Protein AF-0000000066927768 (afdb_homodimer)

pLDDT: mean 78.34, std 24.13, range [21.66, 97.5]

Radius of gyration: 28.86 Å; Cα contacts (8 Å, |Δi|>4): 308; chains: 2; bounding box: 52×84×64 Å

Foldseek 3Di:
DPPPLPQADDVRPHGLLVVLVVVLVVLVVVLVVVLVVCVVPPVPCNVVSPLSVQLSVLSVVCSVVLDLVSLVSQLVVLVVLQVVLVVVLVVLVCCVPPPVQVVVVVVCVVVVHDDRDCDPVSVVVSVVSNVVSVVSNVVSVVSNVSSVSSSVSSVVVVVVVVVVVVVCCCCVVVPVPPPPDDDPPPDDPPPDDDPPPPPD/DPPPLPQADDVRPHGLLRVLVVVLVVLVVVLVVVQVVCVVPPVPCNVVSPLSVQLSVLSVVCSVVLDLVSLVSQLVVLVVLQVVLVVVLVVLVCCVPPPVQVVVVVVCVVVVHDDRDCDPVSVVVSVVSNVVSVVSNVVSVVSNVSSVSSSVSSVVVVVVVVVVVVVCCCCVVPPVPPPPDDDPPPDDPPPDDDPPPPPD

Structure (mmCIF, N/CA/C/O backbone):
data_AF-0000000066927768-model_v1
#
loop_
_entity.id
_entity.type
_entity.pdbx_description
1 polymer '7TM GPCR serpentine receptor class x (Srx) domain-containing protein'
#
loop_
_atom_site.group_PDB
_atom_site.id
_atom_site.type_symbol
_atom_site.label_atom_id
_atom_site.label_alt_id
_atom_site.label_comp_id
_atom_site.label_asym_id
_atom_site.label_entity_id
_atom_site.label_seq_id
_atom_site.pdbx_PDB_ins_code
_atom_site.Cartn_x
_atom_site.Cartn_y
_atom_site.Cartn_z
_atom_site.occupancy
_atom_site.B_iso_or_equiv
_atom_site.auth_seq_id
_atom_site.auth_comp_id
_atom_site.auth_asym_id
_atom_site.auth_atom_id
_atom_site.pdbx_PDB_model_num
ATOM 1 N N . MET A 1 1 ? 6.59 29.375 17.359 1 27.66 1 MET A N 1
ATOM 2 C CA . MET A 1 1 ? 7.684 28.984 16.484 1 27.66 1 MET A CA 1
ATOM 3 C C . MET A 1 1 ? 7.207 28.875 15.031 1 27.66 1 MET A C 1
ATOM 5 O O . MET A 1 1 ? 6.133 28.328 14.766 1 27.66 1 MET A O 1
ATOM 9 N N . ALA A 1 2 ? 7.621 29.719 14.086 1 33.47 2 ALA A N 1
ATOM 10 C CA . ALA A 1 2 ? 7.383 29.734 12.648 1 33.47 2 ALA A CA 1
ATOM 11 C C . ALA A 1 2 ? 7.355 28.328 12.07 1 33.47 2 ALA A C 1
ATOM 13 O O . ALA A 1 2 ? 8.195 27.484 12.422 1 33.47 2 ALA A O 1
ATOM 14 N N . ALA A 1 3 ? 6.34 27.703 11.891 1 43 3 ALA A N 1
ATOM 15 C CA . ALA A 1 3 ? 6.262 26.438 11.172 1 43 3 ALA A CA 1
ATOM 16 C C . ALA A 1 3 ? 7.359 26.344 10.117 1 43 3 ALA A C 1
ATOM 18 O O . ALA A 1 3 ? 7.379 27.109 9.156 1 43 3 ALA A O 1
ATOM 19 N N . GLN A 1 4 ? 8.648 26.125 10.508 1 44.78 4 GLN A N 1
ATOM 20 C CA . GLN A 1 4 ? 9.828 26.047 9.656 1 44.78 4 GLN A CA 1
ATOM 21 C C . GLN A 1 4 ? 9.555 25.172 8.43 1 44.78 4 GLN A C 1
ATOM 23 O O . GLN A 1 4 ? 9.023 24.062 8.547 1 44.78 4 GLN A O 1
ATOM 28 N N . LEU A 1 5 ? 9.453 25.797 7.258 1 56.09 5 LEU A N 1
ATOM 29 C CA . LEU A 1 5 ? 9.367 25.25 5.906 1 56.09 5 LEU A CA 1
ATOM 30 C C . LEU A 1 5 ? 10.375 24.125 5.711 1 56.09 5 LEU A C 1
ATOM 32 O O . LEU A 1 5 ? 11.578 24.375 5.664 1 56.09 5 LEU A O 1
ATOM 36 N N . ASN A 1 6 ? 10.242 23.078 6.469 1 61.34 6 ASN A N 1
ATOM 37 C CA . ASN A 1 6 ? 11.164 21.984 6.219 1 61.34 6 ASN A CA 1
ATOM 38 C C . ASN A 1 6 ? 11.219 21.625 4.738 1 61.34 6 ASN A C 1
ATOM 40 O O . ASN A 1 6 ? 10.734 20.562 4.332 1 61.34 6 ASN A O 1
ATOM 44 N N . ASP A 1 7 ? 11.742 22.547 3.951 1 72 7 ASP A N 1
ATOM 45 C CA . ASP A 1 7 ? 11.781 22.469 2.494 1 72 7 ASP A CA 1
ATOM 46 C C . ASP A 1 7 ? 12.961 21.625 2.018 1 72 7 ASP A C 1
ATOM 48 O O . ASP A 1 7 ? 13.172 21.469 0.813 1 72 7 ASP A O 1
ATOM 52 N N . ARG A 1 8 ? 13.742 21.25 3.033 1 69.31 8 ARG A N 1
ATOM 53 C CA . ARG A 1 8 ? 14.898 20.469 2.607 1 69.31 8 ARG A CA 1
ATOM 54 C C . ARG A 1 8 ? 14.828 19.047 3.137 1 69.31 8 ARG A C 1
ATOM 56 O O . ARG A 1 8 ? 14.195 18.797 4.16 1 69.31 8 ARG A O 1
ATOM 63 N N . CYS A 1 9 ? 15.211 18.203 2.307 1 71.19 9 CYS A N 1
ATOM 64 C CA . CYS A 1 9 ? 15.281 16.812 2.691 1 71.19 9 CYS A CA 1
ATOM 65 C C . CYS A 1 9 ? 16.703 16.266 2.535 1 71.19 9 CYS A C 1
ATOM 67 O O . CYS A 1 9 ? 17.578 16.953 2.004 1 71.19 9 CYS A O 1
ATOM 69 N N . PHE A 1 10 ? 17 15.117 3.004 1 68.81 10 PHE A N 1
ATOM 70 C CA . PHE A 1 10 ? 18.297 14.477 2.947 1 68.81 10 PHE A CA 1
ATOM 71 C C . PHE A 1 10 ? 19.344 15.328 3.654 1 68.81 10 PHE A C 1
ATOM 73 O O . PHE A 1 10 ? 20.391 15.648 3.076 1 68.81 10 PHE A O 1
ATOM 80 N N . TYR A 1 11 ? 19.047 15.609 4.887 1 66.88 11 TYR A N 1
ATOM 81 C CA . TYR A 1 11 ? 19.953 16.375 5.746 1 66.88 11 TYR A CA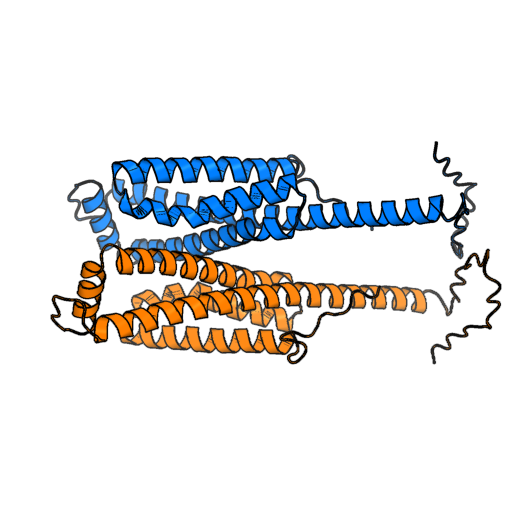 1
ATOM 82 C C . TYR A 1 11 ? 20.172 17.781 5.195 1 66.88 11 TYR A C 1
ATOM 84 O O . TYR A 1 11 ? 21.297 18.297 5.223 1 66.88 11 TYR A O 1
ATOM 92 N N . GLY A 1 12 ? 19.25 18.234 4.539 1 70.94 12 GLY A N 1
ATOM 93 C CA . GLY A 1 12 ? 19.266 19.625 4.098 1 70.94 12 GLY A CA 1
ATOM 94 C C . GLY A 1 12 ? 19.922 19.797 2.742 1 70.94 12 GLY A C 1
ATOM 95 O O . GLY A 1 12 ? 20 20.922 2.23 1 70.94 12 GLY A O 1
ATOM 96 N N . LYS A 1 13 ? 20.25 18.781 2.088 1 72.12 13 LYS A N 1
ATOM 97 C CA . LYS A 1 13 ? 21.031 18.906 0.864 1 72.12 13 LYS A CA 1
ATOM 98 C C . LYS A 1 13 ? 20.141 19.047 -0.358 1 72.12 13 LYS A C 1
ATOM 100 O O . LYS A 1 13 ? 20.531 19.641 -1.365 1 72.12 13 LYS A O 1
ATOM 105 N N . ILE A 1 14 ? 19.047 18.484 -0.256 1 79.5 14 ILE A N 1
ATOM 106 C CA . ILE A 1 14 ? 18.188 18.469 -1.437 1 79.5 14 ILE A CA 1
ATOM 107 C C . ILE A 1 14 ? 16.875 19.172 -1.129 1 79.5 14 ILE A C 1
ATOM 109 O O . ILE A 1 14 ? 16.281 18.969 -0.059 1 79.5 14 ILE A O 1
ATOM 113 N N . HIS A 1 15 ? 16.609 20.016 -1.997 1 84.44 15 HIS A N 1
ATOM 114 C CA . HIS A 1 15 ? 15.281 20.641 -1.901 1 84.44 15 HIS A CA 1
ATOM 115 C C . HIS A 1 15 ? 14.18 19.625 -2.143 1 84.44 15 HIS A C 1
ATOM 117 O O . HIS A 1 15 ? 14.336 18.703 -2.951 1 84.44 15 HIS A O 1
ATOM 123 N N . ILE A 1 16 ? 13.125 19.688 -1.479 1 88.44 16 ILE A N 1
ATOM 124 C CA . ILE A 1 16 ? 12.023 18.734 -1.496 1 88.44 16 ILE A CA 1
ATOM 125 C C . ILE A 1 16 ? 11.469 18.609 -2.916 1 88.44 16 ILE A C 1
ATOM 127 O O . ILE A 1 16 ? 11.102 17.516 -3.35 1 88.44 16 ILE A O 1
ATOM 131 N N . LEU A 1 17 ? 11.461 19.688 -3.652 1 88.94 17 LEU A N 1
ATOM 132 C CA . LEU A 1 17 ? 10.969 19.672 -5.023 1 88.94 17 LEU A CA 1
ATOM 133 C C . LEU A 1 17 ? 11.883 18.828 -5.914 1 88.94 17 LEU A C 1
ATOM 135 O O . LEU A 1 17 ? 11.406 18.094 -6.789 1 88.94 17 LEU A O 1
ATOM 139 N N . THR A 1 18 ? 13.102 18.938 -5.668 1 89.81 18 THR A N 1
ATOM 140 C CA . THR A 1 18 ? 14.078 18.156 -6.426 1 89.81 18 THR A CA 1
ATOM 141 C C . THR A 1 18 ? 13.906 16.656 -6.141 1 89.81 18 THR A C 1
ATOM 143 O O . THR A 1 18 ? 14.023 15.836 -7.051 1 89.81 18 THR A O 1
ATOM 146 N N . ALA A 1 19 ? 13.68 16.391 -4.914 1 91.19 19 ALA A N 1
ATOM 147 C CA . ALA A 1 19 ? 13.453 14.992 -4.551 1 91.19 19 ALA A CA 1
ATOM 148 C C . ALA A 1 19 ? 12.227 14.438 -5.254 1 91.19 19 ALA A C 1
ATOM 150 O O . ALA A 1 19 ? 12.242 13.305 -5.75 1 91.19 19 ALA A O 1
ATOM 151 N N . MET A 1 20 ? 11.164 15.18 -5.348 1 93.56 20 MET A N 1
ATOM 152 C CA . MET A 1 20 ? 9.945 14.75 -6.02 1 93.56 20 MET A CA 1
ATOM 153 C C . MET A 1 20 ? 10.188 14.523 -7.508 1 93.56 20 MET A C 1
ATOM 155 O O . MET A 1 20 ? 9.688 13.562 -8.086 1 93.56 20 MET A O 1
ATOM 159 N N . LYS A 1 21 ? 11.008 15.391 -8.086 1 92.81 21 LYS A N 1
ATOM 160 C CA . LYS A 1 21 ? 11.352 15.234 -9.5 1 92.81 21 LYS A CA 1
ATOM 161 C C . LYS A 1 21 ? 12.172 13.961 -9.727 1 92.81 21 LYS A C 1
ATOM 163 O O . LYS A 1 21 ? 12.016 13.297 -10.758 1 92.81 21 LYS A O 1
ATOM 168 N N . LEU A 1 22 ? 12.969 13.727 -8.758 1 93.62 22 LEU A N 1
ATOM 169 C CA . LEU A 1 22 ? 13.75 12.492 -8.836 1 93.62 22 LEU A CA 1
ATOM 170 C C . LEU A 1 22 ? 12.836 11.273 -8.797 1 93.62 22 LEU A C 1
ATOM 172 O O . LEU A 1 22 ? 13.031 10.312 -9.547 1 93.62 22 LEU A O 1
ATOM 176 N N . PHE A 1 23 ? 11.859 11.289 -7.914 1 95.56 23 PHE A N 1
ATOM 177 C CA . PHE A 1 23 ? 10.914 10.18 -7.824 1 95.56 23 PHE A CA 1
ATOM 178 C C . PHE A 1 23 ? 10.164 10 -9.141 1 95.56 23 PHE A C 1
ATOM 180 O O . PHE A 1 23 ? 9.969 8.875 -9.594 1 95.56 23 PHE A O 1
ATOM 187 N N . ILE A 1 24 ? 9.797 11.086 -9.773 1 95.69 24 ILE A N 1
ATOM 188 C CA . ILE A 1 24 ? 9.07 11.031 -11.031 1 95.69 24 ILE A CA 1
ATOM 189 C C . ILE A 1 24 ? 9.961 10.438 -12.125 1 95.69 24 ILE A C 1
ATOM 191 O O . ILE A 1 24 ? 9.523 9.57 -12.883 1 95.69 24 ILE A O 1
ATOM 195 N N . THR A 1 25 ? 11.195 10.875 -12.164 1 95.31 25 THR A N 1
ATOM 196 C CA . THR A 1 25 ? 12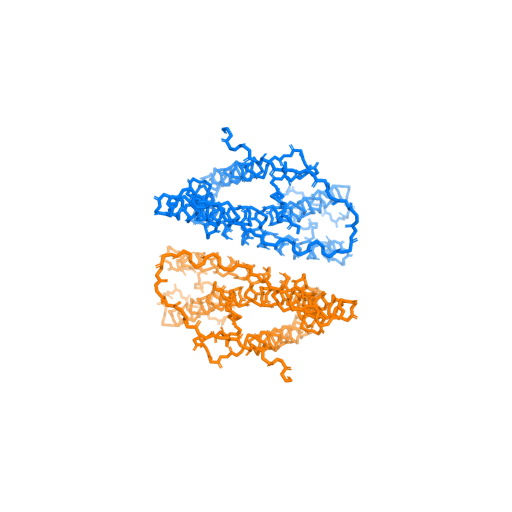.125 10.383 -13.172 1 95.31 25 THR A CA 1
ATOM 197 C C . THR A 1 25 ? 12.375 8.891 -13 1 95.31 25 THR A C 1
ATOM 199 O O . THR A 1 25 ? 12.383 8.133 -13.977 1 95.31 25 THR A O 1
ATOM 202 N N . LEU A 1 26 ? 12.531 8.555 -11.773 1 95.06 26 LEU A N 1
ATOM 203 C CA . LEU A 1 26 ? 12.727 7.133 -11.484 1 95.06 26 LEU A CA 1
ATOM 204 C C . LEU A 1 26 ? 11.492 6.324 -11.852 1 95.06 26 LEU A C 1
ATOM 206 O O . LEU A 1 26 ? 11.594 5.25 -12.438 1 95.06 26 LEU A O 1
ATOM 210 N N . GLY A 1 27 ? 10.305 6.828 -11.508 1 95.12 27 GLY A N 1
ATOM 211 C CA . GLY A 1 27 ? 9.062 6.164 -11.859 1 95.12 27 GLY A CA 1
ATOM 212 C C . GLY A 1 27 ? 8.867 6.004 -13.359 1 95.12 27 GLY A C 1
ATOM 213 O O . GLY A 1 27 ? 8.484 4.934 -13.828 1 95.12 27 GLY A O 1
ATOM 214 N N . ILE A 1 28 ? 9.227 7.043 -14.086 1 95.81 28 ILE A N 1
ATOM 215 C CA . ILE A 1 28 ? 9.109 7 -15.539 1 95.81 28 ILE A CA 1
ATOM 216 C C . ILE A 1 28 ? 10.078 5.965 -16.109 1 95.81 28 ILE A C 1
ATOM 218 O O . ILE A 1 28 ? 9.711 5.16 -16.969 1 95.81 28 ILE A O 1
ATOM 222 N N . SER A 1 29 ? 11.242 6.02 -15.609 1 96.06 29 SER A N 1
ATOM 223 C CA . SER A 1 29 ? 12.266 5.098 -16.094 1 96.06 29 SER A CA 1
ATOM 224 C C . SER A 1 29 ? 11.875 3.646 -15.836 1 96.06 29 SER A C 1
ATOM 226 O O . SER A 1 29 ? 11.938 2.811 -16.734 1 96.06 29 SER A O 1
ATOM 228 N N . ILE A 1 30 ? 11.438 3.338 -14.641 1 95 30 ILE A N 1
ATOM 229 C CA . ILE A 1 30 ? 11.078 1.973 -14.281 1 95 30 ILE A CA 1
ATOM 230 C C . ILE A 1 30 ? 9.836 1.537 -15.062 1 95 30 ILE A C 1
ATOM 232 O O . ILE A 1 30 ? 9.797 0.433 -15.609 1 95 30 ILE A O 1
ATOM 236 N N . THR A 1 31 ? 8.836 2.426 -15.148 1 95 31 THR A N 1
ATOM 237 C CA . THR A 1 31 ? 7.613 2.096 -15.867 1 95 31 THR A CA 1
ATOM 238 C C . THR A 1 31 ? 7.891 1.875 -17.344 1 95 31 THR A C 1
ATOM 240 O O . THR A 1 31 ? 7.363 0.939 -17.953 1 95 31 THR A O 1
ATOM 243 N N . THR A 1 32 ? 8.734 2.717 -17.953 1 94.75 32 THR A N 1
ATOM 244 C CA . THR A 1 32 ? 9.109 2.551 -19.344 1 94.75 32 THR A CA 1
ATOM 245 C C . THR A 1 32 ? 9.867 1.243 -19.562 1 94.75 32 THR A C 1
ATOM 247 O O . THR A 1 32 ? 9.617 0.521 -20.516 1 94.75 32 THR A O 1
ATOM 250 N N . GLY A 1 33 ? 10.734 0.972 -18.672 1 93.25 33 GLY A N 1
ATOM 251 C CA . GLY A 1 33 ? 11.445 -0.294 -18.75 1 93.25 33 GLY A CA 1
ATOM 252 C C . GLY A 1 33 ? 10.523 -1.5 -18.688 1 93.25 33 GLY A C 1
ATOM 253 O O . GLY A 1 33 ? 10.68 -2.449 -19.453 1 93.25 33 GLY A O 1
ATOM 254 N N . ILE A 1 34 ? 9.555 -1.475 -17.812 1 92.88 34 ILE A N 1
ATOM 255 C CA . ILE A 1 34 ? 8.617 -2.58 -17.656 1 92.88 34 ILE A CA 1
ATOM 256 C C . ILE A 1 34 ? 7.75 -2.695 -18.906 1 92.88 34 ILE A C 1
ATOM 258 O O . ILE A 1 34 ? 7.488 -3.799 -19.391 1 92.88 34 ILE A O 1
ATOM 262 N N . ILE A 1 35 ? 7.406 -1.582 -19.438 1 91.94 35 ILE A N 1
ATOM 263 C CA . ILE A 1 35 ? 6.578 -1.576 -20.625 1 91.94 35 ILE A CA 1
ATOM 264 C C . ILE A 1 35 ? 7.352 -2.197 -21.797 1 91.94 35 ILE A C 1
ATOM 266 O O . ILE A 1 35 ? 6.816 -3.027 -22.531 1 91.94 35 ILE A O 1
ATOM 270 N N . ILE A 1 36 ? 8.578 -1.807 -21.953 1 92.31 36 ILE A N 1
ATOM 271 C CA . ILE A 1 36 ? 9.414 -2.35 -23.016 1 92.31 36 ILE A CA 1
ATOM 272 C C . ILE A 1 36 ? 9.578 -3.855 -22.828 1 92.31 36 ILE A C 1
ATOM 274 O O . ILE A 1 36 ? 9.453 -4.625 -23.781 1 92.31 36 ILE A O 1
ATOM 278 N N . PHE A 1 37 ? 9.812 -4.219 -21.625 1 90.69 37 PHE A N 1
ATOM 279 C CA . PHE A 1 37 ? 9.969 -5.641 -21.344 1 90.69 37 PHE A CA 1
ATOM 280 C C . PHE A 1 37 ? 8.688 -6.402 -21.672 1 90.69 37 PHE A C 1
ATOM 282 O O . PHE A 1 37 ? 8.742 -7.469 -22.281 1 90.69 37 PHE A O 1
ATOM 289 N N . GLU A 1 38 ? 7.605 -5.867 -21.266 1 89.31 38 GLU A N 1
ATOM 290 C CA . GLU A 1 38 ? 6.32 -6.52 -21.5 1 89.31 38 GLU A CA 1
ATOM 291 C C . GLU A 1 38 ? 5.973 -6.547 -22.984 1 89.31 38 GLU A C 1
ATOM 293 O O . GLU A 1 38 ? 5.34 -7.492 -23.453 1 89.31 38 GLU A O 1
ATOM 298 N N . LEU A 1 39 ? 6.352 -5.602 -23.734 1 89.19 39 LEU A N 1
ATOM 299 C CA . LEU A 1 39 ? 6.078 -5.551 -25.172 1 89.19 39 LEU A CA 1
ATOM 300 C C . LEU A 1 39 ? 6.754 -6.707 -25.891 1 89.19 39 LEU A C 1
ATOM 302 O O . LEU A 1 39 ? 6.188 -7.277 -26.828 1 89.19 39 LEU A O 1
ATOM 306 N N . PHE A 1 40 ? 7.867 -7.156 -25.406 1 88.56 40 PHE A N 1
ATOM 307 C CA . PHE A 1 40 ? 8.633 -8.203 -26.078 1 88.56 40 PHE A CA 1
ATOM 308 C C . PHE A 1 40 ? 8.234 -9.578 -25.562 1 88.56 40 PHE A C 1
ATOM 310 O O . PHE A 1 40 ? 8.258 -10.555 -26.312 1 88.56 40 PHE A O 1
ATOM 317 N N . HIS A 1 41 ? 7.785 -9.641 -24.281 1 81.88 41 HIS A N 1
ATOM 318 C CA . HIS A 1 41 ? 7.605 -10.961 -23.688 1 81.88 41 HIS A CA 1
ATOM 319 C C . HIS A 1 41 ? 6.148 -11.211 -23.312 1 81.88 41 HIS A C 1
ATOM 321 O O . HIS A 1 41 ? 5.703 -12.359 -23.281 1 81.88 41 HIS A O 1
ATOM 327 N N . PHE A 1 42 ? 5.453 -10.172 -22.875 1 80.81 42 PHE A N 1
ATOM 328 C CA . PHE A 1 42 ? 4.102 -10.336 -22.359 1 80.81 42 PHE A CA 1
ATOM 329 C C . PHE A 1 42 ? 3.219 -9.156 -22.75 1 80.81 42 PHE A C 1
ATOM 331 O O . PHE A 1 42 ? 2.738 -8.422 -21.891 1 80.81 42 PHE A O 1
ATOM 338 N N . ARG A 1 43 ? 2.922 -9.102 -23.938 1 80.31 43 ARG A N 1
ATOM 339 C CA . ARG A 1 43 ? 2.193 -7.957 -24.469 1 80.31 43 ARG A CA 1
ATOM 340 C C . ARG A 1 43 ? 0.838 -7.805 -23.797 1 80.31 43 ARG A C 1
ATOM 342 O O . ARG A 1 43 ? 0.358 -6.688 -23.594 1 80.31 43 ARG A O 1
ATOM 349 N N . ARG A 1 44 ? 0.305 -8.844 -23.297 1 79.19 44 ARG A N 1
ATOM 350 C CA . ARG A 1 44 ? -1.039 -8.82 -22.734 1 79.19 44 ARG A CA 1
ATOM 351 C C . ARG A 1 44 ? -1.036 -8.172 -21.344 1 79.19 44 ARG A C 1
ATOM 353 O O . ARG A 1 44 ? -2.072 -7.699 -20.875 1 79.19 44 ARG A O 1
ATOM 360 N N . ALA A 1 45 ? 0.076 -8.047 -20.766 1 79.5 45 ALA A N 1
ATOM 361 C CA . ALA A 1 45 ? 0.182 -7.516 -19.406 1 79.5 45 ALA A CA 1
ATOM 362 C C . ALA A 1 45 ? 0.385 -6.004 -19.422 1 79.5 45 ALA A C 1
ATOM 364 O O . ALA A 1 45 ? 0.469 -5.367 -18.375 1 79.5 45 ALA A O 1
ATOM 365 N N . LEU A 1 46 ? 0.318 -5.367 -20.516 1 85.12 46 LEU A N 1
ATOM 366 C CA . LEU A 1 46 ? 0.614 -3.947 -20.656 1 85.12 46 LEU A CA 1
ATOM 367 C C . LEU A 1 46 ? -0.42 -3.1 -19.922 1 85.12 46 LEU A C 1
ATOM 369 O O . LEU A 1 46 ? -0.102 -2.016 -19.422 1 85.12 46 LEU A O 1
ATOM 373 N N . PHE A 1 47 ? -1.594 -3.562 -19.781 1 85.62 47 PHE A N 1
ATOM 374 C CA . PHE A 1 47 ? -2.68 -2.773 -19.219 1 85.62 47 PHE A CA 1
ATOM 375 C C . PHE A 1 47 ? -2.467 -2.557 -17.719 1 85.62 47 PHE A C 1
ATOM 377 O O . PHE A 1 47 ? -3.004 -1.609 -17.141 1 85.62 47 PHE A O 1
ATOM 384 N N . VAL A 1 48 ? -1.688 -3.391 -17.047 1 86.94 48 VAL A N 1
ATOM 385 C CA . VAL A 1 48 ? -1.462 -3.273 -15.617 1 86.94 48 VAL A CA 1
ATOM 386 C C . VAL A 1 48 ? -0.665 -2.004 -15.32 1 86.94 48 VAL A C 1
ATOM 388 O O . VAL A 1 48 ? -0.691 -1.494 -14.195 1 86.94 48 VAL A O 1
ATOM 391 N N . ASN A 1 49 ? -0.035 -1.494 -16.375 1 92 49 ASN A N 1
ATOM 392 C CA . ASN A 1 49 ? 0.809 -0.319 -16.188 1 92 49 ASN A CA 1
ATOM 393 C C . ASN A 1 49 ? -0.021 0.96 -16.109 1 92 49 ASN A C 1
ATOM 395 O O . ASN A 1 49 ? 0.521 2.045 -15.898 1 92 49 ASN A O 1
ATOM 399 N N . ILE A 1 50 ? -1.316 0.864 -16.172 1 92.88 50 ILE A N 1
ATOM 400 C CA . ILE A 1 50 ? -2.199 2.021 -16.062 1 92.88 50 ILE A CA 1
ATOM 401 C C . ILE A 1 50 ? -2.059 2.66 -14.688 1 92.88 50 ILE A C 1
ATOM 403 O O . ILE A 1 50 ? -2.098 3.885 -14.555 1 92.88 50 ILE A O 1
ATOM 407 N N . ILE A 1 51 ? -1.827 1.833 -13.711 1 94.5 51 ILE A N 1
ATOM 408 C CA . ILE A 1 51 ? -1.784 2.328 -12.336 1 94.5 51 ILE A CA 1
ATOM 409 C C . ILE A 1 51 ? -0.501 3.127 -12.117 1 94.5 51 ILE A C 1
ATOM 411 O O . ILE A 1 51 ? -0.548 4.289 -11.711 1 94.5 51 ILE A O 1
ATOM 415 N N . PRO A 1 52 ? 0.649 2.576 -12.445 1 94.75 52 PRO A N 1
ATOM 416 C CA . PRO A 1 52 ? 1.864 3.375 -12.258 1 94.75 52 PRO A CA 1
ATOM 417 C C . PRO A 1 52 ? 1.888 4.625 -13.141 1 94.75 52 PRO A C 1
ATOM 419 O O . PRO A 1 52 ? 2.402 5.664 -12.727 1 94.75 52 PRO A O 1
ATOM 422 N N . ILE A 1 53 ? 1.333 4.57 -14.32 1 95.19 53 ILE A N 1
ATOM 423 C CA . ILE A 1 53 ? 1.27 5.738 -15.195 1 95.19 53 ILE A CA 1
ATOM 424 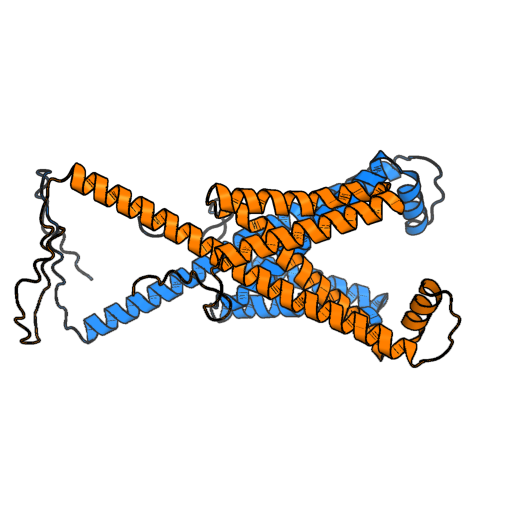C C . ILE A 1 53 ? 0.385 6.809 -14.555 1 95.19 53 ILE A C 1
ATOM 426 O O . ILE A 1 53 ? 0.727 7.992 -14.57 1 95.19 53 ILE A O 1
ATOM 430 N N . PHE A 1 54 ? -0.71 6.371 -14.016 1 96 54 PHE A N 1
ATOM 431 C CA . PHE A 1 54 ? -1.607 7.301 -13.336 1 96 54 PHE A CA 1
ATOM 432 C C . PHE A 1 54 ? -0.897 7.984 -12.172 1 96 54 PHE A C 1
ATOM 434 O O . PHE A 1 54 ? -1.038 9.195 -11.977 1 96 54 PHE A O 1
ATOM 441 N N . VAL A 1 55 ? -0.123 7.254 -11.406 1 96.75 55 VAL A N 1
ATOM 442 C CA . VAL A 1 55 ? 0.603 7.801 -10.266 1 96.75 55 VAL A CA 1
ATOM 443 C C . VAL A 1 55 ? 1.604 8.852 -10.75 1 96.75 55 VAL A C 1
ATOM 445 O O . VAL A 1 55 ? 1.72 9.922 -10.156 1 96.75 55 VAL A O 1
ATOM 448 N N . ILE A 1 56 ? 2.273 8.578 -11.859 1 96.5 56 ILE A N 1
ATOM 449 C CA . ILE A 1 56 ? 3.27 9.492 -12.406 1 96.5 56 ILE A CA 1
ATOM 450 C C . ILE A 1 56 ? 2.59 10.781 -12.867 1 96.5 56 ILE A C 1
ATOM 452 O O . ILE A 1 56 ? 3.023 11.883 -12.523 1 96.5 56 ILE A O 1
ATOM 456 N N . VAL A 1 57 ? 1.538 10.672 -13.586 1 96.31 57 VAL A N 1
ATOM 457 C CA . VAL A 1 57 ? 0.82 11.82 -14.125 1 96.31 57 VAL A CA 1
ATOM 458 C C . VAL A 1 57 ? 0.256 12.664 -12.984 1 96.31 57 VAL A C 1
ATOM 460 O O . VAL A 1 57 ? 0.331 13.891 -13.016 1 96.31 57 VAL A O 1
ATOM 463 N N . SER A 1 58 ? -0.286 11.984 -12.055 1 96.75 58 SER A N 1
ATOM 464 C CA . SER A 1 58 ? -0.835 12.688 -10.898 1 96.75 58 SER A CA 1
ATOM 465 C C . SER A 1 58 ? 0.251 13.453 -10.156 1 96.75 58 SER A C 1
ATOM 467 O O . SER A 1 58 ? 0.026 14.578 -9.703 1 96.75 58 SER A O 1
ATOM 469 N N . THR A 1 59 ? 1.396 12.852 -10.039 1 96.31 59 THR A N 1
ATOM 470 C CA . THR A 1 59 ? 2.494 13.5 -9.328 1 96.31 59 THR A CA 1
ATOM 471 C C . THR A 1 59 ? 2.998 14.711 -10.102 1 96.31 59 THR A C 1
ATOM 473 O O . THR A 1 59 ? 3.287 15.758 -9.508 1 96.31 59 THR A O 1
ATOM 476 N N . VAL A 1 60 ? 3.086 14.57 -11.367 1 95.12 60 VAL A N 1
ATOM 477 C CA . VAL A 1 60 ? 3.463 15.703 -12.203 1 95.12 60 VAL A CA 1
ATOM 478 C C . VAL A 1 60 ? 2.43 16.828 -12.055 1 95.12 60 VAL A C 1
ATOM 480 O O . VAL A 1 60 ? 2.785 18 -11.914 1 95.12 60 VAL A O 1
ATOM 483 N N . GLY A 1 61 ? 1.164 16.438 -12.078 1 94.75 61 GLY A N 1
ATOM 484 C CA . GLY A 1 61 ? 0.104 17.406 -11.867 1 94.75 61 GLY A CA 1
ATOM 485 C C . GLY A 1 61 ? 0.189 18.094 -10.516 1 94.75 61 GLY A C 1
ATOM 486 O O . GLY A 1 61 ? -0.092 19.297 -10.406 1 94.75 61 GLY A O 1
ATOM 487 N N . ALA A 1 62 ? 0.606 17.359 -9.531 1 94.38 62 ALA A N 1
ATOM 488 C CA . ALA A 1 62 ? 0.75 17.922 -8.195 1 94.38 62 ALA A CA 1
ATOM 489 C C . ALA A 1 62 ? 1.819 19.016 -8.172 1 94.38 62 ALA A C 1
ATOM 491 O O . ALA A 1 62 ? 1.645 20.062 -7.527 1 94.38 62 ALA A O 1
ATOM 492 N N . ILE A 1 63 ? 2.877 18.781 -8.867 1 91.94 63 ILE A N 1
ATOM 493 C CA . ILE A 1 63 ? 3.986 19.734 -8.898 1 91.94 63 ILE A CA 1
ATOM 494 C C . ILE A 1 63 ? 3.59 20.969 -9.703 1 91.94 63 ILE A C 1
ATOM 496 O O . ILE A 1 63 ? 3.859 22.094 -9.297 1 91.94 63 ILE A O 1
ATOM 500 N N . LEU A 1 64 ? 2.896 20.797 -10.797 1 91.88 64 LEU A N 1
ATOM 501 C CA . LEU A 1 64 ? 2.541 21.906 -11.688 1 91.88 64 LEU A CA 1
ATOM 502 C C . LEU A 1 64 ? 1.437 22.766 -11.086 1 91.88 64 LEU A C 1
ATOM 504 O O . LEU A 1 64 ? 1.462 23.984 -11.203 1 91.88 64 LEU A O 1
ATOM 508 N N . LYS A 1 65 ? 0.484 22.156 -10.383 1 93 65 LYS A N 1
ATOM 509 C CA . LYS A 1 65 ? -0.686 22.875 -9.891 1 93 65 LYS A CA 1
ATOM 510 C C . LYS A 1 65 ? -0.558 23.172 -8.391 1 93 65 LYS A C 1
ATOM 512 O O . LYS A 1 65 ? -1.426 23.812 -7.805 1 93 65 LYS A O 1
ATOM 517 N N . ASN A 1 66 ? 0.518 22.656 -7.82 1 89.5 66 ASN A N 1
ATOM 518 C CA . ASN A 1 66 ? 0.695 22.812 -6.383 1 89.5 66 ASN A CA 1
ATOM 519 C C . ASN A 1 66 ? -0.536 22.344 -5.609 1 89.5 66 ASN A C 1
ATOM 521 O O . ASN A 1 66 ? -1.054 23.062 -4.762 1 89.5 66 ASN A O 1
ATOM 525 N N . SER A 1 67 ? -0.908 21.141 -5.98 1 92 67 SER A N 1
ATOM 526 C CA . SER A 1 67 ? -2.07 20.547 -5.332 1 92 67 SER A CA 1
ATOM 527 C C . SER A 1 67 ? -1.663 19.406 -4.41 1 92 67 SER A C 1
ATOM 529 O O . SER A 1 67 ? -1.085 18.422 -4.855 1 92 67 SER A O 1
ATOM 531 N N . SER A 1 68 ? -1.979 19.531 -3.188 1 92.06 68 SER A N 1
ATOM 532 C CA . SER A 1 68 ? -1.624 18.516 -2.197 1 92.06 68 SER A CA 1
ATOM 533 C C . SER A 1 68 ? -2.418 17.234 -2.41 1 92.06 68 SER A C 1
ATOM 535 O O . SER A 1 68 ? -1.92 16.141 -2.139 1 92.06 68 SER A O 1
ATOM 537 N N . LYS A 1 69 ? -3.592 17.375 -2.961 1 92.69 69 LYS A N 1
ATOM 538 C CA . LYS A 1 69 ? -4.453 16.219 -3.18 1 92.69 69 LYS A CA 1
ATOM 539 C C . LYS A 1 69 ? -3.869 15.289 -4.242 1 92.69 69 LYS A C 1
ATOM 541 O O . LYS A 1 69 ? -3.996 14.062 -4.141 1 92.69 69 LYS A O 1
ATOM 546 N N . LEU A 1 70 ? -3.201 15.812 -5.152 1 95.62 70 LEU A N 1
ATOM 547 C CA . LEU A 1 70 ? -2.676 15.047 -6.277 1 95.62 70 LEU A CA 1
ATOM 548 C C . LEU A 1 70 ? -1.4 14.305 -5.887 1 95.62 70 LEU A C 1
ATOM 550 O O . LEU A 1 70 ? -0.883 13.5 -6.66 1 95.62 70 LEU A O 1
ATOM 554 N N . VAL A 1 71 ? -0.873 14.531 -4.66 1 95.81 71 VAL A N 1
ATOM 555 C CA . VAL A 1 71 ? 0.35 13.891 -4.191 1 95.81 71 VAL A CA 1
ATOM 556 C C . VAL A 1 71 ? 0.013 12.539 -3.555 1 95.81 71 VAL A C 1
ATOM 558 O O . VAL A 1 71 ? 0.88 11.672 -3.43 1 95.81 71 VAL A O 1
ATOM 561 N N . TRP A 1 72 ? -1.197 12.258 -3.254 1 95.44 72 TRP A N 1
ATOM 562 C CA . TRP A 1 72 ? -1.59 11.102 -2.445 1 95.44 72 TRP A CA 1
ATOM 563 C C . TRP A 1 72 ? -1.346 9.805 -3.199 1 95.44 72 TRP A C 1
ATOM 565 O O . TRP A 1 72 ? -0.953 8.797 -2.602 1 95.44 72 TRP A O 1
ATOM 575 N N . PRO A 1 73 ? -1.514 9.781 -4.484 1 96.25 73 PRO A N 1
ATOM 576 C CA . PRO A 1 73 ? -1.241 8.523 -5.188 1 96.25 73 PRO A CA 1
ATOM 577 C C . PRO A 1 73 ? 0.203 8.055 -5.023 1 96.25 73 PRO A C 1
ATOM 579 O O . PRO A 1 73 ? 0.455 6.859 -4.871 1 96.25 73 PRO A O 1
ATOM 582 N N . ILE A 1 74 ? 1.153 8.977 -5.062 1 96.62 74 ILE A N 1
ATOM 583 C CA . ILE A 1 74 ? 2.543 8.555 -4.902 1 96.62 74 ILE A CA 1
ATOM 584 C C . ILE A 1 74 ? 2.789 8.133 -3.459 1 96.62 74 ILE A C 1
ATOM 586 O O . ILE A 1 74 ? 3.576 7.215 -3.199 1 96.62 74 ILE A O 1
ATOM 590 N N . VAL A 1 75 ? 2.125 8.734 -2.514 1 96.25 75 VAL A N 1
ATOM 591 C CA . VAL A 1 75 ? 2.191 8.281 -1.129 1 96.25 75 VAL A CA 1
ATOM 592 C C . VAL A 1 75 ? 1.63 6.863 -1.021 1 96.25 75 VAL A C 1
ATOM 594 O O . VAL A 1 75 ? 2.248 5.988 -0.41 1 96.25 75 VAL A O 1
ATOM 597 N N . GLY A 1 76 ? 0.52 6.691 -1.665 1 96.56 76 GLY A N 1
ATOM 598 C CA . GLY A 1 76 ? -0.122 5.391 -1.635 1 96.56 76 GLY A CA 1
ATOM 599 C C . GLY A 1 76 ? 0.73 4.289 -2.242 1 96.56 76 GLY A C 1
ATOM 600 O O . GLY A 1 76 ? 0.853 3.205 -1.669 1 96.56 76 GLY A O 1
ATOM 601 N N . ILE A 1 77 ? 1.278 4.543 -3.338 1 96.56 77 ILE A N 1
ATOM 602 C CA . ILE A 1 77 ? 2.062 3.518 -4.02 1 96.56 77 ILE A CA 1
ATOM 603 C C . ILE A 1 77 ? 3.324 3.213 -3.213 1 96.56 77 ILE A C 1
ATOM 605 O O . ILE A 1 77 ? 3.84 2.094 -3.256 1 96.56 77 ILE A O 1
ATOM 609 N N . SER A 1 78 ? 3.852 4.172 -2.514 1 97.44 78 SER A N 1
ATOM 610 C CA . SER A 1 78 ? 5 3.938 -1.643 1 97.44 78 SER A CA 1
ATOM 611 C C . SER A 1 78 ? 4.664 2.934 -0.544 1 97.44 78 SER A C 1
ATOM 613 O O . SER A 1 78 ? 5.441 2.014 -0.277 1 97.44 78 SER A O 1
ATOM 615 N N . PHE A 1 79 ? 3.506 3.08 -0.008 1 96.88 79 PHE A N 1
ATOM 616 C CA . PHE A 1 79 ? 3.076 2.137 1.017 1 96.88 79 PHE A CA 1
ATOM 617 C C . PHE A 1 79 ? 2.82 0.76 0.413 1 96.88 79 PHE A C 1
ATOM 619 O O . PHE A 1 79 ? 3.088 -0.262 1.049 1 96.88 79 PHE A O 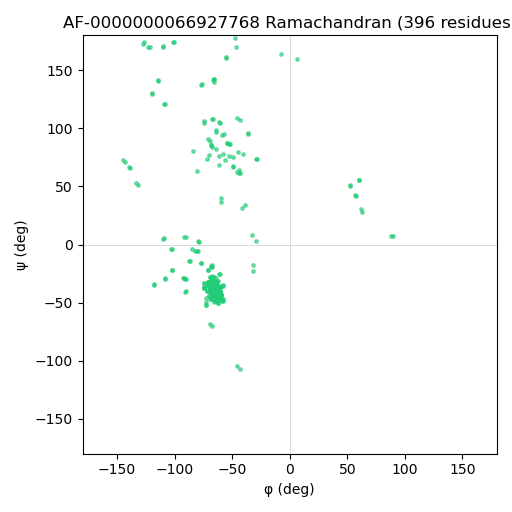1
ATOM 626 N N . PHE A 1 80 ? 2.287 0.794 -0.775 1 97.25 80 PHE A N 1
ATOM 627 C CA . PHE A 1 80 ? 2.068 -0.477 -1.455 1 97.25 80 PHE A CA 1
ATOM 628 C C . PHE A 1 80 ? 3.379 -1.238 -1.615 1 97.25 80 PHE A C 1
ATOM 630 O O . PHE A 1 80 ? 3.463 -2.418 -1.268 1 97.25 80 PHE A O 1
ATOM 637 N N . HIS A 1 81 ? 4.395 -0.527 -2.107 1 97.25 81 HIS A N 1
ATOM 638 C CA . HIS A 1 81 ? 5.691 -1.158 -2.322 1 97.25 81 HIS A CA 1
ATOM 639 C C . HIS A 1 81 ? 6.336 -1.554 -1 1 97.25 81 HIS A C 1
ATOM 641 O O . HIS A 1 81 ? 7.031 -2.57 -0.922 1 97.25 81 HIS A O 1
ATOM 647 N N . LEU A 1 82 ? 6.098 -0.785 0.008 1 97.12 82 LEU A N 1
ATOM 648 C CA . LEU A 1 82 ? 6.645 -1.074 1.329 1 97.12 82 LEU A CA 1
ATOM 649 C C . LEU A 1 82 ? 6.117 -2.402 1.857 1 97.12 82 LEU A C 1
ATOM 651 O O . LEU A 1 82 ? 6.898 -3.283 2.229 1 97.12 82 LEU A O 1
ATOM 655 N N . PHE A 1 83 ? 4.828 -2.553 1.805 1 96.69 83 PHE A N 1
ATOM 656 C CA . PHE A 1 83 ? 4.215 -3.76 2.348 1 96.69 83 PHE A CA 1
ATOM 657 C C . PHE A 1 83 ? 4.453 -4.949 1.424 1 96.69 83 PHE A C 1
ATOM 659 O O . PHE A 1 83 ? 4.598 -6.082 1.888 1 96.69 83 PHE A O 1
ATOM 666 N N . LEU A 1 84 ? 4.504 -4.668 0.155 1 96.25 84 LEU A N 1
ATOM 667 C CA . LEU A 1 84 ? 4.82 -5.734 -0.786 1 96.25 84 LEU A CA 1
ATOM 668 C C . LEU A 1 84 ? 6.23 -6.27 -0.547 1 96.25 84 LEU A C 1
ATOM 670 O O . LEU A 1 84 ? 6.438 -7.484 -0.496 1 96.25 84 LEU A O 1
ATOM 674 N N . ALA A 1 85 ? 7.121 -5.332 -0.374 1 97.12 85 ALA A N 1
ATOM 675 C CA . ALA A 1 85 ? 8.508 -5.73 -0.139 1 97.12 85 ALA A CA 1
ATOM 676 C C . ALA A 1 85 ? 8.656 -6.441 1.204 1 97.12 85 ALA A C 1
ATOM 678 O O . ALA A 1 85 ? 9.375 -7.438 1.312 1 97.12 85 ALA A O 1
ATOM 679 N N . ALA A 1 86 ? 7.965 -5.969 2.191 1 96.06 86 ALA A N 1
ATOM 680 C CA . ALA A 1 86 ? 8.023 -6.586 3.514 1 96.06 86 ALA A CA 1
ATOM 681 C C . ALA A 1 86 ? 7.477 -8.008 3.48 1 96.06 86 ALA A C 1
ATOM 683 O O . ALA A 1 86 ? 8.094 -8.93 4.023 1 96.06 86 ALA A O 1
ATOM 684 N N . ASN A 1 87 ? 6.355 -8.203 2.84 1 95.25 87 ASN A N 1
ATOM 685 C CA . ASN A 1 87 ? 5.773 -9.531 2.725 1 95.25 87 ASN A CA 1
ATOM 686 C C . ASN A 1 87 ? 6.668 -10.469 1.915 1 95.25 87 ASN A C 1
ATOM 688 O O . ASN A 1 87 ? 6.863 -11.625 2.289 1 95.25 87 ASN A O 1
ATOM 692 N N . SER A 1 88 ? 7.184 -9.945 0.807 1 95.44 88 SER A N 1
ATOM 693 C CA . SER A 1 88 ? 8.055 -10.75 -0.038 1 95.44 88 SER A CA 1
ATOM 694 C C . SER A 1 88 ? 9.32 -11.156 0.707 1 95.44 88 SER A C 1
ATOM 696 O O . SER A 1 88 ? 9.797 -12.289 0.567 1 95.44 88 SER A O 1
ATOM 698 N N . LEU A 1 89 ? 9.828 -10.219 1.488 1 95.5 89 LEU A N 1
ATOM 699 C CA . LEU A 1 89 ? 11.023 -10.508 2.273 1 95.5 89 LEU A CA 1
ATOM 700 C C . LEU A 1 89 ? 10.742 -11.57 3.324 1 95.5 89 LEU A C 1
ATOM 702 O O . LEU A 1 89 ? 11.523 -12.508 3.498 1 95.5 89 LEU A O 1
ATOM 706 N N . LEU A 1 90 ? 9.633 -11.492 3.965 1 93.69 90 LEU A N 1
ATOM 707 C CA . LEU A 1 90 ? 9.242 -12.469 4.98 1 93.69 90 LEU A CA 1
ATOM 708 C C . LEU A 1 90 ? 9.062 -13.852 4.367 1 93.69 90 LEU A C 1
ATOM 710 O O . LEU A 1 90 ? 9.57 -14.844 4.902 1 93.69 90 LEU A O 1
ATOM 714 N N . ILE A 1 91 ? 8.438 -13.906 3.279 1 92.81 91 ILE A N 1
ATOM 715 C CA . ILE A 1 91 ? 8.18 -15.172 2.602 1 92.81 91 ILE A CA 1
ATOM 716 C C . ILE A 1 91 ? 9.492 -15.773 2.117 1 92.81 91 ILE A C 1
ATOM 718 O O . ILE A 1 91 ? 9.75 -16.969 2.314 1 92.81 91 ILE A O 1
ATOM 722 N N . PHE A 1 92 ? 10.312 -14.93 1.528 1 94.19 92 PHE A N 1
ATOM 723 C CA . PHE A 1 92 ? 11.578 -15.422 1.012 1 94.19 92 PHE A CA 1
ATOM 724 C C . PHE A 1 92 ? 12.469 -15.93 2.143 1 94.19 92 PHE A C 1
ATOM 726 O O . PHE A 1 92 ? 13.094 -16.984 2.021 1 94.19 92 PHE A O 1
ATOM 733 N N . LEU A 1 93 ? 12.531 -15.234 3.246 1 91.56 93 LEU A N 1
ATOM 734 C CA . LEU A 1 93 ? 13.344 -15.641 4.383 1 91.56 93 LEU A CA 1
ATOM 735 C C . LEU A 1 93 ? 12.844 -16.953 4.973 1 91.56 93 LEU A C 1
ATOM 737 O O . LEU A 1 93 ? 13.641 -17.797 5.395 1 91.56 93 LEU A O 1
ATOM 741 N N . PHE A 1 94 ? 11.602 -17.141 4.984 1 89.81 94 PHE A N 1
ATOM 742 C CA . PHE A 1 94 ? 11.031 -18.391 5.48 1 89.81 94 PHE A CA 1
ATOM 743 C C . PHE A 1 94 ? 11.492 -19.562 4.633 1 89.81 94 PHE A C 1
ATOM 745 O O . PHE A 1 94 ? 11.984 -20.562 5.16 1 89.81 94 PHE A O 1
ATOM 752 N N . TYR A 1 95 ? 11.391 -19.391 3.316 1 90.12 95 TYR A N 1
ATOM 753 C CA . TYR A 1 95 ? 11.797 -20.484 2.432 1 90.12 95 TYR A CA 1
ATOM 754 C C . TYR A 1 95 ? 13.312 -20.672 2.451 1 90.12 95 TYR A C 1
ATOM 756 O O . TYR A 1 95 ? 13.805 -21.797 2.32 1 90.12 95 TYR A O 1
ATOM 764 N N . PHE A 1 96 ? 13.992 -19.562 2.623 1 91.69 96 PHE A N 1
ATOM 765 C CA . PHE A 1 96 ? 15.445 -19.625 2.656 1 91.69 96 PHE A CA 1
ATOM 766 C C . PHE A 1 96 ? 15.93 -20.406 3.875 1 91.69 96 PHE A C 1
ATOM 768 O O . PHE A 1 96 ? 16.859 -21.203 3.779 1 91.69 96 PHE A O 1
ATOM 775 N N . ILE A 1 97 ? 15.258 -20.281 5.027 1 88.56 97 ILE A N 1
ATOM 776 C CA . ILE A 1 97 ? 15.703 -20.891 6.281 1 88.56 97 ILE A CA 1
ATOM 777 C C . ILE A 1 97 ? 15.117 -22.297 6.418 1 88.56 97 ILE A C 1
ATOM 779 O O . ILE A 1 97 ? 15.836 -23.234 6.754 1 88.56 97 ILE A O 1
ATOM 783 N N . PHE A 1 98 ? 13.859 -22.547 6.051 1 86.94 98 PHE A N 1
ATOM 784 C CA . PHE A 1 98 ? 13.188 -23.781 6.445 1 86.94 98 PHE A CA 1
ATOM 785 C C . PHE A 1 98 ? 13.008 -24.719 5.246 1 86.94 98 PHE A C 1
ATOM 787 O O . PHE A 1 98 ? 12.938 -25.938 5.402 1 86.94 98 PHE A O 1
ATOM 794 N N . LYS A 1 99 ? 12.898 -24.141 4.051 1 89.31 99 LYS A N 1
ATOM 795 C CA . LYS A 1 99 ? 12.648 -24.984 2.879 1 89.31 99 LYS A CA 1
ATOM 796 C C . LYS A 1 99 ? 13.469 -24.5 1.683 1 89.31 99 LYS A C 1
ATOM 798 O O . LYS A 1 99 ? 12.906 -24.141 0.645 1 89.31 99 LYS A O 1
ATOM 803 N N . PRO A 1 100 ? 14.688 -24.625 1.788 1 89.62 100 PRO A N 1
ATOM 804 C CA . PRO A 1 100 ? 15.555 -24.078 0.741 1 89.62 100 PRO A CA 1
ATOM 805 C C . PRO A 1 100 ? 15.422 -24.828 -0.585 1 89.62 100 PRO A C 1
ATOM 807 O O . PRO A 1 100 ? 15.742 -24.281 -1.643 1 89.62 100 PRO A O 1
ATOM 810 N N . LEU A 1 101 ? 14.914 -26.031 -0.583 1 90.5 101 LEU A N 1
ATOM 811 C CA . LEU A 1 101 ? 14.797 -26.828 -1.801 1 90.5 101 LEU A CA 1
ATOM 812 C C . LEU A 1 101 ? 13.836 -26.172 -2.789 1 90.5 101 LEU A C 1
ATOM 814 O O . LEU A 1 101 ? 14.008 -26.297 -4.004 1 90.5 101 LEU A O 1
ATOM 818 N N . TYR A 1 102 ? 12.867 -25.438 -2.266 1 89.44 102 TYR A N 1
ATOM 819 C CA . TYR A 1 102 ? 11.914 -24.766 -3.141 1 89.44 102 TYR A CA 1
ATOM 820 C C . TYR A 1 102 ? 12.594 -23.609 -3.883 1 89.44 102 TYR A C 1
ATOM 822 O O . TYR A 1 102 ? 12.281 -23.359 -5.051 1 89.44 102 TYR A O 1
ATOM 830 N N . ILE A 1 103 ? 13.484 -22.969 -3.205 1 91.62 103 ILE A N 1
ATOM 831 C CA . ILE A 1 103 ? 14.211 -21.891 -3.842 1 91.62 103 ILE A CA 1
ATOM 832 C C . ILE A 1 103 ? 15.156 -22.438 -4.902 1 91.62 103 ILE A C 1
ATOM 834 O O . ILE A 1 103 ? 15.266 -21.891 -5.996 1 91.62 103 ILE A O 1
ATOM 838 N N . ILE A 1 104 ? 15.734 -23.484 -4.582 1 91.81 104 ILE A N 1
ATOM 839 C CA . ILE A 1 104 ? 16.641 -24.125 -5.531 1 91.81 104 ILE A CA 1
ATOM 840 C C . ILE A 1 104 ? 15.859 -24.547 -6.781 1 91.81 104 ILE A C 1
ATOM 842 O O . ILE A 1 104 ? 16.344 -24.375 -7.902 1 91.81 104 ILE A O 1
ATOM 846 N N . MET A 1 105 ? 14.703 -25.047 -6.574 1 91.56 105 MET A N 1
ATOM 847 C CA . MET A 1 105 ? 13.859 -25.438 -7.699 1 91.56 105 MET A CA 1
ATOM 848 C C . MET A 1 105 ? 13.555 -24.234 -8.594 1 91.56 105 MET A C 1
ATOM 850 O O . MET A 1 105 ? 13.625 -24.344 -9.82 1 91.56 105 MET A O 1
ATOM 854 N N . VAL A 1 106 ? 13.258 -23.172 -7.973 1 89.31 106 VAL A N 1
ATOM 855 C CA . VAL A 1 106 ? 12.945 -21.953 -8.727 1 89.31 106 VAL A CA 1
ATOM 856 C C . VAL A 1 106 ? 14.188 -21.469 -9.469 1 89.31 106 VAL A C 1
ATOM 858 O O . VAL A 1 106 ? 14.109 -21.109 -10.648 1 89.31 106 VAL A O 1
ATOM 861 N N . PHE A 1 107 ? 15.352 -21.547 -8.797 1 90.62 107 PHE A N 1
ATOM 862 C CA . PHE A 1 107 ? 16.594 -21.109 -9.438 1 90.62 107 PHE A CA 1
ATOM 863 C C . PHE A 1 107 ? 16.953 -22.031 -10.594 1 90.62 107 PHE A C 1
ATOM 865 O O . PHE A 1 107 ? 17.406 -21.562 -11.648 1 90.62 107 PHE A O 1
ATOM 872 N N . ASN A 1 108 ? 16.734 -23.266 -10.438 1 90.38 108 ASN A N 1
ATOM 873 C CA . ASN A 1 108 ? 17.016 -24.234 -11.508 1 90.38 108 ASN A CA 1
ATOM 874 C C . ASN A 1 108 ? 16.125 -23.984 -12.727 1 90.38 108 ASN A C 1
ATOM 876 O O . ASN A 1 108 ? 16.609 -24.047 -13.859 1 90.38 108 ASN A O 1
ATOM 880 N N . TRP A 1 109 ? 14.922 -23.688 -12.422 1 88 109 TRP A N 1
ATOM 881 C CA . TRP A 1 109 ? 13.977 -23.406 -13.492 1 88 109 TRP A CA 1
ATOM 882 C C . TRP A 1 109 ? 14.359 -22.109 -14.219 1 88 109 TRP A C 1
ATOM 884 O O . TRP A 1 109 ? 14.32 -22.047 -15.453 1 88 109 TRP A O 1
ATOM 894 N N . ALA A 1 110 ? 14.773 -21.141 -13.508 1 85.94 110 ALA A N 1
ATOM 895 C CA . ALA A 1 110 ? 15.055 -19.828 -14.07 1 85.94 110 ALA A CA 1
ATOM 896 C C . ALA A 1 110 ? 16.359 -19.844 -14.867 1 85.94 110 ALA A C 1
ATOM 898 O O . ALA A 1 110 ? 16.469 -19.188 -15.898 1 85.94 110 ALA A O 1
ATOM 899 N N . PHE A 1 111 ? 17.344 -20.578 -14.406 1 88.56 111 PHE A N 1
ATOM 900 C CA . PHE A 1 111 ? 18.656 -20.531 -15.031 1 88.56 111 PHE A CA 1
ATOM 901 C C . PHE A 1 111 ? 18.953 -21.812 -15.781 1 88.56 111 PHE A C 1
ATOM 903 O O . PHE A 1 111 ? 20.078 -22.016 -16.266 1 88.56 111 PHE A O 1
ATOM 910 N N . LYS A 1 112 ? 17.984 -22.641 -15.836 1 89.75 112 LYS A N 1
ATOM 911 C CA . LYS A 1 112 ? 18.094 -23.906 -16.562 1 89.75 112 LYS A CA 1
ATOM 912 C C . LYS A 1 112 ? 19.281 -24.734 -16.047 1 89.75 112 LYS A C 1
ATOM 914 O O . LYS A 1 112 ? 20.109 -25.188 -16.828 1 89.75 112 LYS A O 1
ATOM 919 N N . THR A 1 113 ? 19.375 -24.734 -14.812 1 87.56 113 THR A N 1
ATOM 920 C CA . THR A 1 113 ? 20.375 -25.562 -14.141 1 87.56 113 THR A CA 1
ATOM 921 C C . THR A 1 113 ? 19.719 -26.719 -13.391 1 87.56 113 THR A C 1
ATOM 923 O O . THR A 1 113 ? 18.484 -26.781 -13.32 1 87.56 113 THR A O 1
ATOM 926 N N . MET A 1 114 ? 20.406 -27.609 -12.938 1 87.62 114 MET A N 1
ATOM 927 C CA . MET A 1 114 ? 19.875 -28.781 -12.227 1 87.62 114 MET A CA 1
ATOM 928 C C . MET A 1 114 ? 20.641 -29.016 -10.93 1 87.62 114 MET A C 1
ATOM 930 O O . MET A 1 114 ? 21.062 -30.156 -10.656 1 87.62 114 MET A O 1
ATOM 934 N N . HIS A 1 115 ? 20.734 -28 -10.211 1 84.5 115 HIS A N 1
ATOM 935 C CA . HIS A 1 115 ? 21.422 -28.172 -8.938 1 84.5 115 HIS A CA 1
ATOM 936 C C . HIS A 1 115 ? 20.531 -28.875 -7.914 1 84.5 115 HIS A C 1
ATOM 938 O O . HIS A 1 115 ? 19.328 -28.641 -7.875 1 84.5 115 HIS A O 1
ATOM 944 N N . GLY A 1 116 ? 20.969 -29.797 -7.129 1 83.94 116 GLY A N 1
ATOM 945 C CA . GLY A 1 116 ? 20.203 -30.531 -6.141 1 83.94 116 GLY A CA 1
ATOM 946 C C . GLY A 1 116 ? 20.438 -30.031 -4.723 1 83.94 116 GLY A C 1
ATOM 947 O O . GLY A 1 116 ? 19.656 -30.359 -3.816 1 83.94 116 GLY A O 1
ATOM 948 N N . ASP A 1 117 ? 21.594 -29.359 -4.508 1 87.69 117 ASP A N 1
ATOM 949 C CA . ASP A 1 117 ? 21.953 -28.906 -3.164 1 87.69 117 ASP A CA 1
ATOM 950 C C . ASP A 1 117 ? 22.281 -27.422 -3.152 1 87.69 117 ASP A C 1
ATOM 952 O O . ASP A 1 117 ? 22.203 -26.75 -4.184 1 87.69 117 ASP A O 1
ATOM 956 N N . LYS A 1 118 ? 22.469 -26.922 -1.895 1 88.44 118 LYS A N 1
ATOM 957 C CA . LYS A 1 118 ? 22.828 -25.516 -1.743 1 88.44 118 LYS A CA 1
ATOM 958 C C . LYS A 1 118 ? 24.219 -25.25 -2.312 1 88.44 118 LYS A C 1
ATOM 960 O O . LYS A 1 118 ? 25.219 -25.797 -1.825 1 88.44 118 LYS A O 1
ATOM 965 N N . THR A 1 119 ? 24.281 -24.578 -3.422 1 89.75 119 THR A N 1
ATOM 966 C CA . THR A 1 119 ? 25.531 -24.203 -4.066 1 89.75 119 THR A CA 1
ATOM 967 C C . THR A 1 119 ? 25.875 -22.75 -3.775 1 89.75 119 THR A C 1
ATOM 969 O O . THR A 1 119 ? 25.125 -22.047 -3.094 1 89.75 119 THR A O 1
ATOM 972 N N . LEU A 1 120 ? 27.078 -22.375 -4.234 1 90.44 120 LEU A N 1
ATOM 973 C CA . LEU A 1 120 ? 27.5 -21 -4.078 1 90.44 120 LEU A CA 1
ATOM 974 C C . LEU A 1 120 ? 26.547 -20.047 -4.809 1 90.44 120 LEU A C 1
ATOM 976 O O . LEU A 1 120 ? 26.25 -18.953 -4.32 1 90.44 120 LEU A O 1
ATOM 980 N N . SER A 1 121 ? 26.109 -20.484 -5.902 1 90 121 SER A N 1
ATOM 981 C CA . SER A 1 121 ? 25.188 -19.672 -6.688 1 90 121 SER A CA 1
ATOM 982 C C . SER A 1 121 ? 23.875 -19.469 -5.945 1 90 121 SER A C 1
ATOM 984 O O . SER A 1 121 ? 23.281 -18.391 -6.027 1 90 121 SER A O 1
ATOM 986 N N . PHE A 1 122 ? 23.516 -20.438 -5.188 1 91.38 122 PHE A N 1
ATOM 987 C CA . PHE A 1 122 ? 22.297 -20.344 -4.375 1 91.38 122 PHE A CA 1
ATOM 988 C C . PHE A 1 122 ? 22.406 -19.203 -3.381 1 91.38 122 PHE A C 1
ATOM 990 O O . PHE A 1 122 ? 21.5 -18.375 -3.279 1 91.38 122 PHE A O 1
ATOM 997 N N . TYR A 1 123 ? 23.516 -19.094 -2.719 1 92.75 123 TYR A N 1
ATOM 998 C CA . TYR A 1 123 ? 23.703 -18.078 -1.693 1 92.75 123 TYR A CA 1
ATOM 999 C C . TYR A 1 123 ? 23.859 -16.703 -2.32 1 92.75 123 TYR A C 1
ATOM 1001 O O . TYR A 1 123 ? 23.359 -15.703 -1.793 1 92.75 123 TYR A O 1
ATOM 1009 N N . ILE A 1 124 ? 24.484 -16.656 -3.432 1 93 124 ILE A N 1
ATOM 1010 C CA . ILE A 1 124 ? 24.719 -15.375 -4.098 1 93 124 ILE A CA 1
ATOM 1011 C C . ILE A 1 124 ? 23.391 -14.812 -4.598 1 93 124 ILE A C 1
ATOM 1013 O O . ILE A 1 124 ? 23.062 -13.648 -4.34 1 93 124 ILE A O 1
ATOM 1017 N N . TYR A 1 125 ? 22.578 -15.633 -5.25 1 93.5 125 TYR A N 1
ATOM 1018 C CA . TYR A 1 125 ? 21.297 -15.164 -5.785 1 93.5 125 TYR A CA 1
ATOM 1019 C C . TYR A 1 125 ? 20.328 -14.797 -4.66 1 93.5 125 TYR A C 1
ATOM 1021 O O . TYR A 1 125 ? 19.594 -13.82 -4.762 1 93.5 125 TYR A O 1
ATOM 1029 N N . SER A 1 126 ? 20.406 -15.609 -3.654 1 94.94 126 SER A N 1
ATOM 1030 C CA . SER A 1 126 ? 19.547 -15.297 -2.52 1 94.94 126 SER A CA 1
ATOM 1031 C C . SER A 1 126 ? 19.938 -13.969 -1.874 1 94.94 126 SER A C 1
ATOM 1033 O O . SER A 1 126 ? 19.078 -13.188 -1.481 1 94.94 126 SER A O 1
ATOM 1035 N N . PHE A 1 127 ? 21.203 -13.766 -1.769 1 95.62 127 PHE A N 1
ATOM 1036 C CA . PHE A 1 127 ? 21.688 -12.508 -1.21 1 95.62 127 PHE A CA 1
ATOM 1037 C C . PHE A 1 127 ? 21.25 -11.328 -2.066 1 95.62 127 PHE A C 1
ATOM 1039 O O . PHE A 1 127 ? 20.828 -10.297 -1.541 1 95.62 127 PHE A O 1
ATOM 1046 N N . ILE A 1 128 ? 21.297 -11.445 -3.318 1 95.5 128 ILE A N 1
ATOM 1047 C CA . ILE A 1 128 ? 20.906 -10.383 -4.242 1 95.5 128 ILE A CA 1
ATOM 1048 C C . ILE A 1 128 ? 19.422 -10.094 -4.098 1 95.5 128 ILE A C 1
ATOM 1050 O O . ILE A 1 128 ? 19 -8.93 -4.086 1 95.5 128 ILE A O 1
ATOM 1054 N N . ILE A 1 129 ? 18.625 -11.102 -3.965 1 96 129 ILE A N 1
ATOM 1055 C CA . ILE A 1 129 ? 17.188 -10.938 -3.83 1 96 129 ILE A CA 1
ATOM 1056 C C . ILE A 1 129 ? 16.875 -10.242 -2.508 1 96 129 ILE A C 1
ATOM 1058 O O . ILE A 1 129 ? 16.078 -9.305 -2.471 1 96 129 ILE A O 1
ATOM 1062 N N . ILE A 1 130 ? 17.562 -10.672 -1.458 1 96.38 130 ILE A N 1
ATOM 1063 C CA . ILE A 1 130 ? 17.328 -10.078 -0.144 1 96.38 130 ILE A CA 1
ATOM 1064 C C . ILE A 1 130 ? 17.75 -8.617 -0.153 1 96.38 130 ILE A C 1
ATOM 1066 O O . ILE A 1 130 ? 17.031 -7.746 0.347 1 96.38 130 ILE A O 1
ATOM 1070 N N . LEU A 1 131 ? 18.875 -8.375 -0.744 1 97.12 131 LEU A N 1
ATOM 1071 C CA . LEU A 1 131 ? 19.375 -7.008 -0.825 1 97.12 131 LEU A CA 1
ATOM 1072 C C . LEU A 1 131 ? 18.438 -6.125 -1.635 1 97.12 131 LEU A C 1
ATOM 1074 O O . LEU A 1 131 ? 18.156 -4.988 -1.251 1 97.12 131 LEU A O 1
ATOM 1078 N N . PHE A 1 132 ? 17.969 -6.621 -2.707 1 97.19 132 PHE A N 1
ATOM 1079 C CA . PHE A 1 132 ? 17.031 -5.891 -3.555 1 97.19 132 PHE A CA 1
ATOM 1080 C C . PHE A 1 132 ? 15.758 -5.539 -2.785 1 97.19 132 PHE A C 1
ATOM 1082 O O . PHE A 1 132 ? 15.297 -4.398 -2.834 1 97.19 132 PHE A O 1
ATOM 1089 N N . LEU A 1 133 ? 15.281 -6.465 -2.062 1 97.5 133 LEU A N 1
ATOM 1090 C CA . LEU A 1 133 ? 14.047 -6.25 -1.314 1 97.5 133 LEU A CA 1
ATOM 1091 C C . LEU A 1 133 ? 14.258 -5.242 -0.189 1 97.5 133 LEU A C 1
ATOM 1093 O O . LEU A 1 133 ? 13.383 -4.422 0.092 1 97.5 133 LEU A O 1
ATOM 1097 N N . ILE A 1 134 ? 15.391 -5.227 0.41 1 96.94 134 ILE A N 1
ATOM 1098 C CA . ILE A 1 134 ? 15.703 -4.277 1.471 1 96.94 134 ILE A CA 1
ATOM 1099 C C . ILE A 1 134 ? 15.828 -2.871 0.885 1 96.94 134 ILE A C 1
ATOM 1101 O O . ILE A 1 134 ? 15.344 -1.901 1.477 1 96.94 134 ILE A O 1
ATOM 1105 N N . ILE A 1 135 ? 16.422 -2.807 -0.243 1 96.81 135 ILE A N 1
ATOM 1106 C CA . ILE A 1 135 ? 16.578 -1.517 -0.906 1 96.81 135 ILE A CA 1
ATOM 1107 C C . ILE A 1 135 ? 15.203 -0.952 -1.266 1 96.81 135 ILE A C 1
ATOM 1109 O O . ILE A 1 135 ? 14.938 0.236 -1.065 1 96.81 135 ILE A O 1
ATOM 1113 N N . VAL A 1 136 ? 14.352 -1.792 -1.772 1 96.81 136 VAL A N 1
ATOM 1114 C CA . VAL A 1 136 ? 13 -1.365 -2.121 1 96.81 136 VAL A CA 1
ATOM 1115 C C . VAL A 1 136 ? 12.258 -0.916 -0.864 1 96.81 136 VAL A C 1
ATOM 1117 O O . VAL A 1 136 ? 11.531 0.077 -0.889 1 96.81 136 VAL A O 1
ATOM 1120 N N . LEU A 1 137 ? 12.5 -1.599 0.182 1 97.06 137 LEU A N 1
ATOM 1121 C CA . LEU A 1 137 ? 11.875 -1.259 1.452 1 97.06 137 LEU A CA 1
ATOM 1122 C C . LEU A 1 137 ? 12.32 0.118 1.932 1 97.06 137 LEU A C 1
ATOM 1124 O O . LEU A 1 137 ? 11.484 0.976 2.234 1 97.06 137 LEU A O 1
ATOM 1128 N N . ILE A 1 138 ? 13.555 0.349 1.926 1 96.06 138 ILE A N 1
ATOM 1129 C CA . ILE A 1 138 ? 14.125 1.603 2.404 1 96.06 138 ILE A CA 1
ATOM 1130 C C . ILE A 1 138 ? 13.719 2.744 1.477 1 96.06 138 ILE A C 1
ATOM 1132 O O . ILE A 1 138 ? 13.336 3.824 1.938 1 96.06 138 ILE A O 1
ATOM 1136 N N . PHE A 1 139 ? 13.758 2.461 0.23 1 96.25 139 PHE A N 1
ATOM 1137 C CA . PHE A 1 139 ? 13.383 3.473 -0.75 1 96.25 139 PHE A CA 1
ATOM 1138 C C . PHE A 1 139 ? 11.914 3.854 -0.601 1 96.25 139 PHE A C 1
ATOM 1140 O O . PHE A 1 139 ? 11.562 5.031 -0.688 1 96.25 139 PHE A O 1
ATOM 1147 N N . SER A 1 140 ? 11.07 2.896 -0.396 1 97.38 140 SER A N 1
ATOM 1148 C CA . SER A 1 140 ? 9.641 3.145 -0.253 1 97.38 140 SER A CA 1
ATOM 1149 C C . SER A 1 140 ? 9.344 3.99 0.981 1 97.38 140 SER A C 1
ATOM 1151 O O . SER A 1 140 ? 8.477 4.863 0.949 1 97.38 140 SER A O 1
ATOM 1153 N N . ILE A 1 141 ? 10.062 3.766 2.045 1 95.19 141 ILE A N 1
ATOM 1154 C CA . ILE A 1 141 ? 9.898 4.555 3.264 1 95.19 141 ILE A CA 1
ATOM 1155 C C . ILE A 1 141 ? 10.336 5.992 3.008 1 95.19 141 ILE A C 1
ATOM 1157 O O . ILE A 1 141 ? 9.633 6.938 3.391 1 95.19 141 ILE A O 1
ATOM 1161 N N . TRP A 1 142 ? 11.469 6.043 2.357 1 93.81 142 TRP A N 1
ATOM 1162 C CA . TRP A 1 142 ? 11.992 7.367 2.035 1 93.81 142 TRP A CA 1
ATOM 1163 C C . TRP A 1 142 ? 11.023 8.133 1.135 1 93.81 142 TRP A C 1
ATOM 1165 O O . TRP A 1 142 ? 10.734 9.305 1.38 1 93.81 142 TRP A O 1
ATOM 1175 N N . GLN A 1 143 ? 10.555 7.48 0.144 1 95.56 143 GLN A N 1
ATOM 1176 C CA . GLN A 1 143 ? 9.617 8.086 -0.791 1 95.56 143 GLN A CA 1
ATOM 1177 C C . GLN A 1 143 ? 8.336 8.531 -0.079 1 95.56 143 GLN A C 1
ATOM 1179 O O . GLN A 1 143 ? 7.828 9.625 -0.331 1 95.56 143 GLN A O 1
ATOM 1184 N N . ALA A 1 144 ? 7.828 7.754 0.806 1 95.38 144 ALA A N 1
ATOM 1185 C CA . ALA A 1 144 ? 6.621 8.094 1.555 1 95.38 144 ALA A CA 1
ATOM 1186 C C . ALA A 1 144 ? 6.852 9.305 2.447 1 95.38 144 ALA A C 1
ATOM 1188 O O . ALA A 1 144 ? 6.039 10.234 2.467 1 95.38 144 ALA A O 1
ATOM 1189 N N . LYS A 1 145 ? 7.953 9.328 3.127 1 92.75 145 LYS A N 1
ATOM 1190 C CA . LYS A 1 145 ? 8.273 10.414 4.051 1 92.75 145 LYS A CA 1
ATOM 1191 C C . LYS A 1 145 ? 8.414 11.742 3.307 1 92.75 145 LYS A C 1
ATOM 1193 O O . LYS A 1 145 ? 7.855 12.758 3.727 1 92.75 145 LYS A O 1
ATOM 1198 N N . ILE A 1 146 ? 9.125 11.641 2.211 1 92.88 146 ILE A N 1
ATOM 1199 C CA . ILE A 1 146 ? 9.375 12.859 1.442 1 92.88 146 ILE A CA 1
ATOM 1200 C C . ILE A 1 146 ? 8.07 13.344 0.819 1 92.88 146 ILE A C 1
ATOM 1202 O O . ILE A 1 146 ? 7.805 14.555 0.786 1 92.88 146 ILE A O 1
ATOM 1206 N N . SER A 1 147 ? 7.277 12.461 0.307 1 94.56 147 SER A N 1
ATOM 1207 C CA . SER A 1 147 ? 6.008 12.828 -0.308 1 94.56 147 SER A CA 1
ATOM 1208 C C . SER A 1 147 ? 5.062 13.461 0.71 1 94.56 147 SER A C 1
ATOM 1210 O O . SER A 1 147 ? 4.359 14.422 0.4 1 94.56 147 SER A O 1
ATOM 1212 N N . LEU A 1 148 ? 5.074 12.938 1.873 1 92 148 LEU A N 1
ATOM 1213 C CA . LEU A 1 148 ? 4.242 13.508 2.93 1 92 148 LEU A CA 1
ATOM 1214 C C . LEU A 1 148 ? 4.734 14.898 3.322 1 92 148 LEU A C 1
ATOM 1216 O O . LEU A 1 148 ? 3.932 15.797 3.561 1 92 148 LEU A O 1
ATOM 1220 N N . ARG A 1 149 ? 6.012 15.055 3.377 1 90.31 149 ARG A N 1
ATOM 1221 C CA . ARG A 1 149 ? 6.574 16.375 3.66 1 90.31 149 ARG A CA 1
ATOM 1222 C C . ARG A 1 149 ? 6.234 17.359 2.553 1 90.31 149 ARG A C 1
ATOM 1224 O O . ARG A 1 149 ? 6.008 18.547 2.82 1 90.31 149 ARG A O 1
ATOM 1231 N N . PHE A 1 150 ? 6.223 16.844 1.382 1 91.56 150 PHE A N 1
ATOM 1232 C CA . PHE A 1 150 ? 5.887 17.688 0.243 1 91.56 150 PHE A CA 1
ATOM 1233 C C . PHE A 1 150 ? 4.445 18.172 0.331 1 91.56 150 PHE A C 1
ATOM 1235 O O . PHE A 1 150 ? 4.141 19.312 -0.012 1 91.56 150 PHE A O 1
ATOM 1242 N N . ILE A 1 151 ? 3.543 17.344 0.78 1 91.5 151 ILE A N 1
ATOM 1243 C CA . ILE A 1 151 ? 2.152 17.734 0.99 1 91.5 151 ILE A CA 1
ATOM 1244 C C . ILE A 1 151 ? 2.082 18.906 1.977 1 91.5 151 ILE A C 1
ATOM 1246 O O . ILE A 1 151 ? 1.393 19.891 1.728 1 91.5 151 ILE A O 1
ATOM 1250 N N . ASN A 1 152 ? 2.818 18.734 3.035 1 85.62 152 ASN A N 1
ATOM 1251 C CA . ASN A 1 152 ? 2.844 19.797 4.035 1 85.62 152 ASN A CA 1
ATOM 1252 C C . ASN A 1 152 ? 3.441 21.078 3.473 1 85.62 152 ASN A C 1
ATOM 1254 O O . ASN A 1 152 ? 2.973 22.188 3.789 1 85.62 152 ASN A O 1
ATOM 1258 N N . TYR A 1 153 ? 4.438 20.875 2.729 1 84.75 153 TYR A N 1
ATOM 1259 C CA . TYR A 1 153 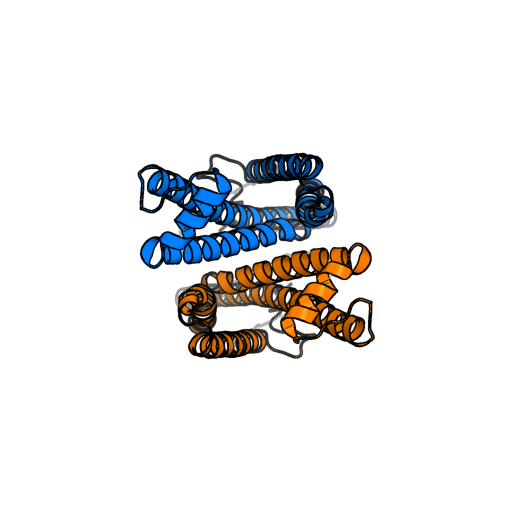? 5.086 22.016 2.096 1 84.75 153 TYR A CA 1
ATOM 1260 C C . TYR A 1 153 ? 4.102 22.781 1.212 1 84.75 153 TYR A C 1
ATOM 1262 O O . TYR A 1 153 ? 4.035 24.016 1.267 1 84.75 153 TYR A O 1
ATOM 1270 N N . ILE A 1 154 ? 3.395 22.125 0.417 1 87.69 154 ILE A N 1
ATOM 1271 C CA . ILE A 1 154 ? 2.416 22.734 -0.473 1 87.69 154 ILE A CA 1
ATOM 1272 C C . ILE A 1 154 ? 1.34 23.438 0.352 1 87.69 154 ILE A C 1
ATOM 1274 O O . ILE A 1 154 ? 0.949 24.578 0.041 1 87.69 154 ILE A O 1
ATOM 1278 N N . GLU A 1 155 ? 0.837 22.812 1.376 1 83.06 155 GLU A N 1
ATOM 1279 C CA . GLU A 1 155 ? -0.223 23.375 2.207 1 83.06 155 GLU A CA 1
ATOM 1280 C C . GLU A 1 155 ? 0.247 24.641 2.914 1 83.06 155 GLU A C 1
ATOM 1282 O O . GLU A 1 155 ? -0.496 25.625 3.002 1 83.06 155 GLU A O 1
ATOM 1287 N N . LEU A 1 156 ? 1.428 24.625 3.34 1 79.69 156 LEU A N 1
ATOM 1288 C CA . LEU A 1 156 ? 1.993 25.797 3.994 1 79.69 156 LEU A CA 1
ATOM 1289 C C . LEU A 1 156 ? 2.174 26.938 3.002 1 79.69 156 LEU A C 1
ATOM 1291 O O . LEU A 1 156 ? 1.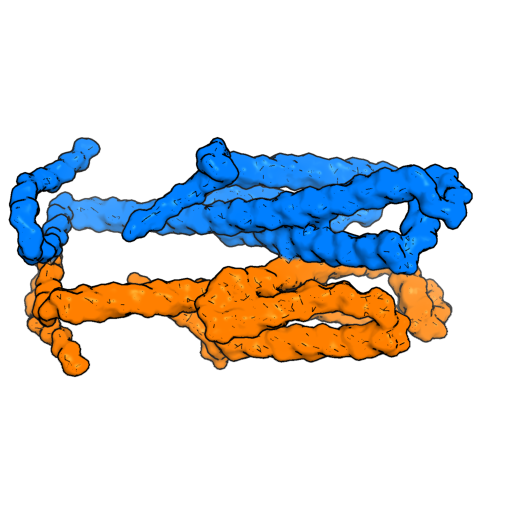943 28.094 3.338 1 79.69 156 LEU A O 1
ATOM 1295 N N . THR A 1 157 ? 2.588 26.594 1.837 1 77.88 157 THR A N 1
ATOM 1296 C CA . THR A 1 157 ? 2.797 27.594 0.806 1 77.88 157 THR A CA 1
ATOM 1297 C C . THR A 1 157 ? 1.472 28.234 0.389 1 77.88 157 THR A C 1
ATOM 1299 O O . THR A 1 157 ? 1.388 29.453 0.208 1 77.88 157 THR A O 1
ATOM 1302 N N . ILE A 1 158 ? 0.416 27.484 0.295 1 75.88 158 ILE A N 1
ATOM 1303 C CA . ILE A 1 158 ? -0.9 27.969 -0.091 1 75.88 158 ILE A CA 1
ATOM 1304 C C . ILE A 1 158 ? -1.47 28.844 1.025 1 75.88 158 ILE A C 1
ATOM 1306 O O . ILE A 1 158 ? -2.031 29.922 0.764 1 75.88 158 ILE A O 1
ATOM 1310 N N . ASN A 1 159 ? -1.343 28.391 2.223 1 71.38 159 ASN A N 1
ATOM 1311 C CA . ASN A 1 159 ? -1.841 29.156 3.355 1 71.38 159 ASN A CA 1
ATOM 1312 C C . ASN A 1 159 ? -1.098 30.484 3.502 1 71.38 159 ASN A C 1
ATOM 1314 O O . ASN A 1 159 ? -1.694 31.5 3.863 1 71.38 159 ASN A O 1
ATOM 1318 N N . ASN A 1 160 ? 0.139 30.422 3.285 1 65.06 160 ASN A N 1
ATOM 1319 C CA . ASN A 1 160 ? 0.906 31.672 3.344 1 65.06 160 ASN A CA 1
ATOM 1320 C C . ASN A 1 160 ? 0.488 32.625 2.242 1 65.06 160 ASN A C 1
ATOM 1322 O O . ASN A 1 160 ? 0.416 33.844 2.469 1 65.06 160 ASN A O 1
ATOM 1326 N N . PHE A 1 161 ? 0.179 32.125 1.126 1 65 161 PHE A N 1
ATOM 1327 C CA . PHE A 1 161 ? -0.273 32.938 0.022 1 65 161 PHE A CA 1
ATOM 1328 C C . PHE A 1 161 ? -1.644 33.531 0.321 1 65 161 PHE A C 1
ATOM 1330 O O . PHE A 1 161 ? -1.897 34.719 0.02 1 65 161 PHE A O 1
ATOM 1337 N N . ASP A 1 162 ? -2.5 32.719 0.937 1 60.31 162 ASP A N 1
ATOM 1338 C CA . ASP A 1 162 ? -3.836 33.188 1.287 1 60.31 162 ASP A CA 1
ATOM 1339 C C . ASP A 1 162 ? -3.771 34.281 2.377 1 60.31 162 ASP A C 1
ATOM 1341 O O . ASP A 1 162 ? -4.5 35.25 2.322 1 60.31 162 ASP A O 1
ATOM 1345 N N . ASN A 1 163 ? -2.895 33.969 3.291 1 56.91 163 ASN A N 1
ATOM 1346 C CA . ASN A 1 163 ? -2.723 34.969 4.348 1 56.91 163 ASN A CA 1
ATOM 1347 C C . ASN A 1 163 ? -2.172 36.281 3.795 1 56.91 163 ASN A C 1
ATOM 1349 O O . ASN A 1 163 ? -2.602 37.344 4.203 1 56.91 163 ASN A O 1
ATOM 1353 N N . GLN A 1 164 ? -1.225 36.094 2.908 1 53.75 164 GLN A N 1
ATOM 1354 C CA . GLN A 1 164 ? -0.655 37.281 2.303 1 53.75 164 GLN A CA 1
ATOM 1355 C C . GLN A 1 164 ? -1.697 38.031 1.477 1 53.75 164 GLN A C 1
ATOM 1357 O O . GLN A 1 164 ? -1.755 39.281 1.507 1 53.75 164 GLN A O 1
ATOM 1362 N N . ASN A 1 165 ? -2.482 37.219 0.823 1 52.31 165 ASN A N 1
ATOM 1363 C CA . ASN A 1 165 ? -3.539 37.844 0.029 1 52.31 165 ASN A CA 1
ATOM 1364 C C . ASN A 1 165 ? -4.578 38.531 0.915 1 52.31 165 ASN A C 1
ATOM 1366 O O . ASN A 1 165 ? -5.09 39.594 0.57 1 52.31 165 ASN A O 1
ATOM 1370 N N . CYS A 1 166 ? -4.809 37.844 2.014 1 53.25 166 CYS A N 1
ATOM 1371 C CA . CYS A 1 166 ? -5.738 38.438 2.965 1 53.25 166 CYS A CA 1
ATOM 1372 C C . CYS A 1 166 ? -5.172 39.719 3.547 1 53.25 166 CYS A C 1
ATOM 1374 O O . CYS A 1 166 ? -5.887 40.719 3.672 1 53.25 166 CYS A O 1
ATOM 1376 N N . ILE A 1 167 ? -3.85 39.719 3.895 1 50.41 167 ILE A N 1
ATOM 1377 C CA . ILE A 1 167 ? -3.195 40.906 4.43 1 50.41 167 ILE A CA 1
ATOM 1378 C C . ILE A 1 167 ? -3.176 42 3.369 1 50.41 167 ILE A C 1
ATOM 1380 O O . ILE A 1 167 ? -3.434 43.156 3.67 1 50.41 167 ILE A O 1
ATOM 1384 N N . LYS A 1 168 ? -2.865 41.594 2.17 1 50.62 168 LYS A N 1
ATOM 1385 C CA . LYS A 1 168 ? -2.836 42.562 1.08 1 50.62 168 LYS A CA 1
ATOM 1386 C C . LYS A 1 168 ? -4.211 43.188 0.86 1 50.62 168 LYS A C 1
ATOM 1388 O O . LYS A 1 168 ? -4.324 44.406 0.644 1 50.62 168 LYS A O 1
ATOM 1393 N N . LYS A 1 169 ? -5.172 42.344 0.945 1 50.97 169 LYS A N 1
ATOM 1394 C CA . LYS A 1 169 ? -6.531 42.844 0.763 1 50.97 169 LYS A CA 1
ATOM 1395 C C . LYS A 1 169 ? -6.918 43.812 1.889 1 50.97 169 LYS A C 1
ATOM 1397 O O . LYS A 1 169 ? -7.543 44.844 1.646 1 50.97 169 LYS A O 1
ATOM 1402 N N . VAL A 1 170 ? -6.535 43.344 3.092 1 48.03 170 VAL A N 1
ATOM 1403 C CA . VAL A 1 170 ? -6.84 44.188 4.246 1 48.03 170 VAL A CA 1
ATOM 1404 C C . VAL A 1 170 ? -6.062 45.5 4.148 1 48.03 170 VAL A C 1
ATOM 1406 O O . VAL A 1 170 ? -6.602 46.562 4.449 1 48.03 170 VAL A O 1
ATOM 1409 N N . VAL A 1 171 ? -4.734 45.312 3.779 1 47.91 171 VAL A N 1
ATOM 1410 C CA . VAL A 1 171 ? -3.9 46.5 3.623 1 47.91 171 VAL A CA 1
ATOM 1411 C C . VAL A 1 171 ? -4.426 47.344 2.475 1 47.91 171 VAL A C 1
ATOM 1413 O O . VAL A 1 171 ? -4.449 48.562 2.57 1 47.91 171 VAL A O 1
ATOM 1416 N N . GLN A 1 172 ? -4.773 46.656 1.467 1 47.84 172 GLN A N 1
ATOM 1417 C CA . GLN A 1 172 ? -5.301 47.406 0.334 1 47.84 172 GLN A CA 1
ATOM 1418 C C . GLN A 1 172 ? -6.629 48.094 0.686 1 47.84 172 GLN A C 1
ATOM 1420 O O . GLN A 1 172 ? -6.891 49.219 0.273 1 47.84 172 GLN A O 1
ATOM 1425 N N . THR A 1 173 ? -7.43 47.188 1.26 1 47.25 173 THR A N 1
ATOM 1426 C CA . THR A 1 173 ? -8.695 47.781 1.67 1 47.25 173 THR A CA 1
ATOM 1427 C C . THR A 1 173 ? -8.492 48.688 2.895 1 47.25 173 THR A C 1
ATOM 1429 O O . THR A 1 173 ? -9.203 49.656 3.068 1 47.25 173 THR A O 1
ATOM 1432 N N . GLY A 1 174 ? -7.77 48 3.85 1 36.25 174 GLY A N 1
ATOM 1433 C CA . GLY A 1 174 ? -7.566 48.75 5.09 1 36.25 174 GLY A CA 1
ATOM 1434 C C . GLY A 1 174 ? -6.438 49.75 5.012 1 36.25 174 GLY A C 1
ATOM 1435 O O . GLY A 1 174 ? -5.32 49.406 4.613 1 36.25 174 GLY A O 1
ATOM 1436 N N . GLY A 1 175 ? -6.336 50.875 4.199 1 34.59 175 GLY A N 1
ATOM 1437 C CA . GLY A 1 175 ? -5.223 51.781 4.293 1 34.59 175 GLY A CA 1
ATOM 1438 C C . GLY A 1 175 ? -4.129 51.312 5.23 1 34.59 175 GLY A C 1
ATOM 1439 O O . GLY A 1 175 ? -4.297 50.312 5.934 1 34.59 175 GLY A O 1
ATOM 1440 N N . THR A 1 176 ? -2.756 51.781 5.195 1 35.47 176 THR A N 1
ATOM 1441 C CA . THR A 1 176 ? -1.599 51.5 6.047 1 35.47 176 THR A CA 1
ATOM 1442 C C . THR A 1 176 ? -2.014 51.406 7.512 1 35.47 176 THR A C 1
ATOM 1444 O O . THR A 1 176 ? -2.021 52.438 8.227 1 35.47 176 THR A O 1
ATOM 1447 N N . GLU A 1 177 ? -3.219 50.906 7.812 1 32.88 177 GLU A N 1
ATOM 1448 C CA . GLU A 1 177 ? -3.486 51 9.242 1 32.88 177 GLU A CA 1
ATOM 1449 C C . GLU A 1 177 ? -2.471 50.219 10.055 1 32.88 177 GLU A C 1
ATOM 1451 O O . GLU A 1 177 ? -2.186 49.062 9.742 1 32.88 177 GLU A O 1
ATOM 1456 N N . ILE A 1 178 ? -1.503 50.875 10.734 1 30.95 178 ILE A N 1
ATOM 1457 C CA . ILE A 1 178 ? -0.505 50.5 11.727 1 30.95 178 ILE A CA 1
ATOM 1458 C C . ILE A 1 178 ? -1.122 49.531 12.734 1 30.95 178 ILE A C 1
ATOM 1460 O O . ILE A 1 178 ? -2.082 49.875 13.43 1 30.95 178 ILE A O 1
ATOM 1464 N N . LEU A 1 179 ? -1.277 48.406 12.477 1 29.8 179 LEU A N 1
ATOM 1465 C CA . LEU A 1 179 ? -1.696 47.406 13.469 1 29.8 179 LEU A CA 1
ATOM 1466 C C . LEU A 1 179 ? -0.789 47.469 14.695 1 29.8 179 LEU A C 1
ATOM 1468 O O . LEU A 1 179 ? 0.417 47.219 14.594 1 29.8 179 LEU A O 1
ATOM 1472 N N . SER A 1 180 ? -1.145 48.344 15.617 1 26.61 180 SER A N 1
ATOM 1473 C CA . SER A 1 180 ? -0.516 48.469 16.922 1 26.61 180 SER A CA 1
ATOM 1474 C C . SER A 1 180 ? -0.801 47.25 17.812 1 26.61 180 SER A C 1
ATOM 1476 O O . SER A 1 180 ? -1.961 46.906 18.031 1 26.61 180 SER A O 1
ATOM 1478 N N . ILE A 1 181 ? -0.083 46.25 17.734 1 27.73 181 ILE A N 1
ATOM 1479 C CA . ILE A 1 181 ? -0.223 45.094 18.625 1 27.73 181 ILE A CA 1
ATOM 1480 C C . ILE A 1 181 ? 0.35 45.469 20 1 27.73 181 ILE A C 1
ATOM 1482 O O . ILE A 1 181 ? 1.517 45.844 20.109 1 27.73 181 ILE A O 1
ATOM 1486 N N . PRO A 1 182 ? -0.519 45.688 20.953 1 26.94 182 PRO A N 1
ATOM 1487 C CA . PRO A 1 182 ? -0.024 46 22.297 1 26.94 182 PRO A CA 1
ATOM 1488 C C . PRO A 1 182 ? 0.761 44.844 22.922 1 26.94 182 PRO A C 1
ATOM 1490 O O . PRO A 1 182 ? 0.325 43.688 22.875 1 26.94 182 PRO A O 1
ATOM 1493 N N . VAL A 1 183 ? 2.068 44.781 22.891 1 27.41 183 VAL A N 1
ATOM 1494 C CA . VAL A 1 183 ? 2.986 43.906 23.578 1 27.41 183 VAL A CA 1
ATOM 1495 C C . VAL A 1 183 ? 3.006 44.219 25.062 1 27.41 183 VAL A C 1
ATOM 1497 O O . VAL A 1 183 ? 3.25 45.375 25.453 1 27.41 183 VAL A O 1
ATOM 1500 N N . ASN A 1 184 ? 2.119 43.562 25.797 1 26.03 184 ASN A N 1
ATOM 1501 C CA . ASN A 1 184 ? 2.264 43.75 27.234 1 26.03 184 ASN A CA 1
ATOM 1502 C C . ASN A 1 184 ? 3.674 43.406 27.703 1 26.03 184 ASN A C 1
ATOM 1504 O O . ASN A 1 184 ? 4.113 42.25 27.578 1 26.03 184 ASN A O 1
ATOM 1508 N N . TYR A 1 185 ? 4.629 44.406 27.656 1 25.78 185 TYR A N 1
ATOM 1509 C CA . TYR A 1 185 ? 5.969 44.406 28.234 1 25.78 185 TYR A CA 1
ATOM 1510 C C . TYR A 1 185 ? 5.914 44.219 29.75 1 25.78 185 TYR A C 1
ATOM 1512 O O . TYR A 1 185 ? 5.633 45.156 30.484 1 25.78 185 TYR A O 1
ATOM 1520 N N . SER A 1 186 ? 5.066 43.375 30.234 1 26.55 186 SER A N 1
ATOM 1521 C CA . SER A 1 186 ? 5.379 43.438 31.656 1 26.55 186 SER A CA 1
ATOM 1522 C C . SER A 1 186 ? 6.887 43.438 31.891 1 26.55 186 SER A C 1
ATOM 1524 O O . SER A 1 186 ? 7.406 44.281 32.594 1 26.55 186 SER A O 1
ATOM 1526 N N . ASN A 1 187 ? 7.52 42.312 32.406 1 25.89 187 ASN A N 1
ATOM 1527 C CA . ASN A 1 187 ? 8.609 42.438 33.375 1 25.89 187 ASN A CA 1
ATOM 1528 C C . ASN A 1 187 ? 9.867 43.031 32.719 1 25.89 187 ASN A C 1
ATOM 1530 O O . ASN A 1 187 ? 10.758 43.531 33.406 1 25.89 187 ASN A O 1
ATOM 1534 N N . THR A 1 188 ? 10.57 42.281 31.781 1 25.7 188 THR A N 1
ATOM 1535 C CA . THR A 1 188 ? 11.969 42.656 31.781 1 25.7 188 THR A CA 1
ATOM 1536 C C . THR A 1 188 ? 12.125 44.094 31.281 1 25.7 188 THR A C 1
ATOM 1538 O O . THR A 1 188 ? 11.25 44.625 30.578 1 25.7 188 THR A O 1
ATOM 1541 N N . ASN A 1 189 ? 13.055 45 31.828 1 27.41 189 ASN A N 1
ATOM 1542 C CA . ASN A 1 189 ? 13.719 46.281 31.547 1 27.41 189 ASN A CA 1
ATOM 1543 C C . ASN A 1 189 ? 13.93 46.469 30.062 1 27.41 189 ASN A C 1
ATOM 1545 O O . ASN A 1 189 ? 14.641 47.406 29.641 1 27.41 189 ASN A O 1
ATOM 1549 N N . TYR A 1 190 ? 13.977 45.406 29.203 1 26.53 190 TYR A N 1
ATOM 1550 C CA . TYR A 1 190 ? 14.602 45.844 27.953 1 26.53 190 TYR A CA 1
ATOM 1551 C C . TYR A 1 190 ? 13.672 46.75 27.172 1 26.53 190 TYR A C 1
ATOM 1553 O O . TYR A 1 190 ? 12.625 46.312 26.688 1 26.53 190 TYR A O 1
ATOM 1561 N N . VAL A 1 191 ? 13.406 48.094 27.547 1 29.91 191 VAL A N 1
ATOM 1562 C CA . VAL A 1 191 ? 12.945 49.312 26.875 1 29.91 191 VAL A CA 1
ATOM 1563 C C . VAL A 1 191 ? 13.469 49.312 25.438 1 29.91 191 VAL A C 1
ATOM 1565 O O . VAL A 1 191 ? 14.406 50.062 25.125 1 29.91 191 VAL A O 1
ATOM 1568 N N . SER A 1 192 ? 14.117 48.25 24.828 1 27.69 192 SER A N 1
ATOM 1569 C CA . SER A 1 192 ? 14.758 48.812 23.641 1 27.69 192 SER A CA 1
ATOM 1570 C C . SER A 1 192 ? 13.75 49.531 22.75 1 27.69 192 SER A C 1
ATOM 1572 O O . SER A 1 192 ? 12.547 49.25 22.844 1 27.69 192 SER A O 1
ATOM 1574 N N . ASP A 1 193 ? 14.219 50.438 21.844 1 25.14 193 ASP A N 1
ATOM 1575 C CA . ASP A 1 193 ? 13.828 51.438 20.859 1 25.14 193 ASP A CA 1
ATOM 1576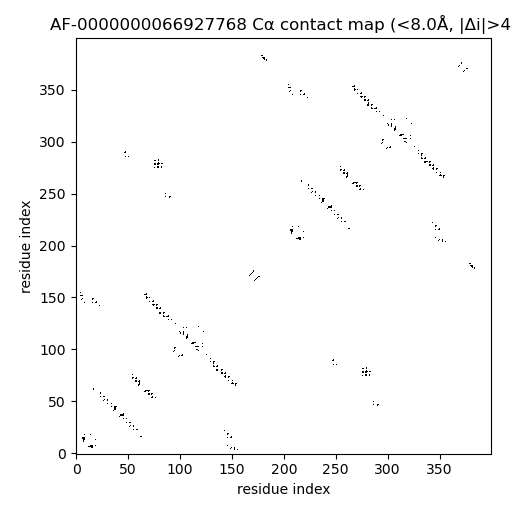 C C . ASP A 1 193 ? 12.742 50.906 19.938 1 25.14 193 ASP A C 1
ATOM 1578 O O . ASP A 1 193 ? 12.516 49.688 19.875 1 25.14 193 ASP A O 1
ATOM 1582 N N . GLU A 1 194 ? 12.25 51.781 18.984 1 27.83 194 GLU A N 1
ATOM 1583 C CA . GLU A 1 194 ? 11.359 51.875 17.828 1 27.83 194 GLU A CA 1
ATOM 1584 C C . GLU A 1 194 ? 11.57 50.719 16.875 1 27.83 194 GLU A C 1
ATOM 1586 O O . GLU A 1 194 ? 12.664 50.562 16.328 1 27.83 194 GLU A O 1
ATOM 1591 N N . ILE A 1 195 ? 11.391 49.531 17.141 1 27.69 195 ILE A N 1
ATOM 1592 C CA . ILE A 1 195 ? 11.648 48.656 15.984 1 27.69 195 ILE A CA 1
ATOM 1593 C C . ILE A 1 195 ? 10.773 49.094 14.812 1 27.69 195 ILE A C 1
ATOM 1595 O O . ILE A 1 195 ? 9.555 48.938 14.852 1 27.69 195 ILE A O 1
ATOM 1599 N N . LYS A 1 196 ? 11.148 50.312 14.164 1 28.5 196 LYS A N 1
ATOM 1600 C CA . LYS A 1 196 ? 10.688 50.781 12.867 1 28.5 196 LYS A CA 1
ATOM 1601 C C . LYS A 1 196 ? 10.805 49.719 11.797 1 28.5 196 LYS A C 1
ATOM 1603 O O . LYS A 1 196 ? 11.906 49.25 11.484 1 28.5 196 LYS A O 1
ATOM 1608 N N . ARG A 1 197 ? 9.992 48.781 11.766 1 27.28 197 ARG A N 1
ATOM 1609 C CA . ARG A 1 197 ? 10.016 47.969 10.555 1 27.28 197 ARG A CA 1
ATOM 1610 C C . ARG A 1 197 ? 9.609 48.781 9.336 1 27.28 197 ARG A C 1
ATOM 1612 O O . ARG A 1 197 ? 8.492 49.312 9.281 1 27.28 197 ARG A O 1
ATOM 1619 N N . THR A 1 198 ? 10.586 49.562 8.75 1 23.55 198 THR A N 1
ATOM 1620 C CA . THR A 1 198 ? 10.492 50.125 7.422 1 23.55 198 THR A CA 1
ATOM 1621 C C . THR A 1 198 ? 10.266 49.062 6.371 1 23.55 198 THR A C 1
ATOM 1623 O O . THR A 1 198 ? 11.078 48.125 6.234 1 23.55 198 THR A O 1
ATOM 1626 N N . ILE A 1 199 ? 9.133 48.812 5.996 1 22.7 199 ILE A N 1
ATOM 1627 C CA . ILE A 1 199 ? 8.859 48.125 4.742 1 22.7 199 ILE A CA 1
ATOM 1628 C C . ILE A 1 199 ? 9.391 48.938 3.57 1 22.7 199 ILE A C 1
ATOM 1630 O O . ILE A 1 199 ? 8.914 50.062 3.307 1 22.7 199 ILE A O 1
ATOM 1634 N N . MET A 1 200 ? 10.727 49 3.529 1 21.66 200 MET A N 1
ATOM 1635 C CA . MET A 1 200 ? 11.219 49.438 2.232 1 21.66 200 MET A CA 1
ATOM 1636 C C . MET A 1 200 ? 10.766 48.5 1.118 1 21.66 200 MET A C 1
ATOM 1638 O O . MET A 1 200 ? 10.688 47.312 1.315 1 21.66 200 MET A O 1
ATOM 1642 N N . MET B 1 1 ? -10.852 31.016 12.062 1 27.67 1 MET B N 1
ATOM 1643 C CA . MET B 1 1 ? -11.836 29.938 12.156 1 27.67 1 MET B CA 1
ATOM 1644 C C . MET B 1 1 ? -11.289 28.781 12.977 1 27.67 1 MET B C 1
ATOM 1646 O O . MET B 1 1 ? -10.133 28.375 12.805 1 27.67 1 MET B O 1
ATOM 1650 N N . ALA B 1 2 ? -11.773 28.484 14.18 1 33.66 2 ALA B N 1
ATOM 1651 C CA . ALA B 1 2 ? -11.477 27.375 15.07 1 33.66 2 ALA B CA 1
ATOM 1652 C C . ALA B 1 2 ? -11.227 26.094 14.273 1 33.66 2 ALA B C 1
ATOM 1654 O O . ALA B 1 2 ? -11.977 25.766 13.344 1 33.66 2 ALA B O 1
ATOM 1655 N N . ALA B 1 3 ? -10.125 25.703 13.945 1 43.19 3 ALA B N 1
ATOM 1656 C CA . ALA B 1 3 ? -9.844 24.391 13.352 1 43.19 3 ALA B CA 1
ATOM 1657 C C . ALA B 1 3 ? -10.844 23.344 13.828 1 43.19 3 ALA B C 1
ATOM 1659 O O . ALA B 1 3 ? -10.906 23.031 15.023 1 43.19 3 ALA B O 1
ATOM 1660 N N . GLN B 1 4 ? -12.102 23.375 13.336 1 45.94 4 GLN B N 1
ATOM 1661 C CA . GLN B 1 4 ? -13.195 22.484 13.695 1 45.94 4 GLN B CA 1
ATOM 1662 C C . GLN B 1 4 ? -12.719 21.031 13.773 1 45.94 4 GLN B C 1
ATOM 1664 O O . GLN B 1 4 ? -12.047 20.547 12.859 1 45.94 4 GLN B O 1
ATOM 1669 N N . LEU B 1 5 ? -12.602 20.5 14.977 1 56.78 5 LEU B N 1
ATOM 1670 C CA . LEU B 1 5 ? -12.336 19.109 15.352 1 56.78 5 LEU B CA 1
ATOM 1671 C C . LEU B 1 5 ? -13.172 18.156 14.516 1 56.78 5 LEU B C 1
ATOM 1673 O O . LEU B 1 5 ? -14.398 18.125 14.641 1 56.78 5 LEU B O 1
ATOM 1677 N N . ASN B 1 6 ? -12.953 18.125 13.242 1 61.72 6 ASN B N 1
ATOM 1678 C CA . ASN B 1 6 ? -13.711 17.141 12.469 1 61.72 6 ASN B CA 1
ATOM 1679 C C . ASN B 1 6 ? -13.641 15.758 13.094 1 61.72 6 ASN B C 1
ATOM 1681 O O . ASN B 1 6 ? -13.008 14.852 12.547 1 61.72 6 ASN B O 1
ATOM 1685 N N . ASP B 1 7 ? -14.258 15.641 14.273 1 71.88 7 ASP B N 1
ATOM 1686 C CA . ASP B 1 7 ? -14.195 14.438 15.102 1 71.88 7 ASP B CA 1
ATOM 1687 C C . ASP B 1 7 ? -15.25 13.422 14.672 1 71.88 7 ASP B C 1
ATOM 1689 O O . ASP B 1 7 ? -15.383 12.359 15.289 1 71.88 7 ASP B O 1
ATOM 1693 N N . ARG B 1 8 ? -16.031 13.898 13.711 1 69.5 8 ARG B N 1
ATOM 1694 C CA . ARG B 1 8 ? -17.062 12.953 13.297 1 69.5 8 ARG B CA 1
ATOM 1695 C C . ARG B 1 8 ? -16.844 12.5 11.852 1 69.5 8 ARG B C 1
ATOM 1697 O O . ARG B 1 8 ? -16.234 13.219 11.055 1 69.5 8 ARG B O 1
ATOM 1704 N N . CYS B 1 9 ? -17.109 11.289 11.688 1 71.62 9 CYS B N 1
ATOM 1705 C CA . CYS B 1 9 ? -17.031 10.719 10.344 1 71.62 9 CYS B CA 1
ATOM 1706 C C . CYS B 1 9 ? -18.359 10.086 9.945 1 71.62 9 CYS B C 1
ATOM 1708 O O . CYS B 1 9 ? -19.266 9.977 10.766 1 71.62 9 CYS B O 1
ATOM 1710 N N . PHE B 1 10 ? -18.531 9.711 8.719 1 69.5 10 PHE B N 1
ATOM 1711 C CA . PHE B 1 10 ? -19.75 9.117 8.188 1 69.5 10 PHE B CA 1
ATOM 1712 C C . PHE B 1 10 ? -20.938 10.062 8.352 1 69.5 10 PHE B C 1
ATOM 1714 O O . PHE B 1 10 ? -21.969 9.672 8.906 1 69.5 10 PHE B O 1
ATOM 1721 N N . TYR B 1 11 ? -20.766 11.234 7.824 1 67.94 11 TYR B N 1
ATOM 1722 C CA . TYR B 1 11 ? -21.797 12.258 7.84 1 67.94 11 TYR B CA 1
ATOM 1723 C C . TYR B 1 11 ? -22.156 12.656 9.266 1 67.94 11 TYR B C 1
ATOM 1725 O O . TYR B 1 11 ? -23.328 12.852 9.594 1 67.94 11 TYR B O 1
ATOM 1733 N N . GLY B 1 12 ? -21.219 12.555 10.07 1 71.31 12 GLY B N 1
ATOM 1734 C CA . GLY B 1 12 ? -21.391 13.047 11.43 1 71.31 12 GLY B CA 1
ATOM 1735 C C . GLY B 1 12 ? -21.984 12.023 12.375 1 71.31 12 GLY B C 1
ATOM 1736 O O . GLY B 1 12 ? -22.172 12.305 13.562 1 71.31 12 GLY B O 1
ATOM 1737 N N . LYS B 1 13 ? -22.141 10.844 11.969 1 72.5 13 LYS B N 1
ATOM 1738 C CA . LYS B 1 13 ? -22.859 9.867 12.781 1 72.5 13 LYS B CA 1
ATOM 1739 C C . LYS B 1 13 ? -21.922 9.109 13.695 1 72.5 13 LYS B C 1
ATOM 1741 O O . LYS B 1 13 ? -22.312 8.641 14.766 1 72.5 13 LYS B O 1
ATOM 1746 N N . ILE B 1 14 ? -20.781 8.977 13.266 1 80.75 14 ILE B N 1
ATOM 1747 C CA . ILE B 1 14 ? -19.844 8.148 14.039 1 80.75 14 ILE B CA 1
ATOM 1748 C C . ILE B 1 14 ? -18.656 8.984 14.477 1 80.75 14 ILE B C 1
ATOM 1750 O O . ILE B 1 14 ? -18.125 9.781 13.695 1 80.75 14 ILE B O 1
ATOM 1754 N N . HIS B 1 15 ? -18.438 8.867 15.695 1 84.69 15 HIS B N 1
ATOM 1755 C CA . HIS B 1 15 ? -17.219 9.484 16.203 1 84.69 15 HIS B CA 1
ATOM 1756 C C . HIS B 1 15 ? -15.977 8.805 15.633 1 84.69 15 HIS B C 1
ATOM 1758 O O . HIS B 1 15 ? -15.977 7.594 15.414 1 84.69 15 HIS B O 1
ATOM 1764 N N . ILE B 1 16 ? -14.984 9.508 15.336 1 88.62 16 ILE B N 1
ATOM 1765 C CA . ILE B 1 16 ? -13.766 9.039 14.672 1 88.62 16 ILE B CA 1
ATOM 1766 C C . ILE B 1 16 ? -13.125 7.926 15.5 1 88.62 16 ILE B C 1
ATOM 1768 O O . ILE B 1 16 ? -12.602 6.957 14.945 1 88.62 16 ILE B O 1
ATOM 1772 N N . LEU B 1 17 ? -13.211 8.023 16.812 1 89 17 LEU B N 1
ATOM 1773 C CA . LEU B 1 17 ? -12.648 7 17.672 1 89 17 LEU B CA 1
ATOM 1774 C C . LEU B 1 17 ? -13.398 5.68 17.531 1 89 17 LEU B C 1
ATOM 1776 O O . LEU B 1 17 ? -12.789 4.609 17.531 1 89 17 LEU B O 1
ATOM 1780 N N . THR B 1 18 ? -14.625 5.797 17.375 1 89.94 18 THR B N 1
ATOM 1781 C CA . THR B 1 18 ? -15.453 4.609 17.188 1 89.94 18 THR B CA 1
ATOM 1782 C C . THR B 1 18 ? -15.117 3.93 15.859 1 89.94 18 THR B C 1
ATOM 1784 O O . THR B 1 18 ? -15.07 2.701 15.781 1 89.94 18 THR B O 1
ATOM 1787 N N . ALA B 1 19 ? -14.938 4.746 14.898 1 91.25 19 ALA B N 1
ATOM 1788 C CA . ALA B 1 19 ? -14.562 4.199 13.594 1 91.25 19 ALA B CA 1
ATOM 1789 C C . ALA B 1 19 ? -13.234 3.455 13.68 1 91.25 19 ALA B C 1
ATOM 1791 O O . ALA B 1 19 ? -13.086 2.369 13.109 1 91.25 19 ALA B O 1
ATOM 1792 N N . MET B 1 20 ? -12.273 3.967 14.375 1 93.5 20 MET B N 1
ATOM 1793 C CA . MET B 1 20 ? -10.969 3.326 14.531 1 93.5 20 MET B CA 1
ATOM 1794 C C . MET B 1 20 ? -11.102 1.999 15.273 1 93.5 20 MET B C 1
ATOM 1796 O O . MET B 1 20 ? -10.453 1.015 14.914 1 93.5 20 MET B O 1
ATOM 1800 N N . LYS B 1 21 ? -11.977 1.983 16.266 1 92.94 21 LYS B N 1
ATOM 1801 C CA . LYS B 1 21 ? -12.219 0.75 17.016 1 92.94 21 LYS B CA 1
ATOM 1802 C C . LYS B 1 21 ? -12.859 -0.311 16.125 1 92.94 21 LYS B C 1
ATOM 1804 O O . LYS B 1 21 ? -12.57 -1.501 16.25 1 92.94 21 LYS B O 1
ATOM 1809 N N . LEU B 1 22 ? -13.688 0.2 15.281 1 93.62 22 LEU B N 1
ATOM 1810 C CA . LEU B 1 22 ? -14.312 -0.713 14.328 1 93.62 22 LEU B CA 1
ATOM 1811 C C . LEU B 1 22 ? -13.266 -1.328 13.406 1 93.62 22 LEU B C 1
ATOM 1813 O O . LEU B 1 22 ? -13.305 -2.529 13.133 1 93.62 22 LEU B O 1
ATOM 1817 N N . PHE B 1 23 ? -12.344 -0.51 12.93 1 95.62 23 PHE B N 1
ATOM 1818 C CA . PHE B 1 23 ? -11.289 -1.015 12.062 1 95.62 23 PHE B CA 1
ATOM 1819 C C . PHE B 1 23 ? -10.445 -2.059 12.781 1 95.62 23 PHE B C 1
ATOM 1821 O O . PHE B 1 23 ? -10.086 -3.086 12.203 1 95.62 23 PHE B O 1
ATOM 1828 N N . ILE B 1 24 ? -10.18 -1.848 14.047 1 95.69 24 ILE B N 1
ATOM 1829 C CA . ILE B 1 24 ? -9.367 -2.771 14.836 1 95.69 24 ILE B CA 1
ATOM 1830 C C . ILE B 1 24 ? -10.117 -4.09 15.008 1 95.69 24 ILE B C 1
ATOM 1832 O O . ILE B 1 24 ? -9.547 -5.168 14.836 1 95.69 24 ILE B O 1
ATOM 1836 N N . THR B 1 25 ? -11.383 -3.99 15.312 1 95.12 25 THR B N 1
ATOM 1837 C CA . THR B 1 25 ? -12.195 -5.188 15.516 1 95.12 25 THR B CA 1
ATOM 1838 C C . THR B 1 25 ? -12.273 -6.008 14.227 1 95.12 25 THR B C 1
ATOM 1840 O O . THR B 1 25 ? -12.133 -7.23 14.258 1 95.12 25 THR B O 1
ATOM 1843 N N . LEU B 1 26 ? -12.461 -5.285 13.195 1 95 26 LEU B N 1
ATOM 1844 C CA . LEU B 1 26 ? -12.508 -5.961 11.906 1 95 26 LEU B CA 1
ATOM 1845 C C . LEU B 1 26 ? -11.164 -6.594 11.57 1 95 26 LEU B C 1
ATOM 1847 O O . LEU B 1 26 ? -11.109 -7.734 11.094 1 95 26 LEU B O 1
ATOM 1851 N N . GLY B 1 27 ? -10.07 -5.875 11.805 1 95.19 27 GLY B N 1
ATOM 1852 C CA . GLY B 1 27 ? -8.734 -6.41 11.57 1 95.19 27 GLY B CA 1
ATOM 1853 C C . GLY B 1 27 ? -8.438 -7.645 12.406 1 95.19 27 GLY B C 1
ATOM 1854 O O . GLY B 1 27 ? -7.898 -8.625 11.891 1 95.19 27 GLY B O 1
ATOM 1855 N N . ILE B 1 28 ? -8.867 -7.613 13.656 1 95.81 28 ILE B N 1
ATOM 1856 C CA . ILE B 1 28 ? -8.656 -8.75 14.539 1 95.81 28 ILE B CA 1
ATOM 1857 C C . ILE B 1 28 ? -9.461 -9.953 14.047 1 95.81 28 ILE B C 1
ATOM 1859 O O . ILE B 1 28 ? -8.945 -11.07 13.984 1 95.81 28 ILE B O 1
ATOM 1863 N N . SER B 1 29 ? -10.648 -9.68 13.695 1 96.06 29 SER B N 1
ATOM 1864 C CA . SER B 1 29 ? -11.516 -10.758 13.234 1 96.06 29 SER B CA 1
ATOM 1865 C C . SER B 1 29 ? -10.969 -11.398 11.969 1 96.06 29 SER B C 1
ATOM 1867 O O . SER B 1 29 ? -10.867 -12.625 11.883 1 96.06 29 SER B O 1
ATOM 1869 N N . ILE B 1 30 ? -10.57 -10.602 11.016 1 95 30 ILE B N 1
ATOM 1870 C CA . ILE B 1 30 ? -10.07 -11.117 9.742 1 95 30 ILE B CA 1
ATOM 1871 C C . ILE B 1 30 ? -8.742 -11.844 9.969 1 95 30 ILE B C 1
ATOM 1873 O O . ILE B 1 30 ? -8.539 -12.953 9.453 1 95 30 ILE B O 1
ATOM 1877 N N . THR B 1 31 ? -7.855 -11.242 10.75 1 95 31 THR B N 1
ATOM 1878 C CA . THR B 1 31 ? -6.559 -11.852 11.008 1 95 31 THR B CA 1
ATOM 1879 C C . THR B 1 31 ? -6.719 -13.172 11.758 1 95 31 THR B C 1
ATOM 1881 O O . THR B 1 31 ? -6.051 -14.156 11.438 1 95 31 THR B O 1
ATOM 1884 N N . THR B 1 32 ? -7.613 -13.211 12.734 1 94.69 32 THR B N 1
ATOM 1885 C CA . THR B 1 32 ? -7.879 -14.445 13.469 1 94.69 32 THR B CA 1
ATOM 1886 C C . THR B 1 32 ? -8.461 -15.508 12.547 1 94.69 32 THR B C 1
ATOM 1888 O O . THR B 1 32 ? -8.07 -16.672 12.609 1 94.69 32 THR B O 1
ATOM 1891 N N . GLY B 1 33 ? -9.336 -15.109 11.734 1 93.25 33 GLY B N 1
ATOM 1892 C CA . GLY B 1 33 ? -9.883 -16.047 10.766 1 93.25 33 GLY B CA 1
ATOM 1893 C C . GLY B 1 33 ? -8.836 -16.625 9.836 1 93.25 33 GLY B C 1
ATOM 1894 O O . GLY B 1 33 ? -8.828 -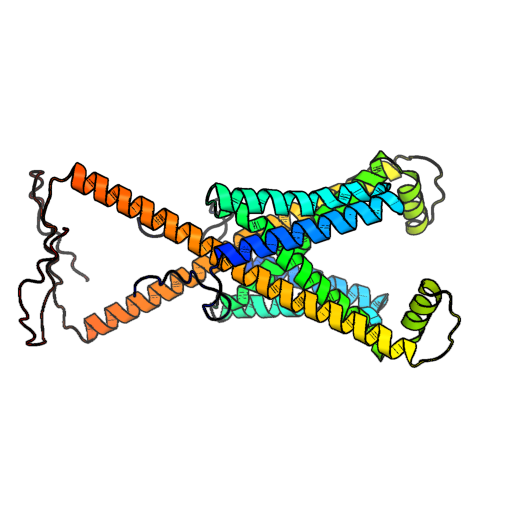17.828 9.586 1 93.25 33 GLY B O 1
ATOM 1895 N N . ILE B 1 34 ? -7.938 -15.805 9.359 1 92.88 34 ILE B N 1
ATOM 1896 C CA . ILE B 1 34 ? -6.879 -16.25 8.461 1 92.88 34 ILE B CA 1
ATOM 1897 C C . ILE B 1 34 ? -5.93 -17.188 9.211 1 92.88 34 ILE B C 1
ATOM 1899 O O . ILE B 1 34 ? -5.512 -18.219 8.672 1 92.88 34 ILE B O 1
ATOM 1903 N N . ILE B 1 35 ? -5.695 -16.875 10.414 1 91.88 35 ILE B N 1
ATOM 1904 C CA . ILE B 1 35 ? -4.805 -17.703 11.219 1 91.88 35 ILE B CA 1
ATOM 1905 C C . ILE B 1 35 ? -5.426 -19.078 11.43 1 91.88 35 ILE B C 1
ATOM 1907 O O . ILE B 1 35 ? -4.754 -20.109 11.281 1 91.88 35 ILE B O 1
ATOM 1911 N N . ILE B 1 36 ? -6.672 -19.109 11.766 1 92.31 36 ILE B N 1
ATOM 1912 C CA . ILE B 1 36 ? -7.367 -20.375 11.977 1 92.31 36 ILE B CA 1
ATOM 1913 C C . ILE B 1 36 ? -7.367 -21.188 10.688 1 92.31 36 ILE B C 1
ATOM 1915 O O . ILE B 1 36 ? -7.098 -22.391 10.695 1 92.31 36 ILE B O 1
ATOM 1919 N N . PHE B 1 37 ? -7.629 -20.516 9.641 1 90.25 37 PHE B N 1
ATOM 1920 C CA . PHE B 1 37 ? -7.633 -21.188 8.344 1 90.25 37 PHE B CA 1
ATOM 1921 C C . PHE B 1 37 ? -6.258 -21.766 8.031 1 90.25 37 PHE B C 1
ATOM 1923 O O . PHE B 1 37 ? -6.141 -22.906 7.59 1 90.25 37 PHE B O 1
ATOM 1930 N N . GLU B 1 38 ? -5.273 -20.969 8.25 1 89.31 38 GLU B N 1
ATOM 1931 C CA . GLU B 1 38 ? -3.906 -21.406 7.965 1 89.31 38 GLU B CA 1
ATOM 1932 C C . GLU B 1 38 ? -3.471 -22.531 8.891 1 89.31 38 GLU B C 1
ATOM 1934 O O . GLU B 1 38 ? -2.707 -23.406 8.492 1 89.31 38 GLU B O 1
ATOM 1939 N N . LEU B 1 39 ? -3.895 -22.578 10.086 1 89.25 39 LEU B N 1
ATOM 1940 C CA . LEU B 1 39 ? -3.539 -23.609 11.047 1 89.25 39 LEU B CA 1
ATOM 1941 C C . LEU B 1 39 ? -4.027 -24.984 10.57 1 89.25 39 LEU B C 1
ATOM 1943 O O . LEU B 1 39 ? -3.336 -25.984 10.75 1 89.25 39 LEU B O 1
ATOM 1947 N N . PHE B 1 40 ? -5.105 -25.016 9.859 1 88.56 40 PHE B N 1
ATOM 1948 C CA . PHE B 1 40 ? -5.695 -26.281 9.438 1 88.56 40 PHE B CA 1
ATOM 1949 C C . PHE B 1 40 ? -5.176 -26.688 8.062 1 88.56 40 PHE B C 1
ATOM 1951 O O . PHE B 1 40 ? -5.039 -27.875 7.77 1 88.56 40 PHE B O 1
ATOM 1958 N N . HIS B 1 41 ? -4.812 -25.688 7.23 1 81.94 41 HIS B N 1
ATOM 1959 C CA . HIS B 1 41 ? -4.52 -26.047 5.844 1 81.94 41 HIS B CA 1
ATOM 1960 C C . HIS B 1 41 ? -3.068 -25.734 5.492 1 81.94 41 HIS B C 1
ATOM 1962 O O . HIS B 1 41 ? -2.498 -26.359 4.594 1 81.94 41 HIS B O 1
ATOM 1968 N N . PHE B 1 42 ? -2.52 -24.656 6.07 1 80.69 42 PHE B N 1
ATOM 1969 C CA . PHE B 1 42 ? -1.185 -24.219 5.691 1 80.69 42 PHE B CA 1
ATOM 1970 C C . PHE B 1 42 ? -0.435 -23.656 6.898 1 80.69 42 PHE B C 1
ATOM 1972 O O . PHE B 1 42 ? -0.109 -22.469 6.941 1 80.69 42 PHE B O 1
ATOM 1979 N N . ARG B 1 43 ? -0.07 -24.5 7.707 1 80.44 43 ARG B N 1
ATOM 1980 C CA . ARG B 1 43 ? 0.541 -24.094 8.969 1 80.44 43 ARG B CA 1
ATOM 1981 C C . ARG B 1 43 ? 1.824 -23.312 8.727 1 80.44 43 ARG B C 1
ATOM 1983 O O . ARG B 1 43 ? 2.152 -22.406 9.492 1 80.44 43 ARG B O 1
ATOM 1990 N N . ARG B 1 44 ? 2.451 -23.516 7.637 1 79.12 44 ARG B N 1
ATOM 1991 C CA . ARG B 1 44 ? 3.742 -22.891 7.375 1 79.12 44 ARG B CA 1
ATOM 1992 C C . ARG B 1 44 ? 3.574 -21.422 6.996 1 79.12 44 ARG B C 1
ATOM 1994 O O . ARG B 1 44 ? 4.516 -20.641 7.117 1 79.12 44 ARG B O 1
ATOM 2001 N N . ALA B 1 45 ? 2.406 -21.031 6.648 1 79.62 45 ALA B N 1
ATOM 2002 C CA . ALA B 1 45 ? 2.146 -19.656 6.199 1 79.62 45 ALA B CA 1
ATOM 2003 C C . ALA B 1 45 ? 1.773 -18.766 7.375 1 79.62 45 ALA B C 1
ATOM 2005 O O . ALA B 1 45 ? 1.554 -17.562 7.199 1 79.62 45 ALA B O 1
ATOM 2006 N N . LEU B 1 46 ? 1.839 -19.219 8.562 1 85.31 46 LEU B N 1
ATOM 2007 C CA . LEU B 1 46 ? 1.392 -18.469 9.734 1 85.31 46 LEU B CA 1
ATOM 2008 C C . LEU B 1 46 ? 2.277 -17.25 9.984 1 85.31 46 LEU B C 1
ATOM 2010 O O . LEU B 1 46 ? 1.81 -16.234 10.5 1 85.31 46 LEU B O 1
ATOM 2014 N N . PHE B 1 47 ? 3.482 -17.281 9.594 1 85.62 47 PHE B N 1
ATOM 2015 C CA . PHE B 1 47 ? 4.434 -16.234 9.906 1 85.62 47 PHE B CA 1
ATOM 2016 C C . PHE B 1 47 ? 4.105 -14.961 9.125 1 85.62 47 PHE B C 1
ATOM 2018 O O . PHE B 1 47 ? 4.484 -13.859 9.531 1 85.62 47 PHE B O 1
ATOM 2025 N N . VAL B 1 48 ? 3.387 -15.047 8.031 1 86.94 48 VAL B N 1
ATOM 2026 C CA . VAL B 1 48 ? 3.061 -13.891 7.203 1 86.94 48 VAL B CA 1
ATOM 2027 C C . VAL B 1 48 ? 2.102 -12.969 7.953 1 86.94 48 VAL B C 1
ATOM 2029 O O . VAL B 1 48 ? 2.002 -11.773 7.645 1 86.94 48 VAL B O 1
ATOM 2032 N N . ASN B 1 49 ? 1.479 -13.555 8.977 1 92.12 49 ASN B N 1
ATOM 2033 C CA . ASN B 1 49 ? 0.492 -12.781 9.719 1 92.12 49 ASN B CA 1
ATOM 2034 C C . ASN B 1 49 ? 1.157 -11.836 10.711 1 92.12 49 ASN B C 1
ATOM 2036 O O . ASN B 1 49 ? 0.478 -11.055 11.383 1 92.12 49 ASN B O 1
ATOM 2040 N N . ILE B 1 50 ? 2.457 -11.773 10.75 1 92.88 50 ILE B N 1
ATOM 2041 C CA . ILE B 1 50 ? 3.189 -10.867 11.633 1 92.88 50 ILE B CA 1
ATOM 2042 C C . ILE B 1 50 ? 2.889 -9.422 11.258 1 92.88 50 ILE B C 1
ATOM 2044 O O . ILE B 1 50 ? 2.77 -8.555 12.133 1 92.88 50 ILE B O 1
ATOM 2048 N N . ILE B 1 51 ? 2.695 -9.203 9.977 1 94.62 51 ILE B N 1
ATOM 2049 C CA . ILE B 1 51 ? 2.51 -7.836 9.5 1 94.62 51 ILE B CA 1
ATOM 2050 C C . ILE B 1 51 ? 1.132 -7.324 9.922 1 94.62 51 ILE B C 1
ATOM 2052 O O . ILE B 1 51 ? 1.018 -6.281 10.57 1 94.62 51 ILE B O 1
ATOM 2056 N N . PRO B 1 52 ? 0.081 -8.062 9.641 1 94.88 52 PRO B N 1
ATOM 2057 C CA . PRO B 1 52 ? -1.227 -7.57 10.086 1 94.88 52 PRO B CA 1
ATOM 2058 C C . PRO B 1 52 ? -1.342 -7.488 11.609 1 94.88 52 PRO B C 1
ATOM 2060 O O . PRO B 1 52 ? -2.002 -6.586 12.133 1 94.88 52 PRO B O 1
ATOM 2063 N N . ILE B 1 53 ? -0.722 -8.367 12.32 1 95.44 53 ILE B N 1
ATOM 2064 C CA . ILE B 1 53 ? -0.744 -8.312 13.781 1 95.44 53 ILE B CA 1
ATOM 2065 C C . ILE B 1 53 ? -0.033 -7.047 14.258 1 95.44 53 ILE B C 1
ATOM 2067 O O . ILE B 1 53 ? -0.513 -6.367 15.172 1 95.44 53 ILE B O 1
ATOM 2071 N N . PHE B 1 54 ? 1.07 -6.762 13.656 1 96.19 54 PHE B N 1
ATOM 2072 C CA . PHE B 1 54 ? 1.807 -5.551 14 1 96.19 54 PHE B CA 1
ATOM 2073 C C . PHE B 1 54 ? 0.951 -4.312 13.766 1 96.19 54 PHE B C 1
ATOM 2075 O O . PHE B 1 54 ? 0.932 -3.398 14.594 1 96.19 54 PHE B O 1
ATOM 2082 N N . VAL B 1 55 ? 0.23 -4.273 12.664 1 96.75 55 VAL B N 1
ATOM 2083 C CA . VAL B 1 55 ? -0.625 -3.139 12.336 1 96.75 55 VAL B CA 1
ATOM 2084 C C . VAL B 1 55 ? -1.714 -2.984 13.398 1 96.75 55 VAL B C 1
ATOM 2086 O O . VAL B 1 55 ? -1.994 -1.874 13.852 1 96.75 55 VAL B O 1
ATOM 2089 N N . ILE B 1 56 ? -2.283 -4.094 13.852 1 96.62 56 ILE B N 1
ATOM 2090 C CA . ILE B 1 56 ? -3.348 -4.078 14.844 1 96.62 56 ILE B CA 1
ATOM 2091 C C . ILE B 1 56 ? -2.801 -3.562 16.172 1 96.62 56 ILE B C 1
ATOM 2093 O O . ILE B 1 56 ? -3.385 -2.664 16.781 1 96.62 56 ILE B O 1
ATOM 2097 N N . VAL B 1 57 ? -1.703 -4.043 16.594 1 96.25 57 VAL B N 1
ATOM 2098 C CA . VAL B 1 57 ? -1.1 -3.666 17.875 1 96.25 57 VAL B CA 1
ATOM 2099 C C . VAL B 1 57 ? -0.71 -2.189 17.844 1 96.25 57 VAL B C 1
ATOM 2101 O O . VAL B 1 57 ? -0.933 -1.464 18.812 1 96.25 57 VAL B O 1
ATOM 2104 N N . SER B 1 58 ? -0.143 -1.835 16.766 1 96.88 58 SER B N 1
ATOM 2105 C CA . SER B 1 58 ? 0.25 -0.437 16.625 1 96.88 58 SER B CA 1
ATOM 2106 C C . SER B 1 58 ? -0.961 0.487 16.688 1 96.88 58 SER B C 1
ATOM 2108 O O . SER B 1 58 ? -0.898 1.562 17.281 1 96.88 58 SER B O 1
ATOM 2110 N N . THR B 1 59 ? -2.027 0.072 16.078 1 96.31 59 THR B N 1
ATOM 2111 C CA . THR B 1 59 ? -3.234 0.891 16.078 1 96.31 59 THR B CA 1
ATOM 2112 C C . THR B 1 59 ? -3.84 0.977 17.469 1 96.31 59 THR B C 1
ATOM 2114 O O . THR B 1 59 ? -4.285 2.045 17.906 1 96.31 59 THR B O 1
ATOM 2117 N N . VAL B 1 60 ? -3.844 -0.1 18.156 1 95.12 60 VAL B N 1
ATOM 2118 C CA . VAL B 1 60 ? -4.309 -0.093 19.531 1 95.12 60 VAL B CA 1
ATOM 2119 C C . VAL B 1 60 ? -3.426 0.83 20.375 1 95.12 60 VAL B C 1
ATOM 2121 O O . VAL B 1 60 ? -3.93 1.62 21.172 1 95.12 60 VAL B O 1
ATOM 2124 N N . GLY B 1 61 ? -2.121 0.73 20.156 1 94.75 61 GLY B N 1
ATOM 2125 C CA . GLY B 1 61 ? -1.201 1.624 20.828 1 94.75 61 GLY B CA 1
ATOM 2126 C C . GLY B 1 61 ? -1.448 3.088 20.516 1 94.75 61 GLY B C 1
ATOM 2127 O O . GLY B 1 61 ? -1.323 3.945 21.391 1 94.75 61 GLY B O 1
ATOM 2128 N N . ALA B 1 62 ? -1.832 3.338 19.312 1 94.38 62 ALA B N 1
ATOM 2129 C CA . ALA B 1 62 ? -2.121 4.711 18.906 1 94.38 62 ALA B CA 1
ATOM 2130 C C . ALA B 1 62 ? -3.312 5.273 19.688 1 94.38 62 ALA B C 1
ATOM 2132 O O . ALA B 1 62 ? -3.303 6.434 20.094 1 94.38 62 ALA B O 1
ATOM 2133 N N . ILE B 1 63 ? -4.285 4.465 19.875 1 91.81 63 ILE B N 1
ATOM 2134 C CA . ILE B 1 63 ? -5.5 4.895 20.562 1 91.81 63 ILE B CA 1
ATOM 2135 C C . ILE B 1 63 ? -5.215 5.07 22.047 1 91.81 63 ILE B C 1
ATOM 2137 O O . ILE B 1 63 ? -5.641 6.055 22.656 1 91.81 63 ILE B O 1
ATOM 2141 N N . LEU B 1 64 ? -4.457 4.211 22.641 1 91.81 64 LEU B N 1
ATOM 2142 C CA . LEU B 1 64 ? -4.191 4.234 24.078 1 91.81 64 LEU B CA 1
ATOM 2143 C C . LEU B 1 64 ? -3.23 5.363 24.422 1 91.81 64 LEU B C 1
ATOM 2145 O O . LEU B 1 64 ? -3.395 6.02 25.453 1 91.81 64 LEU B O 1
ATOM 2149 N N . LYS B 1 65 ? -2.25 5.648 23.594 1 92.94 65 LYS B N 1
ATOM 2150 C CA . LYS B 1 65 ? -1.204 6.617 23.906 1 92.94 65 LYS B CA 1
ATOM 2151 C C . LYS B 1 65 ? -1.445 7.941 23.188 1 92.94 65 LYS B C 1
ATOM 2153 O O . LYS B 1 65 ? -0.688 8.898 23.359 1 92.94 65 LYS B O 1
ATOM 2158 N N . ASN B 1 66 ? -2.488 7.941 22.375 1 89.5 66 ASN B N 1
ATOM 2159 C CA . ASN B 1 66 ? -2.762 9.141 21.578 1 89.5 66 ASN B CA 1
ATOM 2160 C C . ASN B 1 66 ? -1.531 9.594 20.797 1 89.5 66 ASN B C 1
ATOM 2162 O O . ASN B 1 66 ? -1.15 10.766 20.859 1 89.5 66 ASN B O 1
ATOM 2166 N N . SER B 1 67 ? -0.999 8.609 20.125 1 91.88 67 SER B N 1
ATOM 2167 C CA . SER B 1 67 ? 0.188 8.883 19.328 1 91.88 67 SER B CA 1
ATOM 2168 C C . SER B 1 67 ? -0.131 8.852 17.844 1 91.88 67 SER B C 1
ATOM 2170 O O . SER B 1 67 ? -0.556 7.816 17.312 1 91.88 67 SER B O 1
ATOM 2172 N N . SER B 1 68 ? 0.095 9.914 17.188 1 92 68 SER B N 1
ATOM 2173 C CA . SER B 1 68 ? -0.193 10.016 15.758 1 92 68 SER B CA 1
ATOM 2174 C C . SER B 1 68 ? 0.762 9.156 14.938 1 92 68 SER B C 1
ATOM 2176 O O . SER B 1 68 ? 0.387 8.633 13.883 1 92 68 SER B O 1
ATOM 2178 N N . LYS B 1 69 ? 1.947 8.961 15.469 1 92.38 69 LYS B N 1
ATOM 2179 C CA . LYS B 1 69 ? 2.957 8.18 14.758 1 92.38 69 LYS B CA 1
ATOM 2180 C C . LYS B 1 69 ? 2.555 6.711 14.664 1 92.38 69 LYS B C 1
ATOM 2182 O O . LYS B 1 69 ? 2.828 6.051 13.656 1 92.38 69 LYS B O 1
ATOM 2187 N N . LEU B 1 70 ? 1.882 6.246 15.586 1 95.62 70 LEU B N 1
ATOM 2188 C CA . LEU B 1 70 ? 1.524 4.832 15.664 1 95.62 70 LEU B CA 1
ATOM 2189 C C . LEU B 1 70 ? 0.326 4.523 14.773 1 95.62 70 LEU B C 1
ATOM 2191 O O . LEU B 1 70 ? -0.042 3.359 14.602 1 95.62 70 LEU B O 1
ATOM 2195 N N . VAL B 1 71 ? -0.293 5.547 14.156 1 95.81 71 VAL B N 1
ATOM 2196 C CA . VAL B 1 71 ? -1.454 5.363 13.289 1 95.81 71 VAL B CA 1
ATOM 2197 C C . VAL B 1 71 ? -0.995 5.066 11.859 1 95.81 71 VAL B C 1
ATOM 2199 O O . VAL B 1 71 ? -1.757 4.523 11.062 1 95.81 71 VAL B O 1
ATOM 2202 N N . TRP B 1 72 ? 0.221 5.273 11.516 1 95.5 72 TRP B N 1
ATOM 2203 C CA . TRP B 1 72 ? 0.705 5.242 10.141 1 95.5 72 TRP B CA 1
ATOM 2204 C C . TRP B 1 72 ? 0.664 3.822 9.586 1 95.5 72 TRP B C 1
ATOM 2206 O O . TRP B 1 72 ? 0.361 3.621 8.406 1 95.5 72 TRP B O 1
ATOM 2216 N N . PRO B 1 73 ? 0.907 2.826 10.383 1 96.19 73 PRO B N 1
ATOM 2217 C CA . PRO B 1 73 ? 0.83 1.47 9.836 1 96.19 73 PRO B CA 1
ATOM 2218 C C . PRO B 1 73 ? -0.555 1.134 9.289 1 96.19 73 PRO B C 1
ATOM 2220 O O . PRO B 1 73 ? -0.67 0.484 8.25 1 96.19 73 PRO B O 1
ATOM 2223 N N . ILE B 1 74 ? -1.598 1.56 9.969 1 96.69 74 ILE B N 1
ATOM 2224 C CA . ILE B 1 74 ? -2.934 1.259 9.461 1 96.69 74 ILE B CA 1
ATOM 2225 C C . ILE B 1 74 ? -3.211 2.088 8.211 1 96.69 74 ILE B C 1
ATOM 2227 O O . ILE B 1 74 ? -3.898 1.629 7.297 1 96.69 74 ILE B O 1
ATOM 2231 N N . VAL B 1 75 ? -2.684 3.268 8.125 1 96.31 75 VAL B N 1
ATOM 2232 C CA . VAL B 1 75 ? -2.773 4.055 6.898 1 96.31 75 VAL B CA 1
ATOM 2233 C C . VAL B 1 75 ? -2.055 3.33 5.762 1 96.31 75 VAL B C 1
ATOM 2235 O O . VAL B 1 75 ? -2.598 3.191 4.664 1 96.31 75 VAL B O 1
ATOM 2238 N N . GLY B 1 76 ? -0.897 2.859 6.094 1 96.5 76 GLY B N 1
ATOM 2239 C CA . GLY B 1 76 ? -0.105 2.154 5.102 1 96.5 76 GLY B CA 1
ATOM 2240 C C . GLY B 1 76 ? -0.784 0.902 4.574 1 96.5 76 GLY B C 1
ATOM 2241 O O . GLY B 1 76 ? -0.804 0.661 3.367 1 96.5 76 GLY B O 1
ATOM 2242 N N . ILE B 1 77 ? -1.298 0.152 5.434 1 96.62 77 ILE B N 1
ATOM 2243 C CA . ILE B 1 77 ? -1.913 -1.104 5.016 1 96.62 77 ILE B CA 1
ATOM 2244 C C . ILE B 1 77 ? -3.174 -0.815 4.203 1 96.62 77 ILE B C 1
ATOM 2246 O O . ILE B 1 77 ? -3.547 -1.598 3.328 1 96.62 77 ILE B O 1
ATOM 2250 N N . SER B 1 78 ? -3.857 0.258 4.477 1 97.44 78 SER B N 1
ATOM 2251 C CA . SER B 1 78 ? -5.016 0.654 3.682 1 97.44 78 SER B CA 1
ATOM 2252 C C . SER B 1 78 ? -4.625 0.931 2.234 1 97.44 78 SER B C 1
ATOM 2254 O O . SER B 1 78 ? -5.301 0.481 1.307 1 97.44 78 SER B O 1
ATOM 2256 N N . PHE B 1 79 ? -3.529 1.579 2.078 1 96.94 79 PHE B N 1
ATOM 2257 C CA . PHE B 1 79 ? -3.047 1.848 0.728 1 96.94 79 PHE B CA 1
ATOM 2258 C C . PHE B 1 79 ? -2.594 0.561 0.048 1 96.94 79 PHE B C 1
ATOM 2260 O O . PHE B 1 79 ? -2.777 0.393 -1.159 1 96.94 79 PHE B O 1
ATOM 2267 N N . PHE B 1 80 ? -2.004 -0.283 0.863 1 97.25 80 PHE B N 1
ATOM 2268 C CA . PHE B 1 80 ? -1.592 -1.569 0.314 1 97.25 80 PHE B CA 1
ATOM 2269 C C . PHE B 1 80 ? -2.787 -2.322 -0.257 1 97.25 80 PHE B C 1
ATOM 2271 O O . PHE B 1 80 ? -2.746 -2.789 -1.397 1 97.25 80 PHE B O 1
ATOM 2278 N N . HIS B 1 81 ? -3.852 -2.391 0.534 1 97.25 81 HIS B N 1
ATOM 2279 C CA . HIS B 1 81 ? -5.047 -3.107 0.102 1 97.25 81 HIS B CA 1
ATOM 2280 C C . HIS B 1 81 ? -5.719 -2.398 -1.069 1 97.25 81 HIS B C 1
ATOM 2282 O O . HIS B 1 81 ? -6.293 -3.049 -1.947 1 97.25 81 HIS B O 1
ATOM 2288 N N . LEU B 1 82 ? -5.637 -1.107 -1.084 1 97.12 82 LEU B N 1
ATOM 2289 C CA . LEU B 1 82 ? -6.219 -0.325 -2.168 1 97.12 82 LEU B CA 1
ATOM 2290 C C . LEU B 1 82 ? -5.566 -0.669 -3.502 1 97.12 82 LEU B C 1
ATOM 2292 O O . LEU B 1 82 ? -6.254 -1.017 -4.465 1 97.12 82 LEU B O 1
ATOM 2296 N N . PHE B 1 83 ? -4.262 -0.648 -3.51 1 96.69 83 PHE B N 1
ATOM 2297 C CA . PHE B 1 83 ? -3.541 -0.901 -4.75 1 96.69 83 PHE B CA 1
ATOM 2298 C C . PHE B 1 83 ? -3.588 -2.381 -5.113 1 96.69 83 PHE B C 1
ATOM 2300 O O . PHE B 1 83 ? -3.617 -2.734 -6.293 1 96.69 83 PHE B O 1
ATOM 2307 N N . LEU B 1 84 ? -3.605 -3.203 -4.105 1 96.25 84 LEU B N 1
ATOM 2308 C CA . LEU B 1 84 ? -3.738 -4.633 -4.367 1 96.25 84 LEU B CA 1
ATOM 2309 C C . LEU B 1 84 ? -5.086 -4.941 -5.008 1 96.25 84 LEU B C 1
ATOM 2311 O O . LEU B 1 84 ? -5.152 -5.676 -6 1 96.25 84 LEU B O 1
ATOM 2315 N N . ALA B 1 85 ? -6.086 -4.344 -4.441 1 97.12 85 ALA B N 1
ATOM 2316 C CA . ALA B 1 85 ? -7.426 -4.57 -4.977 1 97.12 85 ALA B CA 1
ATOM 2317 C C . ALA B 1 85 ? -7.562 -3.984 -6.379 1 97.12 85 ALA B C 1
ATOM 2319 O O . ALA B 1 85 ? -8.156 -4.605 -7.262 1 97.12 85 ALA B O 1
ATOM 2320 N N . ALA B 1 86 ? -6.996 -2.838 -6.598 1 96.19 86 ALA B N 1
ATOM 2321 C CA . ALA B 1 86 ? -7.055 -2.197 -7.906 1 96.19 86 ALA B CA 1
ATOM 2322 C C . ALA B 1 86 ? -6.336 -3.039 -8.961 1 96.19 86 ALA B C 1
ATOM 2324 O O . ALA B 1 86 ? -6.863 -3.258 -10.055 1 96.19 86 ALA B O 1
ATOM 2325 N N . ASN B 1 87 ? -5.156 -3.508 -8.648 1 95.06 87 ASN B N 1
ATOM 2326 C CA . ASN B 1 87 ? -4.414 -4.348 -9.578 1 95.06 87 ASN B CA 1
ATOM 2327 C C . ASN B 1 87 ? -5.137 -5.664 -9.844 1 95.06 87 ASN B C 1
ATOM 2329 O O . ASN B 1 87 ? -5.215 -6.113 -10.992 1 95.06 87 ASN B O 1
ATOM 2333 N N . SER B 1 88 ? -5.648 -6.277 -8.773 1 95.38 88 SER B N 1
ATOM 2334 C CA . SER B 1 88 ? -6.367 -7.539 -8.922 1 95.38 88 SER B CA 1
ATOM 2335 C C . SER B 1 88 ? -7.617 -7.363 -9.781 1 95.38 88 SER B C 1
ATOM 2337 O O . SER B 1 88 ? -7.941 -8.227 -10.602 1 95.38 88 SER B O 1
ATOM 2339 N N . LEU B 1 89 ? -8.281 -6.242 -9.562 1 95.5 89 LEU B N 1
ATOM 2340 C CA . LEU B 1 89 ? -9.477 -5.953 -10.352 1 95.5 89 LEU B CA 1
ATOM 2341 C C . LEU B 1 89 ? -9.125 -5.758 -11.82 1 95.5 89 LEU B C 1
ATOM 2343 O O . LEU B 1 89 ? -9.805 -6.293 -12.703 1 95.5 89 LEU B O 1
ATOM 2347 N N . LEU B 1 90 ? -8.078 -5.07 -12.094 1 93.69 90 LEU B N 1
ATOM 2348 C CA . LEU B 1 90 ? -7.629 -4.832 -13.461 1 93.69 90 LEU B CA 1
ATOM 2349 C C . LEU B 1 90 ? -7.25 -6.141 -14.141 1 93.69 90 LEU B C 1
ATOM 2351 O O . LEU B 1 90 ? -7.664 -6.398 -15.273 1 93.69 90 LEU B O 1
ATOM 2355 N N . ILE B 1 91 ? -6.566 -6.949 -13.461 1 92.75 91 ILE B N 1
ATOM 2356 C CA . ILE B 1 91 ? -6.121 -8.227 -14.008 1 92.75 91 ILE B CA 1
ATOM 2357 C C . ILE B 1 91 ? -7.328 -9.133 -14.25 1 92.75 91 ILE B C 1
ATOM 2359 O O . ILE B 1 91 ? -7.445 -9.75 -15.312 1 92.75 91 ILE B O 1
ATOM 2363 N N . PHE B 1 92 ? -8.195 -9.172 -13.281 1 94.19 92 PHE B N 1
ATOM 2364 C CA . PHE B 1 92 ? -9.359 -10.031 -13.406 1 94.19 92 PHE B CA 1
ATOM 2365 C C . PHE B 1 92 ? -10.242 -9.57 -14.562 1 94.19 92 PHE B C 1
ATOM 2367 O O . PHE B 1 92 ? -10.734 -10.391 -15.344 1 94.19 92 PHE B O 1
ATOM 2374 N N . LEU B 1 93 ? -10.461 -8.297 -14.711 1 91.69 93 LEU B N 1
ATOM 2375 C CA . LEU B 1 93 ? -11.281 -7.758 -15.789 1 91.69 93 LEU B CA 1
ATOM 2376 C C . LEU B 1 93 ? -10.656 -8.047 -17.141 1 91.69 93 LEU B C 1
ATOM 2378 O O . LEU B 1 93 ? -11.367 -8.336 -18.109 1 91.69 93 LEU B O 1
ATOM 2382 N N . PHE B 1 94 ? -9.406 -8 -17.219 1 89.94 94 PHE B N 1
ATOM 2383 C CA . PHE B 1 94 ? -8.727 -8.32 -18.469 1 89.94 94 PHE B CA 1
ATOM 2384 C C . PHE B 1 94 ? -8.992 -9.758 -18.891 1 89.94 94 PHE B C 1
ATOM 2386 O O . PHE B 1 94 ? -9.383 -10.016 -20.031 1 89.94 94 PHE B O 1
ATOM 2393 N N . TYR B 1 95 ? -8.836 -10.672 -17.922 1 90.12 95 TYR B N 1
ATOM 2394 C CA . TYR B 1 95 ? -9.055 -12.078 -18.25 1 90.12 95 TYR B CA 1
ATOM 2395 C C . TYR B 1 95 ? -10.531 -12.352 -18.484 1 90.12 95 TYR B C 1
ATOM 2397 O O . TYR B 1 95 ? -10.883 -13.203 -19.312 1 90.12 95 TYR B O 1
ATOM 2405 N N . PHE B 1 96 ? -11.344 -11.625 -17.781 1 91.88 96 PHE B N 1
ATOM 2406 C CA . PHE B 1 96 ? -12.781 -11.805 -17.938 1 91.88 96 PHE B CA 1
ATOM 2407 C C . PHE B 1 96 ? -13.234 -11.391 -19.328 1 91.88 96 PHE B C 1
ATOM 2409 O O . PHE B 1 96 ? -14.062 -12.07 -19.953 1 91.88 96 PHE B O 1
ATOM 2416 N N . ILE B 1 97 ? -12.641 -10.352 -19.922 1 88.56 97 ILE B N 1
ATOM 2417 C CA . ILE B 1 97 ? -13.078 -9.797 -21.203 1 88.56 97 ILE B CA 1
ATOM 2418 C C . ILE B 1 97 ? -12.336 -10.484 -22.344 1 88.56 97 ILE B C 1
ATOM 2420 O O . ILE B 1 97 ? -12.945 -10.898 -23.344 1 88.56 97 ILE B O 1
ATOM 2424 N N . PHE B 1 98 ? -11.047 -10.773 -22.266 1 87 98 PHE B N 1
ATOM 2425 C CA . PHE B 1 98 ? -10.258 -11.148 -23.422 1 87 98 PHE B CA 1
ATOM 2426 C C . PHE B 1 98 ? -9.906 -12.633 -23.375 1 87 98 PHE B C 1
ATOM 2428 O O . PHE B 1 98 ? -9.703 -13.258 -24.422 1 87 98 PHE B O 1
ATOM 2435 N N . LYS B 1 99 ? -9.789 -13.188 -22.188 1 89.25 99 LYS B N 1
ATOM 2436 C CA . LYS B 1 99 ? -9.383 -14.594 -22.078 1 89.25 99 LYS B CA 1
ATOM 2437 C C . LYS B 1 99 ? -10.188 -15.32 -21.016 1 89.25 99 LYS B C 1
ATOM 2439 O O . LYS B 1 99 ? -9.625 -15.844 -20.047 1 89.25 99 LYS B O 1
ATOM 2444 N N . PRO B 1 100 ? -11.398 -15.453 -21.25 1 89.88 100 PRO B N 1
ATOM 2445 C CA . PRO B 1 100 ? -12.266 -16.031 -20.219 1 89.88 100 PRO B CA 1
ATOM 2446 C C . PRO B 1 100 ? -11.969 -17.5 -19.969 1 89.88 100 PRO B C 1
ATOM 2448 O O . PRO B 1 100 ? -12.297 -18.031 -18.891 1 89.88 100 PRO B O 1
ATOM 2451 N N . LEU B 1 101 ? -11.32 -18.203 -20.859 1 90.44 101 LEU B N 1
ATOM 2452 C CA . LEU B 1 101 ? -11.055 -19.625 -20.703 1 90.44 101 LEU B CA 1
ATOM 2453 C C . LEU B 1 101 ? -10.117 -19.875 -19.531 1 90.44 101 LEU B C 1
ATOM 2455 O O . LEU B 1 101 ? -10.195 -20.922 -18.875 1 90.44 101 LEU B O 1
ATOM 2459 N N . TYR B 1 102 ? -9.273 -18.906 -19.234 1 89.56 102 TYR B N 1
ATOM 2460 C CA . TYR B 1 102 ? -8.367 -19.047 -18.109 1 89.56 102 TYR B CA 1
ATOM 2461 C C . TYR B 1 102 ? -9.125 -19 -16.781 1 89.56 102 TYR B C 1
ATOM 2463 O O . TYR B 1 102 ? -8.789 -19.719 -15.844 1 89.56 102 TYR B O 1
ATOM 2471 N N . ILE B 1 103 ? -10.117 -18.188 -16.766 1 91.69 103 ILE B N 1
ATOM 2472 C CA . ILE B 1 103 ? -10.93 -18.094 -15.555 1 91.69 103 ILE B CA 1
ATOM 2473 C C . ILE B 1 103 ? -11.742 -19.375 -15.383 1 91.69 103 ILE B C 1
ATOM 2475 O O . ILE B 1 103 ? -11.859 -19.906 -14.273 1 91.69 103 ILE B O 1
ATOM 2479 N N . ILE B 1 104 ? -12.211 -19.828 -16.422 1 91.75 104 ILE B N 1
ATOM 2480 C CA . ILE B 1 104 ? -12.977 -21.078 -16.391 1 91.75 104 ILE B CA 1
ATOM 2481 C C . ILE B 1 104 ? -12.094 -22.219 -15.883 1 91.75 104 ILE B C 1
ATOM 2483 O O . ILE B 1 104 ? -12.531 -23.047 -15.078 1 91.75 104 ILE B O 1
ATOM 2487 N N . MET B 1 105 ? -10.883 -22.219 -16.344 1 91.75 105 MET B N 1
ATOM 2488 C CA . MET B 1 105 ? -9.938 -23.234 -15.891 1 91.75 105 MET B CA 1
ATOM 2489 C C . MET B 1 105 ? -9.727 -23.156 -14.375 1 91.75 105 MET B C 1
ATOM 2491 O O . MET B 1 105 ? -9.719 -24.188 -13.695 1 91.75 105 MET B O 1
ATOM 2495 N N . VAL B 1 106 ? -9.602 -21.984 -13.93 1 89.5 106 VAL B N 1
ATOM 2496 C CA . VAL B 1 106 ? -9.391 -21.797 -12.5 1 89.5 106 VAL B CA 1
ATOM 2497 C C . VAL B 1 106 ? -10.633 -22.219 -11.727 1 89.5 106 VAL B C 1
ATOM 2499 O O . VAL B 1 106 ? -10.539 -22.906 -10.703 1 89.5 106 VAL B O 1
ATOM 2502 N N . PHE B 1 107 ? -11.82 -21.875 -12.266 1 90.69 107 PHE B N 1
ATOM 2503 C CA . PHE B 1 107 ? -13.062 -22.25 -11.602 1 90.69 107 PHE B CA 1
ATOM 2504 C C . PHE B 1 107 ? -13.258 -23.766 -11.617 1 90.69 107 PHE B C 1
ATOM 2506 O O . PHE B 1 107 ? -13.703 -24.344 -10.625 1 90.69 107 PHE B O 1
ATOM 2513 N N . ASN B 1 108 ? -12.906 -24.375 -12.664 1 90.44 108 ASN B N 1
ATOM 2514 C CA . ASN B 1 108 ? -13 -25.828 -12.758 1 90.44 108 ASN B CA 1
ATOM 2515 C C . ASN B 1 108 ? -12.086 -26.516 -11.75 1 90.44 108 ASN B C 1
ATOM 2517 O O . ASN B 1 108 ? -12.484 -27.5 -11.117 1 90.44 108 ASN B O 1
ATOM 2521 N N . TRP B 1 109 ? -10.945 -25.984 -11.641 1 87.94 109 TRP B N 1
ATOM 2522 C CA . TRP B 1 109 ? -9.984 -26.516 -10.688 1 87.94 109 TRP B CA 1
ATOM 2523 C C . TRP B 1 109 ? -10.477 -26.344 -9.258 1 87.94 109 TRP B C 1
ATOM 2525 O O . TRP B 1 109 ? -10.383 -27.25 -8.438 1 87.94 109 TRP B O 1
ATOM 2535 N N . ALA B 1 110 ? -11.055 -25.219 -8.977 1 86.06 110 ALA B N 1
ATOM 2536 C CA . ALA B 1 110 ? -11.461 -24.891 -7.617 1 86.06 110 ALA B CA 1
ATOM 2537 C C . ALA B 1 110 ? -12.703 -25.672 -7.211 1 86.06 110 ALA B C 1
ATOM 2539 O O . ALA B 1 110 ? -12.836 -26.078 -6.055 1 86.06 110 ALA B O 1
ATOM 2540 N N . PHE B 1 111 ? -13.602 -25.891 -8.117 1 88.75 111 PHE B N 1
ATOM 2541 C CA . PHE B 1 111 ? -14.883 -26.5 -7.762 1 88.75 111 PHE B CA 1
ATOM 2542 C C . PHE B 1 111 ? -14.977 -27.906 -8.312 1 88.75 111 PHE B C 1
ATOM 2544 O O . PHE B 1 111 ? -16.031 -28.547 -8.234 1 88.75 111 PHE B O 1
ATOM 2551 N N . LYS B 1 112 ? -13.914 -28.328 -8.875 1 89.94 112 LYS B N 1
ATOM 2552 C CA . LYS B 1 112 ? -13.836 -29.688 -9.406 1 89.94 112 LYS B CA 1
ATOM 2553 C C . LYS B 1 112 ? -14.938 -29.938 -10.445 1 89.94 112 LYS B C 1
ATOM 2555 O O . LYS B 1 112 ? -15.656 -30.938 -10.367 1 89.94 112 LYS B O 1
ATOM 2560 N N . THR B 1 113 ? -15.117 -29 -11.227 1 87.81 113 THR B N 1
ATOM 2561 C CA . THR B 1 113 ? -16.047 -29.109 -12.344 1 87.81 113 THR B CA 1
ATOM 2562 C C . THR B 1 113 ? -15.289 -29.156 -13.672 1 87.81 113 THR B C 1
ATOM 2564 O O . THR B 1 113 ? -14.07 -29.016 -13.703 1 87.81 113 THR B O 1
ATOM 2567 N N . MET B 1 114 ? -15.906 -29.422 -14.695 1 87.69 114 MET B N 1
ATOM 2568 C CA . MET B 1 114 ? -15.281 -29.516 -16.016 1 87.69 114 MET B CA 1
ATOM 2569 C C . MET B 1 114 ? -16.094 -28.766 -17.047 1 87.69 114 MET B C 1
ATOM 2571 O O . MET B 1 114 ? -16.406 -29.297 -18.125 1 87.69 114 MET B O 1
ATOM 2575 N N . HIS B 1 115 ? -16.328 -27.578 -16.719 1 84.62 115 HIS B N 1
ATOM 2576 C CA . HIS B 1 115 ? -17.047 -26.766 -17.688 1 84.62 115 HIS B CA 1
ATOM 2577 C C . HIS B 1 115 ? -16.141 -26.312 -18.812 1 84.62 115 HIS B C 1
ATOM 2579 O O . HIS B 1 115 ? -14.977 -25.984 -18.594 1 84.62 115 HIS B O 1
ATOM 2585 N N . GLY B 1 116 ? -16.531 -26.328 -20.062 1 84.19 116 GLY B N 1
ATOM 2586 C CA . GLY B 1 116 ? -15.727 -25.922 -21.203 1 84.19 116 GLY B CA 1
ATOM 2587 C C . GLY B 1 116 ? -16.078 -24.547 -21.719 1 84.19 116 GLY B C 1
ATOM 2588 O O . GLY B 1 116 ? -15.328 -23.953 -22.484 1 84.19 116 GLY B O 1
ATOM 2589 N N . ASP B 1 117 ? -17.328 -24.094 -21.406 1 87.81 117 ASP B N 1
ATOM 2590 C CA . ASP B 1 117 ? -17.797 -22.812 -21.922 1 87.81 117 ASP B CA 1
ATOM 2591 C C . ASP B 1 117 ? -18.297 -21.922 -20.781 1 87.81 117 ASP B C 1
ATOM 2593 O O . ASP B 1 117 ? -18.25 -22.312 -19.609 1 87.81 117 ASP B O 1
ATOM 2597 N N . LYS B 1 118 ? -18.625 -20.656 -21.203 1 88.69 118 LYS B N 1
ATOM 2598 C CA . LYS B 1 118 ? -19.156 -19.719 -20.234 1 88.69 118 LYS B CA 1
ATOM 2599 C C . LYS B 1 118 ? -20.547 -20.156 -19.75 1 88.69 118 LYS B C 1
ATOM 2601 O O . LYS B 1 118 ? -21.484 -20.234 -20.547 1 88.69 118 LYS B O 1
ATOM 2606 N N . THR B 1 119 ? -20.625 -20.609 -18.531 1 89.75 119 THR B N 1
ATOM 2607 C CA . THR B 1 119 ? -21.875 -21.031 -17.922 1 89.75 119 THR B CA 1
ATOM 2608 C C . THR B 1 119 ? -22.406 -19.953 -16.984 1 89.75 119 THR B C 1
ATOM 2610 O O . THR B 1 119 ? -21.781 -18.906 -16.812 1 89.75 119 THR B O 1
ATOM 2613 N N . LEU B 1 120 ? -23.625 -20.234 -16.484 1 90.38 120 LEU B N 1
ATOM 2614 C CA . LEU B 1 120 ? -24.219 -19.297 -15.531 1 90.38 120 LEU B CA 1
ATOM 2615 C C . LEU B 1 120 ? -23.359 -19.188 -14.281 1 90.38 120 LEU B C 1
ATOM 2617 O O . LEU B 1 120 ? -23.219 -18.094 -13.719 1 90.38 120 LEU B O 1
ATOM 2621 N N . SER B 1 121 ? -22.797 -20.25 -13.891 1 90.12 121 SER B N 1
ATOM 2622 C CA . SER B 1 121 ? -21.938 -20.25 -12.711 1 90.12 121 SER B CA 1
ATOM 2623 C C . SER B 1 121 ? -20.703 -19.391 -12.93 1 90.12 121 SER B C 1
ATOM 2625 O O . SER B 1 121 ? -20.234 -18.719 -12.008 1 90.12 121 SER B O 1
ATOM 2627 N N . PHE B 1 122 ? -20.25 -19.359 -14.148 1 91.5 122 PHE B N 1
ATOM 2628 C CA . PHE B 1 122 ? -19.109 -18.516 -14.508 1 91.5 122 PHE B CA 1
ATOM 2629 C C . PHE B 1 122 ? -19.406 -17.047 -14.25 1 91.5 122 PHE B C 1
ATOM 2631 O O . PHE B 1 122 ? -18.609 -16.359 -13.617 1 91.5 122 PHE B O 1
ATOM 2638 N N . TYR B 1 123 ? -20.562 -16.609 -14.656 1 92.94 123 TYR B N 1
ATOM 2639 C CA . TYR B 1 123 ? -20.922 -15.203 -14.516 1 92.94 123 TYR B CA 1
ATOM 2640 C C . TYR B 1 123 ? -21.219 -14.859 -13.062 1 92.94 123 TYR B C 1
ATOM 2642 O O . TYR B 1 123 ? -20.859 -13.781 -12.586 1 92.94 123 TYR B O 1
ATOM 2650 N N . ILE B 1 124 ? -21.781 -15.773 -12.359 1 92.94 124 ILE B N 1
ATOM 2651 C CA . ILE B 1 124 ? -22.125 -15.523 -10.969 1 92.94 124 ILE B CA 1
ATOM 2652 C C . ILE B 1 124 ? -20.844 -15.406 -10.133 1 92.94 124 ILE B C 1
ATOM 2654 O O . ILE B 1 124 ? -20.688 -14.453 -9.375 1 92.94 124 ILE B O 1
ATOM 2658 N N . TYR B 1 125 ? -19.906 -16.328 -10.32 1 93.31 125 TYR B N 1
ATOM 2659 C CA . TYR B 1 125 ? -18.672 -16.297 -9.547 1 93.31 125 TYR B CA 1
ATOM 2660 C C . TYR B 1 125 ? -17.828 -15.094 -9.906 1 93.31 125 TYR B C 1
ATOM 2662 O O . TYR B 1 125 ? -17.203 -14.484 -9.031 1 93.31 125 TYR B O 1
ATOM 2670 N N . SER B 1 126 ? -17.844 -14.82 -11.18 1 94.88 126 SER B N 1
ATOM 2671 C CA . SER B 1 126 ? -17.094 -13.641 -11.594 1 94.88 126 SER B CA 1
ATOM 2672 C C . SER B 1 126 ? -17.672 -12.367 -10.992 1 94.88 126 SER B C 1
ATOM 2674 O O . SER B 1 126 ? -16.922 -11.477 -10.578 1 94.88 126 SER B O 1
ATOM 2676 N N . PHE B 1 127 ? -18.953 -12.312 -10.969 1 95.44 127 PHE B N 1
ATOM 2677 C CA . PHE B 1 127 ? -19.625 -11.164 -10.375 1 95.44 127 PHE B CA 1
ATOM 2678 C C . PHE B 1 127 ? -19.281 -11.047 -8.891 1 95.44 127 PHE B C 1
ATOM 2680 O O . PHE B 1 127 ? -19.016 -9.945 -8.398 1 95.44 127 PHE B O 1
ATOM 2687 N N . ILE B 1 128 ? -19.25 -12.094 -8.203 1 95.62 128 ILE B N 1
ATOM 2688 C CA . ILE B 1 128 ? -18.938 -12.117 -6.781 1 95.62 128 ILE B CA 1
ATOM 2689 C C . ILE B 1 128 ? -17.5 -11.648 -6.555 1 95.62 128 ILE B C 1
ATOM 2691 O O . ILE B 1 128 ? -17.234 -10.875 -5.633 1 95.62 128 ILE B O 1
ATOM 2695 N N . ILE B 1 129 ? -16.609 -12.078 -7.375 1 96 129 ILE B N 1
ATOM 2696 C CA . ILE B 1 129 ? -15.211 -11.703 -7.246 1 96 129 ILE B CA 1
ATOM 2697 C C . ILE B 1 129 ? -15.047 -10.211 -7.516 1 96 129 ILE B C 1
ATOM 2699 O O . ILE B 1 129 ? -14.367 -9.508 -6.762 1 96 129 ILE B O 1
ATOM 2703 N N . ILE B 1 130 ? -15.734 -9.742 -8.539 1 96.5 130 ILE B N 1
ATOM 2704 C CA . ILE B 1 130 ? -15.648 -8.328 -8.891 1 96.5 130 ILE B CA 1
ATOM 2705 C C . ILE B 1 130 ? -16.25 -7.48 -7.77 1 96.5 130 ILE B C 1
ATOM 2707 O O . ILE B 1 130 ? -15.672 -6.477 -7.359 1 96.5 130 ILE B O 1
ATOM 2711 N N . LEU B 1 131 ? -17.359 -7.918 -7.277 1 97.12 131 LEU B N 1
ATOM 2712 C CA . LEU B 1 131 ? -18.016 -7.195 -6.195 1 97.12 131 LEU B CA 1
ATOM 2713 C C . LEU B 1 131 ? -17.141 -7.172 -4.945 1 97.12 131 LEU B C 1
ATOM 2715 O O . LEU B 1 131 ? -17.016 -6.137 -4.285 1 97.12 131 LEU B O 1
ATOM 2719 N N . PHE B 1 132 ? -16.562 -8.25 -4.637 1 97.19 132 PHE B N 1
ATOM 2720 C CA . PHE B 1 132 ? -15.68 -8.352 -3.482 1 97.19 132 PHE B CA 1
ATOM 2721 C C . PHE B 1 132 ? -14.508 -7.391 -3.615 1 97.19 132 PHE B C 1
ATOM 2723 O O . PHE B 1 132 ? -14.18 -6.668 -2.672 1 97.19 132 PHE B O 1
ATOM 2730 N N . LEU B 1 133 ? -13.953 -7.352 -4.762 1 97.5 133 LEU B N 1
ATOM 2731 C CA . LEU B 1 133 ? -12.789 -6.496 -4.984 1 97.5 133 LEU B CA 1
ATOM 2732 C C . LEU B 1 133 ? -13.188 -5.023 -4.922 1 97.5 133 LEU B C 1
ATOM 2734 O O . LEU B 1 133 ? -12.43 -4.195 -4.41 1 97.5 133 LEU B O 1
ATOM 2738 N N . ILE B 1 134 ? -14.336 -4.68 -5.348 1 96.94 134 ILE B N 1
ATOM 2739 C CA . ILE B 1 134 ? -14.82 -3.305 -5.293 1 96.94 134 ILE B CA 1
ATOM 2740 C C . ILE B 1 134 ? -15.078 -2.906 -3.842 1 96.94 134 ILE B C 1
ATOM 2742 O O . ILE B 1 134 ? -14.75 -1.791 -3.43 1 96.94 134 ILE B O 1
ATOM 2746 N N . ILE B 1 135 ? -15.617 -3.811 -3.119 1 96.75 135 ILE B N 1
ATOM 2747 C CA . ILE B 1 135 ? -15.883 -3.549 -1.71 1 96.75 135 ILE B CA 1
ATOM 2748 C C . ILE B 1 135 ? -14.57 -3.318 -0.966 1 96.75 135 ILE B C 1
ATOM 2750 O O . ILE B 1 135 ? -14.469 -2.396 -0.152 1 96.75 135 ILE B O 1
ATOM 2754 N N . VAL B 1 136 ? -13.602 -4.125 -1.248 1 96.81 136 VAL B N 1
ATOM 2755 C CA . VAL B 1 136 ? -12.297 -3.975 -0.619 1 96.81 136 VAL B CA 1
ATOM 2756 C C . VAL B 1 136 ? -11.68 -2.633 -1.012 1 96.81 136 VAL B C 1
ATOM 2758 O O . VAL B 1 136 ? -11.078 -1.951 -0.179 1 96.81 136 VAL B O 1
ATOM 2761 N N . LEU B 1 137 ? -11.898 -2.273 -2.207 1 97.12 137 LEU B N 1
ATOM 2762 C CA . LEU B 1 137 ? -11.383 -1.001 -2.701 1 97.12 137 LEU B CA 1
ATOM 2763 C C . LEU B 1 137 ? -12.023 0.169 -1.959 1 97.12 137 LEU B C 1
ATOM 2765 O O . LEU B 1 137 ? -11.312 1.033 -1.433 1 97.12 137 LEU B O 1
ATOM 2769 N N . ILE B 1 138 ? -13.258 0.163 -1.844 1 96.12 138 ILE B N 1
ATOM 2770 C CA . ILE B 1 138 ? -14 1.241 -1.202 1 96.12 138 ILE B CA 1
ATOM 2771 C C . ILE B 1 138 ? -13.68 1.272 0.291 1 96.12 138 ILE B C 1
ATOM 2773 O O . ILE B 1 138 ? -13.461 2.342 0.863 1 96.12 138 ILE B O 1
ATOM 2777 N N . PHE B 1 139 ? -13.625 0.129 0.855 1 96.31 139 PHE B N 1
ATOM 2778 C CA . PHE B 1 139 ? -13.32 0.036 2.277 1 96.31 139 PHE B CA 1
ATOM 2779 C C . PHE B 1 139 ? -11.914 0.561 2.564 1 96.31 139 PHE B C 1
ATOM 2781 O O . PHE B 1 139 ? -11.695 1.259 3.559 1 96.31 139 PHE B O 1
ATOM 2788 N N . SER B 1 140 ? -10.977 0.235 1.744 1 97.38 140 SER B N 1
ATOM 2789 C CA . SER B 1 140 ? -9.602 0.669 1.931 1 97.38 140 SER B CA 1
ATOM 2790 C C . SER B 1 140 ? -9.477 2.186 1.833 1 97.38 140 SER B C 1
ATOM 2792 O O . SER B 1 140 ? -8.719 2.805 2.584 1 97.38 140 SER B O 1
ATOM 2794 N N . ILE B 1 141 ? -10.219 2.793 0.948 1 95.31 141 ILE B N 1
ATOM 2795 C CA . ILE B 1 141 ? -10.219 4.246 0.81 1 95.31 141 ILE B CA 1
ATOM 2796 C C . ILE B 1 141 ? -10.812 4.883 2.064 1 95.31 141 ILE B C 1
ATOM 2798 O O . ILE B 1 141 ? -10.266 5.848 2.6 1 95.31 141 ILE B O 1
ATOM 2802 N N . TRP B 1 142 ? -11.906 4.258 2.443 1 93.94 142 TRP B N 1
ATOM 2803 C CA . TRP B 1 142 ? -12.57 4.762 3.643 1 93.94 142 TRP B CA 1
ATOM 2804 C C . TRP B 1 142 ? -11.656 4.652 4.855 1 93.94 142 TRP B C 1
ATOM 2806 O O . TRP B 1 142 ? -11.523 5.602 5.629 1 93.94 142 TRP B O 1
ATOM 2816 N N . GLN B 1 143 ? -11.055 3.541 4.992 1 95.56 143 GLN B N 1
ATOM 2817 C CA . GLN B 1 143 ? -10.141 3.303 6.109 1 95.56 143 GLN B CA 1
ATOM 2818 C C . GLN B 1 143 ? -8.977 4.281 6.078 1 95.56 143 GLN B C 1
ATOM 2820 O O . GLN B 1 143 ? -8.586 4.824 7.117 1 95.56 143 GLN B O 1
ATOM 2825 N N . ALA B 1 144 ? -8.414 4.551 4.965 1 95.44 144 ALA B N 1
ATOM 2826 C CA . ALA B 1 144 ? -7.301 5.484 4.832 1 95.44 144 ALA B CA 1
ATOM 2827 C C . ALA B 1 144 ? -7.723 6.906 5.199 1 95.44 144 ALA B C 1
ATOM 2829 O O . ALA B 1 144 ? -7.031 7.59 5.957 1 95.44 144 ALA B O 1
ATOM 2830 N N . LYS B 1 145 ? -8.859 7.305 4.723 1 92.81 145 LYS B N 1
ATOM 2831 C CA . LYS B 1 145 ? -9.352 8.656 4.969 1 92.81 145 LYS B CA 1
ATOM 2832 C C . LYS B 1 145 ? -9.617 8.883 6.457 1 92.81 145 LYS B C 1
ATOM 2834 O O . LYS B 1 145 ? -9.203 9.898 7.016 1 92.81 145 LYS B O 1
ATOM 2839 N N . ILE B 1 146 ? -10.242 7.895 7.02 1 93 146 ILE B N 1
ATOM 2840 C CA . ILE B 1 146 ? -10.594 8.016 8.43 1 93 146 ILE B CA 1
ATOM 2841 C C . ILE B 1 146 ? -9.32 7.992 9.281 1 93 146 ILE B C 1
ATOM 2843 O O . ILE B 1 146 ? -9.203 8.742 10.25 1 93 146 ILE B O 1
ATOM 2847 N N . SER B 1 147 ? -8.406 7.141 8.961 1 94.62 147 SER B N 1
ATOM 2848 C CA . SER B 1 147 ? -7.16 7.047 9.711 1 94.62 147 SER B CA 1
ATOM 2849 C C . SER B 1 147 ? -6.359 8.336 9.617 1 94.62 147 SER B C 1
ATOM 2851 O O . SER B 1 147 ? -5.762 8.781 10.602 1 94.62 147 SER B O 1
ATOM 2853 N N . LEU B 1 148 ? -6.359 8.906 8.469 1 92.06 148 LEU B N 1
ATOM 2854 C CA . LEU B 1 148 ? -5.668 10.18 8.297 1 92.06 148 LEU B CA 1
ATOM 2855 C C . LEU B 1 148 ? -6.348 11.281 9.094 1 92.06 148 LEU B C 1
ATOM 2857 O O . LEU B 1 148 ? -5.676 12.125 9.695 1 92.06 148 LEU B O 1
ATOM 2861 N N . ARG B 1 149 ? -7.641 11.273 9.125 1 90.5 149 ARG B N 1
ATOM 2862 C CA . ARG B 1 149 ? -8.375 12.242 9.93 1 90.5 149 ARG B CA 1
ATOM 2863 C C . ARG B 1 149 ? -8.094 12.039 11.422 1 90.5 149 ARG B C 1
ATOM 2865 O O . ARG B 1 149 ? -8.031 13.008 12.18 1 90.5 149 ARG B O 1
ATOM 2872 N N . PHE B 1 150 ? -7.961 10.82 11.75 1 91.56 150 PHE B N 1
ATOM 2873 C CA . PHE B 1 150 ? -7.668 10.5 13.141 1 91.56 150 PHE B CA 1
ATOM 2874 C C . PHE B 1 150 ? -6.301 11.039 13.547 1 91.56 150 PHE B C 1
ATOM 2876 O O . PHE B 1 150 ? -6.121 11.516 14.672 1 91.56 150 PHE B O 1
ATOM 2883 N N . ILE B 1 151 ? -5.332 10.992 12.68 1 91.5 151 ILE B N 1
ATOM 2884 C CA . ILE B 1 151 ? -4.012 11.562 12.93 1 91.5 151 ILE B CA 1
ATOM 2885 C C . ILE B 1 151 ? -4.145 13.055 13.219 1 91.5 151 ILE B C 1
ATOM 2887 O O . ILE B 1 151 ? -3.572 13.555 14.188 1 91.5 151 ILE B O 1
ATOM 2891 N N . ASN B 1 152 ? -4.91 13.68 12.383 1 85.56 152 ASN B N 1
ATOM 2892 C CA . ASN B 1 152 ? -5.121 15.109 12.57 1 85.56 152 ASN B CA 1
ATOM 2893 C C . ASN B 1 152 ? -5.84 15.398 13.891 1 85.56 152 ASN B C 1
ATOM 2895 O O . ASN B 1 152 ? -5.527 16.375 14.57 1 85.56 152 ASN B O 1
ATOM 2899 N N . TYR B 1 153 ? -6.766 14.57 14.141 1 84.75 153 TYR B N 1
ATOM 2900 C CA . TYR B 1 153 ? -7.512 14.711 15.383 1 84.75 153 TYR B CA 1
ATOM 2901 C C . TYR B 1 153 ? -6.582 14.609 16.594 1 84.75 153 TYR B C 1
ATOM 2903 O O . TYR B 1 153 ? -6.672 15.422 17.516 1 84.75 153 TYR B O 1
ATOM 2911 N N . ILE B 1 154 ? -5.758 13.672 16.625 1 87.75 154 ILE B N 1
ATOM 2912 C CA . ILE B 1 154 ? -4.812 13.484 17.719 1 87.75 154 ILE B CA 1
ATOM 2913 C C . ILE B 1 154 ? -3.881 14.688 17.812 1 87.75 154 ILE B C 1
ATOM 2915 O O . ILE B 1 154 ? -3.615 15.188 18.906 1 87.75 154 ILE B O 1
ATOM 2919 N N . GLU B 1 155 ? -3.355 15.148 16.703 1 82.81 155 GLU B N 1
ATOM 2920 C CA . GLU B 1 155 ? -2.424 16.266 16.688 1 82.81 155 GLU B CA 1
ATOM 2921 C C . GLU B 1 155 ? -3.086 17.547 17.203 1 82.81 155 GLU B C 1
ATOM 2923 O O . GLU B 1 155 ? -2.475 18.312 17.953 1 82.81 155 GLU B O 1
ATOM 2928 N N . LEU B 1 156 ? -4.27 17.719 16.844 1 79.69 156 LEU B N 1
ATOM 2929 C CA . LEU B 1 156 ? -5.012 18.891 17.312 1 79.69 156 LEU B CA 1
ATOM 2930 C C . LEU B 1 156 ? -5.27 18.797 18.812 1 79.69 156 LEU B C 1
ATOM 2932 O O . LEU B 1 156 ? -5.199 19.812 19.516 1 79.69 156 LEU B O 1
ATOM 2936 N N . THR B 1 157 ? -5.574 17.625 19.25 1 77.94 157 THR B N 1
ATOM 2937 C CA . THR B 1 157 ? -5.848 17.422 20.672 1 77.94 157 THR B CA 1
ATOM 2938 C C . THR B 1 157 ? -4.586 17.656 21.5 1 77.94 157 THR B C 1
ATOM 2940 O O . THR B 1 157 ? -4.637 18.266 22.562 1 77.94 157 THR B O 1
ATOM 2943 N N . ILE B 1 158 ? -3.438 17.25 21.016 1 76.38 158 ILE B N 1
ATOM 2944 C CA . ILE B 1 158 ? -2.17 17.422 21.719 1 76.38 158 ILE B CA 1
ATOM 2945 C C . ILE B 1 158 ? -1.778 18.891 21.734 1 76.38 158 ILE B C 1
ATOM 2947 O O . ILE B 1 158 ? -1.337 19.406 22.766 1 76.38 158 ILE B O 1
ATOM 2951 N N . ASN B 1 159 ? -1.917 19.516 20.641 1 71.56 159 ASN B N 1
ATOM 2952 C CA . ASN B 1 159 ? -1.586 20.938 20.562 1 71.56 159 ASN B CA 1
ATOM 2953 C C . ASN B 1 159 ? -2.492 21.781 21.453 1 71.56 159 ASN B C 1
ATOM 2955 O O . ASN B 1 159 ? -2.047 22.75 22.062 1 71.56 159 ASN B O 1
ATOM 2959 N N . ASN B 1 160 ? -3.711 21.422 21.469 1 65.38 160 ASN B N 1
ATOM 2960 C CA . ASN B 1 160 ? -4.625 22.141 22.359 1 65.38 160 ASN B CA 1
ATOM 2961 C C . ASN B 1 160 ? -4.27 21.922 23.828 1 65.38 160 ASN B C 1
ATOM 2963 O O . ASN B 1 160 ? -4.363 22.844 24.625 1 65.38 160 ASN B O 1
ATOM 2967 N N . PHE B 1 161 ? -3.848 20.766 24.141 1 65.69 161 PHE B N 1
ATOM 2968 C CA . PHE B 1 161 ? -3.441 20.469 25.5 1 65.69 161 PHE B CA 1
ATOM 2969 C C . PHE B 1 161 ? -2.174 21.234 25.875 1 65.69 161 PHE B C 1
ATOM 2971 O O . PHE B 1 161 ? -2.049 21.75 26.984 1 65.69 161 PHE B O 1
ATOM 2978 N N . ASP B 1 162 ? -1.257 21.297 24.906 1 60.62 162 ASP B N 1
ATOM 2979 C CA . ASP B 1 162 ? -0.011 22.031 25.141 1 60.62 162 ASP B CA 1
ATOM 2980 C C . ASP B 1 162 ? -0.265 23.531 25.297 1 60.62 162 ASP B C 1
ATOM 2982 O O . ASP B 1 162 ? 0.339 24.172 26.156 1 60.62 162 ASP B O 1
ATOM 2986 N N . ASN B 1 163 ? -1.148 23.969 24.438 1 56.69 163 ASN B N 1
ATOM 2987 C CA . ASN B 1 163 ? -1.496 25.375 24.547 1 56.69 163 ASN B CA 1
ATOM 2988 C C . ASN B 1 163 ? -2.178 25.688 25.875 1 56.69 163 ASN B C 1
ATOM 2990 O O . ASN B 1 163 ? -1.907 26.719 26.484 1 56.69 163 ASN B O 1
ATOM 2994 N N . GLN B 1 164 ? -3.041 24.781 26.25 1 53.88 164 GLN B N 1
ATOM 2995 C CA . GLN B 1 164 ? -3.725 24.984 27.516 1 53.88 164 GLN B CA 1
ATOM 2996 C C . GLN B 1 164 ? -2.746 24.906 28.688 1 53.88 164 GLN B C 1
ATOM 2998 O O . GLN B 1 164 ? -2.842 25.703 29.625 1 53.88 164 GLN B O 1
ATOM 3003 N N . ASN B 1 165 ? -1.856 23.984 28.5 1 52.12 165 ASN B N 1
ATOM 3004 C CA . ASN B 1 165 ? -0.849 23.859 29.547 1 52.12 165 ASN B CA 1
ATOM 3005 C C . ASN B 1 165 ? 0.053 25.094 29.609 1 52.12 165 ASN B C 1
ATOM 3007 O O . ASN B 1 165 ? 0.444 25.547 30.688 1 52.12 165 ASN B O 1
ATOM 3011 N N . CYS B 1 166 ? 0.317 25.578 28.406 1 52.47 166 CYS B N 1
ATOM 3012 C CA . CYS B 1 166 ? 1.12 26.781 28.344 1 52.47 166 CYS B CA 1
ATOM 3013 C C . CYS B 1 166 ? 0.368 27.969 28.953 1 52.47 166 CYS B C 1
ATOM 3015 O O . CYS B 1 166 ? 0.945 28.766 29.688 1 52.47 166 CYS B O 1
ATOM 3017 N N . ILE B 1 167 ? -0.945 28.078 28.625 1 50.31 167 ILE B N 1
ATOM 3018 C CA . ILE B 1 167 ? -1.77 29.141 29.172 1 50.31 167 ILE B CA 1
ATOM 3019 C C . ILE B 1 167 ? -1.876 28.984 30.688 1 50.31 167 ILE B C 1
ATOM 3021 O O . ILE B 1 167 ? -1.783 29.969 31.422 1 50.31 167 ILE B O 1
ATOM 3025 N N . LYS B 1 168 ? -2.09 27.797 31.125 1 50.25 168 LYS B N 1
ATOM 3026 C CA . LYS B 1 168 ? -2.191 27.531 32.562 1 50.25 168 LYS B CA 1
ATOM 3027 C C . LYS B 1 168 ? -0.894 27.906 33.281 1 50.25 168 LYS B C 1
ATOM 3029 O O . LYS B 1 168 ? -0.921 28.484 34.344 1 50.25 168 LYS B O 1
ATOM 3034 N N . LYS B 1 169 ? 0.177 27.562 32.625 1 50.59 169 LYS B N 1
ATOM 3035 C CA . LYS B 1 169 ? 1.469 27.891 33.219 1 50.59 169 LYS B CA 1
ATOM 3036 C C . LYS B 1 169 ? 1.684 29.391 33.281 1 50.59 169 LYS B C 1
ATOM 3038 O O . LYS B 1 169 ? 2.188 29.922 34.281 1 50.59 169 LYS B O 1
ATOM 3043 N N . VAL B 1 170 ? 1.282 30.016 32.188 1 47.81 170 VAL B N 1
ATOM 3044 C CA . VAL B 1 170 ? 1.424 31.469 32.125 1 47.81 170 VAL B CA 1
ATOM 3045 C C . VAL B 1 170 ? 0.494 32.125 33.156 1 47.81 170 VAL B C 1
ATOM 3047 O O . VAL B 1 170 ? 0.878 33.062 33.844 1 47.81 170 VAL B O 1
ATOM 3050 N N . VAL B 1 171 ? -0.772 31.578 33.156 1 48 171 VAL B N 1
ATOM 3051 C CA . VAL B 1 171 ? -1.742 32.094 34.125 1 48 171 VAL B CA 1
ATOM 3052 C C . VAL B 1 171 ? -1.272 31.781 35.531 1 48 171 VAL B C 1
ATOM 3054 O O . VAL B 1 171 ? -1.413 32.625 36.438 1 48 171 VAL B O 1
ATOM 3057 N N . GLN B 1 172 ? -0.793 30.625 35.656 1 47.5 172 GLN B N 1
ATOM 3058 C CA . GLN B 1 172 ? -0.316 30.266 37 1 47.5 172 GLN B CA 1
ATOM 3059 C C . GLN B 1 172 ? 0.902 31.109 37.375 1 47.5 172 GLN B C 1
ATOM 3061 O O . GLN B 1 172 ? 1.041 31.516 38.531 1 47.5 172 GLN B O 1
ATOM 3066 N N . THR B 1 173 ? 1.783 31.125 36.375 1 47.41 173 THR B N 1
ATOM 3067 C CA . THR B 1 173 ? 2.938 31.969 36.656 1 47.41 173 THR B CA 1
ATOM 3068 C C . THR B 1 173 ? 2.566 33.438 36.594 1 47.41 173 THR B C 1
ATOM 3070 O O . THR B 1 173 ? 3.137 34.281 37.281 1 47.41 173 THR B O 1
ATOM 3073 N N . GLY B 1 174 ? 1.815 33.719 35.469 1 36.84 174 GLY B N 1
ATOM 3074 C CA . GLY B 1 174 ? 1.403 35.094 35.281 1 36.84 174 GLY B CA 1
ATOM 3075 C C . GLY B 1 174 ? 0.143 35.469 36.031 1 36.84 174 GLY B C 1
ATOM 3076 O O . GLY B 1 174 ? -0.79 34.656 36.125 1 36.84 174 GLY B O 1
ATOM 3077 N N . GLY B 1 175 ? 0.066 35.812 37.406 1 34.94 175 GLY B N 1
ATOM 3078 C CA . GLY B 1 175 ? -1.159 36.344 37.969 1 34.94 175 GLY B CA 1
ATOM 3079 C C . GLY B 1 175 ? -2.213 36.656 36.938 1 34.94 175 GLY B C 1
ATOM 3080 O O . GLY B 1 175 ? -1.94 36.594 35.75 1 34.94 175 GLY B O 1
ATOM 3081 N N . THR B 1 176 ? -3.586 36.875 37.219 1 35.59 176 THR B N 1
ATOM 3082 C CA . THR B 1 176 ? -4.727 37.25 36.406 1 35.59 176 THR B CA 1
ATOM 3083 C C . THR B 1 176 ? -4.336 38.344 35.406 1 35.59 176 THR B C 1
ATOM 3085 O O . THR B 1 176 ? -4.473 39.531 35.719 1 35.59 176 THR B O 1
ATOM 3088 N N . GLU B 1 177 ? -3.09 38.406 34.906 1 32.59 177 GLU B N 1
ATOM 3089 C CA . GLU B 1 177 ? -2.877 39.594 34.094 1 32.59 177 GLU B CA 1
ATOM 3090 C C . GLU B 1 177 ? -3.805 39.625 32.906 1 32.59 177 GLU B C 1
ATOM 3092 O O . GLU B 1 177 ? -3.914 38.625 32.156 1 32.59 177 GLU B O 1
ATOM 3097 N N . ILE B 1 178 ? -4.867 40.5 32.938 1 31.84 178 ILE B N 1
ATOM 3098 C CA . ILE B 1 178 ? -5.828 40.938 31.938 1 31.84 178 ILE B CA 1
ATOM 3099 C C . ILE B 1 178 ? -5.102 41.25 30.625 1 31.84 178 ILE B C 1
ATOM 3101 O O . ILE B 1 178 ? -4.227 42.094 30.578 1 31.84 178 ILE B O 1
ATOM 3105 N N . LEU B 1 179 ? -4.777 40.406 29.875 1 29.3 179 LEU B N 1
ATOM 3106 C CA . LEU B 1 179 ? -4.234 40.656 28.547 1 29.3 179 LEU B CA 1
ATOM 3107 C C . LEU B 1 179 ? -5.164 41.594 27.75 1 29.3 179 LEU B C 1
ATOM 3109 O O . LEU B 1 179 ? -6.316 41.219 27.484 1 29.3 179 LEU B O 1
ATOM 3113 N N . SER B 1 180 ? -4.941 42.875 27.953 1 26.11 180 SER B N 1
ATOM 3114 C CA . SER B 1 180 ? -5.605 43.938 27.219 1 26.11 180 SER B CA 1
ATOM 3115 C C . SER B 1 180 ? -5.16 43.969 25.75 1 26.11 180 SER B C 1
ATOM 3117 O O . SER B 1 180 ? -3.963 44.062 25.469 1 26.11 180 SER B O 1
ATOM 3119 N N . ILE B 1 181 ? -5.707 43.25 24.906 1 27.75 181 ILE B N 1
ATOM 3120 C CA . ILE B 1 181 ? -5.414 43.344 23.469 1 27.75 181 ILE B CA 1
ATOM 3121 C C . ILE B 1 181 ? -6.074 44.594 22.875 1 27.75 181 ILE B C 1
ATOM 3123 O O . ILE B 1 181 ? -7.293 44.75 22.984 1 27.75 181 ILE B O 1
ATOM 3127 N N . PRO B 1 182 ? -5.277 45.594 22.609 1 27.2 182 PRO B N 1
ATOM 3128 C CA . PRO B 1 182 ? -5.855 46.812 22.031 1 27.2 182 PRO B CA 1
ATOM 3129 C C . PRO B 1 182 ? -6.461 46.562 20.641 1 27.2 182 PRO B C 1
ATOM 3131 O O . PRO B 1 182 ? -5.852 45.906 19.797 1 27.2 182 PRO B O 1
ATOM 3134 N N . VAL B 1 183 ? -7.723 46.375 20.453 1 27.44 183 VAL B N 1
ATOM 3135 C CA . VAL B 1 183 ? -8.516 46.312 19.234 1 27.44 183 VAL B CA 1
ATOM 3136 C C . VAL B 1 183 ? -8.617 47.688 18.609 1 27.44 183 VAL B C 1
ATOM 3138 O O . VAL B 1 183 ? -9.031 48.656 19.266 1 27.44 183 VAL B O 1
ATOM 3141 N N . ASN B 1 184 ? -7.637 47.969 17.719 1 25.73 184 ASN B N 1
ATOM 3142 C CA . ASN B 1 184 ? -7.836 49.219 17 1 25.73 184 ASN B CA 1
ATOM 3143 C C . ASN B 1 184 ? -9.203 49.281 16.312 1 25.73 184 ASN B C 1
ATOM 3145 O O . ASN B 1 184 ? -9.477 48.469 15.43 1 25.73 184 ASN B O 1
ATOM 3149 N N . TYR B 1 185 ? -10.281 49.75 17.047 1 26.02 185 TYR B N 1
ATOM 3150 C CA . TYR B 1 185 ? -11.625 50.094 16.594 1 26.02 185 TYR B CA 1
ATOM 3151 C C . TYR B 1 185 ? -11.578 51.219 15.539 1 26.02 185 TYR B C 1
ATOM 3153 O O . TYR B 1 185 ? -11.531 52.406 15.883 1 26.02 185 TYR B O 1
ATOM 3161 N N . SER B 1 186 ? -10.602 51.25 14.68 1 26.52 186 SER B N 1
ATOM 3162 C CA . SER B 1 186 ? -10.977 52.438 13.906 1 26.52 186 SER B CA 1
ATOM 3163 C C . SER B 1 186 ? -12.453 52.406 13.547 1 26.52 186 SER B C 1
ATOM 3165 O O . SER B 1 186 ? -13.156 53.406 13.742 1 26.52 186 SER B O 1
ATOM 3167 N N . ASN B 1 187 ? -12.883 52.094 12.242 1 25.8 187 ASN B N 1
ATOM 3168 C CA . ASN B 1 187 ? -13.992 52.844 11.656 1 25.8 187 ASN B CA 1
ATOM 3169 C C . ASN B 1 187 ? -15.305 52.562 12.375 1 25.8 187 ASN B C 1
ATOM 3171 O O . ASN B 1 187 ? -16.25 53.344 12.289 1 25.8 187 ASN B O 1
ATOM 3175 N N . THR B 1 188 ? -15.898 51.281 12.219 1 25.66 188 THR B N 1
ATOM 3176 C CA . THR B 1 188 ? -17.328 51.375 12.438 1 25.66 188 THR B CA 1
ATOM 3177 C C . THR B 1 188 ? -17.641 51.75 13.891 1 25.66 188 THR B C 1
ATOM 3179 O O . THR B 1 188 ? -16.812 51.5 14.781 1 25.66 188 THR B O 1
ATOM 3182 N N . ASN B 1 189 ? -18.656 52.656 14.258 1 26.84 189 ASN B N 1
ATOM 3183 C CA . ASN B 1 189 ? -19.391 53.094 15.43 1 26.84 189 ASN B CA 1
ATOM 3184 C C . ASN B 1 189 ? -19.578 51.969 16.453 1 26.84 189 ASN B C 1
ATOM 3186 O O . ASN B 1 189 ? -20.375 52.094 17.375 1 26.84 189 ASN B O 1
ATOM 3190 N N . TYR B 1 190 ? -19.406 50.656 16.094 1 25.78 190 TYR B N 1
ATOM 3191 C CA . TYR B 1 190 ? -20.062 49.844 17.125 1 25.78 190 TYR B CA 1
ATOM 3192 C C . TYR B 1 190 ? -19.281 49.906 18.422 1 25.78 190 TYR B C 1
ATOM 3194 O O . TYR B 1 190 ? -18.125 49.469 18.5 1 25.78 190 TYR B O 1
ATOM 3202 N N . VAL B 1 191 ? -19.297 51 19.312 1 29.08 191 VAL B N 1
ATOM 3203 C CA . VAL B 1 191 ? -19.078 51.25 20.734 1 29.08 191 VAL B CA 1
ATOM 3204 C C . VAL B 1 191 ? -19.453 50 21.547 1 29.08 191 VAL B C 1
ATOM 3206 O O . VAL B 1 191 ? -20 50.125 22.641 1 29.08 191 VAL B O 1
ATOM 3209 N N . SER B 1 192 ? -19.875 48.812 20.969 1 27.3 192 SER B N 1
ATOM 3210 C CA . SER B 1 192 ? -20.531 48.094 22.062 1 27.3 192 SER B CA 1
ATOM 3211 C C . SER B 1 192 ? -19.594 47.938 23.25 1 27.3 192 SER B C 1
ATOM 3213 O O . SER B 1 192 ? -18.375 48.031 23.094 1 27.3 192 SER B O 1
ATOM 3215 N N . ASP B 1 193 ? -20.141 47.656 24.469 1 24.98 193 ASP B N 1
ATOM 3216 C CA . ASP B 1 193 ? -19.891 47.469 25.906 1 24.98 193 ASP B CA 1
ATOM 3217 C C . ASP B 1 193 ? -18.688 46.562 26.141 1 24.98 193 ASP B C 1
ATOM 3219 O O . ASP B 1 193 ? -18.281 45.812 25.25 1 24.98 193 ASP B O 1
ATOM 3223 N N . GLU B 1 194 ? -18.219 46.469 27.438 1 27.84 194 GLU B N 1
ATOM 3224 C CA . GLU B 1 194 ? -17.281 45.719 28.281 1 27.84 194 GLU B CA 1
ATOM 3225 C C . GLU B 1 194 ? -17.344 44.25 27.984 1 27.84 194 GLU B C 1
ATOM 3227 O O . GLU B 1 194 ? -18.391 43.594 28.156 1 27.84 194 GLU B O 1
ATOM 3232 N N . ILE B 1 195 ? -17.078 43.688 26.891 1 27.47 195 ILE B N 1
ATOM 3233 C CA . ILE B 1 195 ? -17.234 42.219 26.969 1 27.47 195 ILE B CA 1
ATOM 3234 C C . ILE B 1 195 ? -16.328 41.688 28.062 1 27.47 195 ILE B C 1
ATOM 3236 O O . ILE B 1 195 ? -15.102 41.719 27.953 1 27.47 195 ILE B O 1
ATOM 3240 N N . LYS B 1 196 ? -16.766 41.844 29.391 1 28.06 196 LYS B N 1
ATOM 3241 C CA . LYS B 1 196 ? -16.281 41.188 30.609 1 28.06 196 LYS B CA 1
ATOM 3242 C C . LYS B 1 196 ? -16.266 39.688 30.453 1 28.06 196 LYS B C 1
ATOM 3244 O O . LYS B 1 196 ? -17.312 39.062 30.25 1 28.06 196 LYS B O 1
ATOM 3249 N N . ARG B 1 197 ? -15.383 39.125 29.797 1 26.72 197 ARG B N 1
ATOM 3250 C CA . ARG B 1 197 ? -15.312 37.688 29.922 1 26.72 197 ARG B CA 1
ATOM 3251 C C . ARG B 1 197 ? -14.875 37.281 31.328 1 26.72 197 ARG B C 1
ATOM 3253 O O . ARG B 1 197 ? -13.781 37.656 31.781 1 26.72 197 ARG B O 1
ATOM 3260 N N . THR B 1 198 ? -15.859 37.219 32.281 1 23.53 198 THR B N 1
ATOM 3261 C CA . THR B 1 198 ? -15.734 36.594 33.594 1 23.53 198 THR B CA 1
ATOM 3262 C C . THR B 1 198 ? -15.383 35.125 33.438 1 23.53 198 THR B C 1
ATOM 3264 O O . THR B 1 198 ? -16.125 34.344 32.812 1 23.53 198 THR B O 1
ATOM 3267 N N . ILE B 1 199 ? -14.227 34.781 33.469 1 23.25 199 ILE B N 1
ATOM 3268 C CA . ILE B 1 199 ? -13.875 33.406 33.781 1 23.25 199 ILE B CA 1
ATOM 3269 C C . ILE B 1 199 ? -14.344 33.031 35.188 1 23.25 199 ILE B C 1
ATOM 3271 O O . ILE B 1 199 ? -13.867 33.594 36.156 1 23.25 199 ILE B O 1
ATOM 3275 N N . MET B 1 200 ? -15.672 32.812 35.25 1 21.97 200 MET B N 1
ATOM 3276 C CA . MET B 1 200 ? -16.062 32.125 36.469 1 21.97 200 MET B CA 1
ATOM 3277 C C . MET B 1 200 ? -15.398 30.75 36.562 1 21.97 200 MET B C 1
ATOM 3279 O O . MET B 1 200 ? -15.203 30.078 35.531 1 21.97 200 MET B O 1
#

Organism: Strongyloides stercoralis (NCBI:txid6248)

Secondary structure (DSSP, 8-state):
-------EETTTTEEHHHHHHHHHHHHHHHHHHHHHHHHHH-GGGGGGGHHHHHHHHHHHHHHHHT-SGGGHHHHHHHHHHHHHHHHHHHHHHHHHHH-HHHHHHHHHHHHT----S--HHHHHHHHHHHHHHHHHHHHHHHHHHHHHHHHHHHHHHHHHHHHHHHHHHHHHHSTT----------S-------------/-------EETTTTEEHHHHHHHHHHHHHHHHHHHHHHHHHH-GGGGGGGHHHHHHHHHHHHHHHHT-SGGGHHHHHHHHHHHHHHHHHHHHHHHHHHH-HHHHHHHHHHHHT----S--HHHHHHHHHHHHHHHHHHHHHHHHHHHHHHHHHHHHHHHHHHHHHHHHHHHHHHS-S----------SS------------

Sequence (400 aa):
MAAQLNDRCFYGKIHILTAMKLFITLGISITTGIIIFELFHFRRALFVNIIPIFVIVSTVGAILKNSSKLVWPIVGISFFHLFLAANSLLIFLFYFIFKPLYIIMVFNWAFKTMHGDKTLSFYIYSFIIILFLIIVLIFSIWQAKISLRFINYIELTINNFDNQNCIKKVVQTGGTEILSIPVNYSNTNYVSDEIKRTIMMAAQLNDRCFYGKIHILTAMKLFITLGISITTGIIIFELFHFRRALFVNIIPIFVIVSTVGAILKNSSKLVWPIVGISFFHLFLAANSLLIFLFYFIFKPLYIIMVFNWAFKTMHGDKTLSFYIYSFIIILFLIIVLIFSIWQAKISLRFINYIELTINNFDNQNCIKKVVQTGGTEILSIPVNYSNTNYVSDEIKRTIM

Solvent-accessible surface area (backbone atoms only — not comparable to full-atom values): 22264 Å² total; per-residue (Å²): 129,79,82,72,77,71,51,46,34,81,93,61,71,36,45,44,68,57,53,52,50,48,52,46,52,51,50,49,50,54,52,50,50,50,48,56,51,23,63,77,75,37,58,84,59,52,69,68,50,53,57,62,50,49,32,46,52,33,40,52,48,14,67,74,65,60,36,50,75,37,42,48,52,52,34,31,49,19,28,26,45,28,54,50,29,51,51,50,48,54,52,50,51,49,34,60,73,77,40,45,68,60,55,43,51,52,50,18,65,72,67,71,48,84,67,90,66,91,45,71,65,52,55,52,53,50,48,50,52,51,50,52,34,49,50,47,31,54,48,18,51,50,50,28,54,51,46,52,45,46,32,52,50,38,51,51,53,52,50,49,50,50,48,48,48,49,48,46,45,42,42,66,70,41,55,90,67,77,78,68,73,62,71,84,72,66,78,76,80,78,74,71,78,80,81,73,78,73,84,119,128,79,81,72,76,72,51,46,36,82,92,63,72,36,46,44,67,56,53,53,50,49,52,45,52,50,50,50,52,52,51,50,50,51,47,55,51,24,63,77,75,36,57,84,58,53,70,68,50,53,58,62,50,49,31,47,51,34,40,51,47,13,66,76,67,60,34,50,78,37,41,46,51,52,34,31,50,20,28,27,46,26,53,49,27,50,52,51,46,52,53,49,51,48,34,60,74,76,40,44,66,60,54,43,50,51,50,18,66,74,67,71,48,83,68,89,67,93,46,72,64,52,54,52,53,48,49,52,52,53,50,49,34,51,50,46,31,54,48,20,51,51,50,27,54,52,46,52,46,47,34,51,50,40,51,51,53,51,51,51,49,49,49,47,48,47,48,47,47,42,46,67,69,37,59,91,70,77,79,69,70,60,71,84,72,64,80,75,81,79,74,75,76,81,81,73,80,73,82,122